Protein AF-0000000081338827 (afdb_homodimer)

pLDDT: mean 81.28, std 23.85, range [19.97, 98.31]

Radius of gyration: 28.65 Å; Cα contacts (8 Å, |Δi|>4): 559; chains: 2; bounding box: 47×84×82 Å

Sequence (468 aa):
MGEPSAKRTKTTDESPNFASDVSETVREKLMELDQVQYDLDDYGEKAAEEILQIEQKYNKLRQPHYLKRKNLIQHIPNFWQHAFLNHHLLSTAVPEEDEELLGKLKELEVEEFEDIKSGYKIKMTFEKNNFFDNETIVKTFHLNTENPNSVTTEIAWKPNKKPEIDKDASDTQVTFLQWLVTNLPPDSDEIAEVIKDDLYINPLQYYVMPDMESIHDDDLDDFEDEQEEEAAKEMGEPSAKRTKTTDESPNFASDVSETVREKLMELDQVQYDLDDYGEKAAEEILQIEQKYNKLRQPHYLKRKNLIQHIPNFWQHAFLNHHLLSTAVPEEDEELLGKLKELEVEEFEDIKSGYKIKMTFEKNNFFDNETIVKTFHLNTENPNSVTTEIAWKPNKKPEIDKDASDTQVTFLQWLVTNLPPDSDEIAEVIKDDLYINPLQYYVMPDMESIHDDDLDDFEDEQEEEAAKE

Secondary structure (DSSP, 8-state):
-----------TT------TTS-HHHHHHHHHHHHHHHHHHHHHHHHHHHHHHHHHHHHHHHHHHHHHHHHHHHTSTTHHHHHHHHSTTGGGG--HHHHHHHHTEEEEEEEE-SSGGGEEEEEEEE-S-SSBS-SEEEEEEE-SSSS-EEEEPPP-BPTT-SPP--TT-TTSPPPHHHHHH----GGG-HHHHHIIIIITT-HHHHHH---TTSTTSSTHHHHHHHHHHHHHH-/-----------TT------TTS-HHHHHHHHHHHHHHHHHHHHHHHHHHHHHHHHHHHHHHHHHHHHHHHHHHHTSTTHHHHHHHHSTTGGGG--HHHHHHHHTEEEEEEEE-SSGGGEEEEEEEE-S-SSBS-SEEEEEEE-SSSS-EEEEPPP-BPTT-SPP--TT-TTSPPPHHHHHH----GGG-HHHHHIIIIITT-HHHHHH---TTSTTSSSHHHHHHHHHHHHHH-

Nearest PDB structures (foldseek):
  7mto-assembly1_A-2  TM=8.380E-01  e=4.692E-19  Homo sapiens
  5day-assembly1_A  TM=8.742E-01  e=1.590E-14  Arabidopsis thaliana
  7c7x-assembly1_E  TM=8.680E-01  e=2.323E-14  Arabidopsis thaliana
  7c7x-assembly1_F  TM=8.543E-01  e=1.871E-13  Arabidopsis thaliana
  6jqv-assembly1_B  TM=8.093E-01  e=2.201E-12  Arabidopsis thaliana

Solvent-accessible surface area (backbone atoms only — not comparable to full-atom values): 26544 Å² total; per-residue (Å²): 45,64,76,72,70,80,72,74,70,71,72,79,80,68,65,76,66,63,64,88,85,56,51,71,69,50,49,51,45,50,53,50,43,49,51,41,50,49,51,48,49,49,50,50,52,51,46,52,51,53,41,48,50,48,52,52,51,46,51,61,68,38,46,64,45,52,53,51,45,52,58,47,48,56,71,35,84,39,41,52,29,44,21,39,59,56,30,84,68,52,30,76,20,47,51,80,85,48,46,62,58,34,46,30,38,49,41,81,43,76,44,67,38,94,16,56,62,36,24,37,34,41,39,37,32,38,46,93,59,86,44,38,72,56,49,65,46,41,41,38,37,37,56,72,52,98,71,45,32,42,48,53,55,87,77,52,57,33,91,93,47,69,68,81,78,66,82,82,51,81,84,57,85,66,35,53,70,44,46,63,76,48,66,51,46,60,93,74,33,62,66,61,48,43,42,61,74,46,44,67,72,50,42,63,65,28,52,50,63,57,86,59,72,75,71,65,70,69,68,80,57,51,64,65,50,49,62,54,50,57,59,68,72,102,57,64,75,72,69,79,72,73,71,73,74,79,79,70,67,77,67,62,66,88,83,57,51,70,70,49,49,52,46,50,53,51,44,48,51,44,51,48,52,49,48,49,49,50,52,50,45,53,50,52,42,50,50,48,52,52,52,46,51,60,67,38,46,63,45,54,52,50,44,51,57,48,45,56,69,34,84,40,42,52,29,43,21,39,58,57,29,84,68,52,32,76,21,46,52,79,85,48,45,63,58,32,46,30,38,50,41,79,44,75,45,68,38,91,7,58,68,40,22,35,34,41,38,36,31,39,45,92,60,86,44,37,73,55,49,64,46,42,40,38,36,38,56,71,51,100,69,44,32,40,49,51,54,87,77,52,56,34,92,91,47,68,68,79,76,68,81,82,51,83,85,57,84,66,34,53,70,44,45,63,75,48,64,49,45,59,94,73,33,61,67,60,49,43,43,59,73,45,43,66,72,50,42,62,65,30,53,50,62,57,89,54,72,76,70,64,69,69,68,76,56,50,64,65,51,49,61,55,50,57,57,69,70,100

Foldseek 3Di:
DDPPDPPPPPPPPDQPPPDPPDDPVVSVVVVVVVVVVVVVVVVVVVVVVVVVVVVVVVCVVCVVVLVVVLVVQLPDQLLQLQLQCLDPPSVVQADPVNSQFSRFWRGWDWAADPNNQQWIKIKTAGDDDQFFDDRIKMKTWGHPDPQTKIDIDDTGTDPPRQDDDDPPCPPDRHHPSNLRVDMDRPVPDPVVCCVVPPCVVCVVVSRVPPVVPPVPDPDVVPVVVVVVVVVVVD/DAPPDDPPPPPDPDQPPPPPPDDPVVSVVVVVVVVVVVVVVVVVVVVVVVVVVVVVVVVVVCVVVLVVVLVVQLPDFLLQLQLQCLDPPSVVQADPVNSQFSRQFRGWDWAADPNNQQWIKIKTAGDDDQFFDDRIKMKTWGHPDPQTKIDIPDTGTDPPRQDDDDPPCPPDDHHPSNLRVDMDGPVPDPVVCCVVPPCVVCVVVSRPPPVPPPPPDPDVVPPVVVVVVVVVVD

InterPro domains:
  IPR002164 Nucleosome assembly protein [PF00956] (75-162)
  IPR002164 Nucleosome assembly protein [PTHR11875] (15-222)
  IPR037231 NAP-like superfamily [SSF143113] (8-207)

Structure (mmCIF, N/CA/C/O backbone):
data_AF-0000000081338827-model_v1
#
loop_
_entity.id
_entity.type
_entity.pdbx_description
1 polymer 'Uncharacterized protein'
#
loop_
_atom_site.group_PDB
_atom_site.id
_atom_site.type_symbol
_atom_site.label_atom_id
_atom_site.label_alt_id
_atom_site.label_comp_id
_atom_site.label_asym_id
_atom_site.label_entity_id
_atom_site.label_seq_id
_atom_site.pdbx_PDB_ins_code
_atom_site.Cartn_x
_atom_site.Cartn_y
_atom_site.Cartn_z
_atom_site.occupancy
_atom_site.B_iso_or_equiv
_atom_site.auth_seq_id
_atom_site.auth_comp_id
_atom_site.auth_asym_id
_atom_site.auth_atom_id
_atom_site.pdbx_PDB_model_num
ATOM 1 N N . MET A 1 1 ? 5.523 -0.453 12.406 1 20.16 1 MET A N 1
ATOM 2 C CA . MET A 1 1 ? 6.473 -1.356 13.047 1 20.16 1 MET A CA 1
ATOM 3 C C . MET A 1 1 ? 6.039 -2.809 12.883 1 20.16 1 MET A C 1
ATOM 5 O O . MET A 1 1 ? 4.973 -3.201 13.352 1 20.16 1 MET A O 1
ATOM 9 N N . GLY A 1 2 ? 6.391 -3.32 11.75 1 22.62 2 GLY A N 1
ATOM 10 C CA . GLY A 1 2 ? 6.078 -4.434 10.867 1 22.62 2 GLY A CA 1
ATOM 11 C C . GLY A 1 2 ? 6.332 -5.789 11.5 1 22.62 2 GLY A C 1
ATOM 12 O O . GLY A 1 2 ? 7.391 -6.012 12.094 1 22.62 2 GLY A O 1
ATOM 13 N N . GLU A 1 3 ? 5.305 -6.25 12.203 1 26.94 3 GLU A N 1
ATOM 14 C CA . GLU A 1 3 ? 5.508 -7.562 12.812 1 26.94 3 GLU A CA 1
ATOM 15 C C . GLU A 1 3 ? 6.336 -8.469 11.906 1 26.94 3 GLU A C 1
ATOM 17 O O . GLU A 1 3 ? 6.062 -8.578 10.711 1 26.94 3 GLU A O 1
ATOM 22 N N . PRO A 1 4 ? 7.711 -8.562 12.227 1 29.33 4 PRO A N 1
ATOM 23 C CA . PRO A 1 4 ? 8.57 -9.5 11.5 1 29.33 4 PRO A CA 1
ATOM 24 C C . PRO A 1 4 ? 7.875 -10.82 11.203 1 29.33 4 PRO A C 1
ATOM 26 O O . PRO A 1 4 ? 6.988 -11.242 11.953 1 29.33 4 PRO A O 1
ATOM 29 N N . SER A 1 5 ? 7.527 -11.023 9.992 1 28.92 5 SER A N 1
ATOM 30 C CA . SER A 1 5 ? 7.105 -12.375 9.625 1 28.92 5 SER A CA 1
ATOM 31 C C . SER A 1 5 ? 7.902 -13.43 10.391 1 28.92 5 SER A C 1
ATOM 33 O O . SER A 1 5 ? 9.07 -13.211 10.719 1 28.92 5 SER A O 1
ATOM 35 N N . ALA A 1 6 ? 7.246 -14.273 11.133 1 29.33 6 ALA A N 1
ATOM 36 C CA . ALA A 1 6 ? 7.812 -15.438 11.82 1 29.33 6 ALA A CA 1
ATOM 37 C C . ALA A 1 6 ? 8.914 -16.078 10.977 1 29.33 6 ALA A C 1
ATOM 39 O O . ALA A 1 6 ? 8.672 -16.484 9.836 1 29.33 6 ALA A O 1
ATOM 40 N N . LYS A 1 7 ? 10.156 -15.656 11.164 1 29.12 7 LYS A N 1
ATOM 41 C CA . LYS A 1 7 ? 11.352 -16.297 10.633 1 29.12 7 LYS A CA 1
ATOM 42 C C . LYS A 1 7 ? 11.203 -17.812 10.617 1 29.12 7 LYS A C 1
ATOM 44 O O . LYS A 1 7 ? 10.977 -18.438 11.664 1 29.12 7 LYS A O 1
ATOM 49 N N . ARG A 1 8 ? 10.586 -18.359 9.586 1 31.53 8 ARG A N 1
ATOM 50 C CA . ARG A 1 8 ? 10.773 -19.797 9.523 1 31.53 8 ARG A CA 1
ATOM 51 C C . ARG A 1 8 ? 12.234 -20.172 9.766 1 31.53 8 ARG A C 1
ATOM 53 O O . ARG A 1 8 ? 13.125 -19.719 9.047 1 31.53 8 ARG A O 1
ATOM 60 N N . THR A 1 9 ? 12.664 -20.141 11.023 1 31.11 9 THR A N 1
ATOM 61 C CA . THR A 1 9 ? 13.938 -20.797 11.273 1 31.11 9 THR A CA 1
ATOM 62 C C . THR A 1 9 ? 14.078 -22.031 10.398 1 31.11 9 THR A C 1
ATOM 64 O O . THR A 1 9 ? 13.195 -22.891 10.375 1 31.11 9 THR A O 1
ATOM 67 N N . LYS A 1 10 ? 14.68 -21.922 9.281 1 33.25 10 LYS A N 1
ATOM 68 C CA . LYS A 1 10 ? 15.195 -23.062 8.531 1 33.25 10 LYS A CA 1
ATOM 69 C C . LYS A 1 10 ? 15.766 -24.125 9.469 1 33.25 10 LYS A C 1
ATOM 71 O O . LYS A 1 10 ? 16.875 -23.984 9.977 1 33.25 10 LYS A O 1
ATOM 76 N N . THR A 1 11 ? 15.078 -24.594 10.477 1 33.72 11 THR A N 1
ATOM 77 C CA . THR A 1 11 ? 15.742 -25.875 10.727 1 33.72 11 THR A CA 1
ATOM 78 C C . THR A 1 11 ? 15.977 -26.625 9.422 1 33.72 11 THR A C 1
ATOM 80 O O . THR A 1 11 ? 15.047 -26.844 8.648 1 33.72 11 THR A O 1
ATOM 83 N N . THR A 1 12 ? 17.234 -26.656 8.773 1 36.62 12 THR A N 1
ATOM 84 C CA . THR A 1 12 ? 17.891 -27.234 7.621 1 36.62 12 THR A CA 1
ATOM 85 C C . THR A 1 12 ? 17.203 -28.531 7.184 1 36.62 12 THR A C 1
ATOM 87 O O . THR A 1 12 ? 17 -28.766 5.988 1 36.62 12 THR A O 1
ATOM 90 N N . ASP A 1 13 ? 17.375 -29.641 7.902 1 35.25 13 ASP A N 1
ATOM 91 C CA . ASP A 1 13 ? 17.406 -31.031 7.438 1 35.25 13 ASP A CA 1
ATOM 92 C C . ASP A 1 13 ? 15.992 -31.562 7.18 1 35.25 13 ASP A C 1
ATOM 94 O O . ASP A 1 13 ? 15.773 -32.781 7.113 1 35.25 13 ASP A O 1
ATOM 98 N N . GLU A 1 14 ? 14.945 -30.812 7.578 1 40.69 14 GLU A N 1
ATOM 99 C CA . GLU A 1 14 ? 13.758 -31.656 7.531 1 40.69 14 GLU A CA 1
ATOM 100 C C . GLU A 1 14 ? 13.227 -31.781 6.105 1 40.69 14 GLU A C 1
ATOM 102 O O . GLU A 1 14 ? 12.906 -30.781 5.469 1 40.69 14 GLU A O 1
ATOM 107 N N . SER A 1 15 ? 13.656 -32.75 5.395 1 45.47 15 SER A N 1
ATOM 108 C CA . SER A 1 15 ? 13.164 -33.219 4.102 1 45.47 15 SER A CA 1
ATOM 109 C C . SER A 1 15 ? 11.648 -33.062 4.004 1 45.47 15 SER A C 1
ATOM 111 O O . SER A 1 15 ? 10.93 -33.344 4.969 1 45.47 15 SER A O 1
ATOM 113 N N . PRO A 1 16 ? 11.164 -32.125 3.213 1 50.66 16 PRO A N 1
ATOM 114 C CA . PRO A 1 16 ? 9.711 -32.062 3.039 1 50.66 16 PRO A CA 1
ATOM 115 C C . PRO A 1 16 ? 9.047 -33.438 3.074 1 50.66 16 PRO A C 1
ATOM 117 O O . PRO A 1 16 ? 9.641 -34.406 2.631 1 50.66 16 PRO A O 1
ATOM 120 N N . ASN A 1 17 ? 8.414 -33.688 4.176 1 50.06 17 ASN A N 1
ATOM 121 C CA . ASN A 1 17 ? 7.684 -34.938 4.301 1 50.06 17 ASN A CA 1
ATOM 122 C C . ASN A 1 17 ? 6.758 -35.156 3.113 1 50.06 17 ASN A C 1
ATOM 124 O O . ASN A 1 17 ? 5.766 -34.469 2.947 1 50.06 17 ASN A O 1
ATOM 128 N N . PHE A 1 18 ? 7.367 -35.562 1.955 1 54.75 18 PHE A N 1
ATOM 129 C CA . PHE A 1 18 ? 6.574 -35.875 0.774 1 54.75 18 PHE A CA 1
ATOM 130 C C . PHE A 1 18 ? 5.742 -37.156 1.008 1 54.75 18 PHE A C 1
ATOM 132 O O . PHE A 1 18 ? 6.145 -38.031 1.767 1 54.75 18 PHE A O 1
ATOM 139 N N . ALA A 1 19 ? 4.594 -37 0.708 1 53 19 ALA A N 1
ATOM 140 C CA . ALA A 1 19 ? 3.713 -38.156 0.841 1 53 19 ALA A CA 1
ATOM 141 C C . ALA A 1 19 ? 4.398 -39.438 0.355 1 53 19 ALA A C 1
ATOM 143 O O . ALA A 1 19 ? 5.234 -39.406 -0.55 1 53 19 ALA A O 1
ATOM 144 N N . SER A 1 20 ? 4.324 -40.5 1.093 1 54.47 20 SER A N 1
ATOM 145 C CA . SER A 1 20 ? 4.863 -41.844 0.877 1 54.47 20 SER A CA 1
ATOM 146 C C . SER A 1 20 ? 4.605 -42.312 -0.549 1 54.47 20 SER A C 1
ATOM 148 O O . SER A 1 20 ? 5.375 -43.094 -1.093 1 54.47 20 SER A O 1
ATOM 150 N N . ASP A 1 21 ? 3.539 -41.781 -1.247 1 62.69 21 ASP A N 1
ATOM 151 C CA . ASP A 1 21 ? 3.174 -42.406 -2.51 1 62.69 21 ASP A CA 1
ATOM 152 C C . ASP A 1 21 ? 3.725 -41.625 -3.699 1 62.69 21 ASP A C 1
ATOM 154 O O . ASP A 1 21 ? 3.385 -41.906 -4.848 1 62.69 21 ASP A O 1
ATOM 158 N N . VAL A 1 22 ? 4.621 -40.781 -3.412 1 71.12 22 VAL A N 1
ATOM 159 C CA . VAL A 1 22 ? 5.129 -39.969 -4.523 1 71.12 22 VAL A CA 1
ATOM 160 C C . VAL A 1 22 ? 6.34 -40.656 -5.148 1 71.12 22 VAL A C 1
ATOM 162 O O . VAL A 1 22 ? 7.172 -41.219 -4.438 1 71.12 22 VAL A O 1
ATOM 165 N N . SER A 1 23 ? 6.301 -40.75 -6.508 1 82.44 23 SER A N 1
ATOM 166 C CA . SER A 1 23 ? 7.414 -41.375 -7.234 1 82.44 23 SER A CA 1
ATOM 167 C C . SER A 1 23 ? 8.734 -40.688 -6.898 1 82.44 23 SER A C 1
ATOM 169 O O . SER A 1 23 ? 8.742 -39.531 -6.426 1 82.44 23 SER A O 1
ATOM 171 N N . GLU A 1 24 ? 9.727 -41.469 -7.043 1 84.56 24 GLU A N 1
ATOM 172 C CA . GLU A 1 24 ? 11.07 -40.938 -6.781 1 84.56 24 GLU A CA 1
ATOM 173 C C . GLU A 1 24 ? 11.375 -39.75 -7.66 1 84.56 24 GLU A C 1
ATOM 175 O O . GLU A 1 24 ? 11.992 -38.781 -7.203 1 84.56 24 GLU A O 1
ATOM 180 N N . THR A 1 25 ? 10.891 -39.781 -8.898 1 87.44 25 THR A N 1
ATOM 181 C CA . THR A 1 25 ? 11.133 -38.688 -9.836 1 87.44 25 THR A CA 1
ATOM 182 C C . THR A 1 25 ? 10.445 -37.406 -9.375 1 87.44 25 THR A C 1
ATOM 184 O O . THR A 1 25 ? 11.039 -36.344 -9.398 1 87.44 25 THR A O 1
ATOM 187 N N . VAL A 1 26 ? 9.312 -37.562 -8.953 1 89 26 VAL A N 1
ATOM 188 C CA . VAL A 1 26 ? 8.555 -36.438 -8.469 1 89 26 VAL A CA 1
ATOM 189 C C . VAL A 1 26 ? 9.18 -35.875 -7.188 1 89 26 VAL A C 1
ATOM 191 O O . VAL A 1 26 ? 9.258 -34.688 -6.984 1 89 26 VAL A O 1
ATOM 194 N N . ARG A 1 27 ? 9.648 -36.75 -6.375 1 88.44 27 ARG A N 1
ATOM 195 C CA . ARG A 1 27 ? 10.297 -36.375 -5.129 1 88.44 27 ARG A CA 1
ATOM 196 C C . ARG A 1 27 ? 11.523 -35.5 -5.402 1 88.44 27 ARG A C 1
ATOM 198 O O . ARG A 1 27 ? 11.75 -34.5 -4.719 1 88.44 27 ARG A O 1
ATOM 205 N N . GLU A 1 28 ? 12.242 -35.875 -6.371 1 91.88 28 GLU A N 1
ATOM 206 C CA . GLU A 1 28 ? 13.445 -35.125 -6.734 1 91.88 28 GLU A CA 1
ATOM 207 C C . GLU A 1 28 ? 13.094 -33.719 -7.234 1 91.88 28 GLU A C 1
ATOM 209 O O . GLU A 1 28 ? 13.766 -32.75 -6.898 1 91.88 28 GLU A O 1
ATOM 214 N N . LYS A 1 29 ? 12.078 -33.688 -8.008 1 93.38 29 LYS A N 1
ATOM 215 C CA . LYS A 1 29 ? 11.641 -32.406 -8.531 1 93.38 29 LYS A CA 1
ATOM 216 C C . LYS A 1 29 ? 11.125 -31.5 -7.414 1 93.38 29 LYS A C 1
ATOM 218 O O . LYS A 1 29 ? 11.367 -30.297 -7.422 1 93.38 29 LYS A O 1
ATOM 223 N N . LEU A 1 30 ? 10.492 -32.125 -6.477 1 92.88 30 LEU A N 1
ATOM 224 C CA . LEU A 1 30 ? 9.961 -31.359 -5.348 1 92.88 30 LEU A CA 1
ATOM 225 C C . LEU A 1 30 ? 11.094 -30.797 -4.496 1 92.88 30 LEU A C 1
ATOM 227 O O . LEU A 1 30 ? 10.992 -29.672 -3.992 1 92.88 30 LEU A O 1
ATOM 231 N N . MET A 1 31 ? 12.141 -31.562 -4.367 1 93.25 31 MET A N 1
ATOM 232 C CA . MET A 1 31 ? 13.289 -31.094 -3.604 1 93.25 31 MET A CA 1
ATOM 233 C C . MET A 1 31 ? 13.984 -29.938 -4.316 1 93.25 31 MET A C 1
ATOM 235 O O . MET A 1 31 ? 14.391 -28.953 -3.676 1 93.25 31 MET A O 1
ATOM 239 N N . GLU A 1 32 ? 14.07 -30.094 -5.594 1 95.62 32 GLU A N 1
ATOM 240 C CA . GLU A 1 32 ? 14.641 -29 -6.379 1 95.62 32 GLU A CA 1
ATOM 241 C C . GLU A 1 32 ? 13.773 -27.75 -6.289 1 95.62 32 GLU A C 1
ATOM 243 O O . GLU A 1 32 ? 14.289 -26.641 -6.176 1 95.62 32 GLU A O 1
ATOM 248 N N . LEU A 1 33 ? 12.5 -27.984 -6.387 1 96.5 33 LEU A N 1
ATOM 249 C CA . LEU A 1 33 ? 11.547 -26.891 -6.289 1 96.5 33 LEU A CA 1
ATOM 250 C C . LEU A 1 33 ? 11.664 -26.188 -4.941 1 96.5 33 LEU A C 1
ATOM 252 O O . LEU A 1 33 ? 11.578 -24.953 -4.871 1 96.5 33 LEU A O 1
ATOM 256 N N . ASP A 1 34 ? 11.875 -26.938 -3.918 1 94.81 34 ASP A N 1
ATOM 257 C CA . ASP A 1 34 ? 12.055 -26.375 -2.582 1 94.81 34 ASP A CA 1
ATOM 258 C C . ASP A 1 34 ? 13.273 -25.453 -2.535 1 94.81 34 ASP A C 1
ATOM 260 O O . ASP A 1 34 ? 13.211 -24.359 -1.968 1 94.81 34 ASP A O 1
ATOM 264 N N . GLN A 1 35 ? 14.328 -25.906 -3.154 1 96.75 35 GLN A N 1
ATOM 265 C CA . GLN A 1 35 ? 15.539 -25.094 -3.186 1 96.75 35 GLN A CA 1
ATOM 266 C C . GLN A 1 35 ? 15.312 -23.812 -3.975 1 96.75 35 GLN A C 1
ATOM 268 O O . GLN A 1 35 ? 15.781 -22.734 -3.574 1 96.75 35 GLN A O 1
ATOM 273 N N . VAL A 1 36 ? 14.633 -23.922 -5.086 1 97.62 36 VAL A N 1
ATOM 274 C CA . VAL A 1 36 ? 14.32 -22.75 -5.887 1 97.62 36 VAL A CA 1
ATOM 275 C C . VAL A 1 36 ? 13.5 -21.766 -5.059 1 97.62 36 VAL A C 1
ATOM 277 O O . VAL A 1 36 ? 13.773 -20.562 -5.066 1 97.62 36 VAL A O 1
ATOM 280 N N . GLN A 1 37 ? 12.523 -22.281 -4.328 1 96.69 37 GLN A N 1
ATOM 281 C CA . GLN A 1 37 ? 11.688 -21.438 -3.486 1 96.69 37 GLN A CA 1
ATOM 282 C C . GLN A 1 37 ? 12.508 -20.781 -2.383 1 96.69 37 GLN A C 1
ATOM 284 O O . GLN A 1 37 ? 12.289 -19.609 -2.053 1 96.69 37 GLN A O 1
ATOM 289 N N . TYR A 1 38 ? 13.406 -21.516 -1.855 1 95.75 38 TYR A N 1
ATOM 290 C CA . TYR A 1 38 ? 14.289 -20.969 -0.834 1 95.75 38 TYR A CA 1
ATOM 291 C C . TYR A 1 38 ? 15.094 -19.797 -1.379 1 95.75 38 TYR A C 1
ATOM 293 O O . TYR A 1 38 ? 15.219 -18.766 -0.721 1 95.75 38 TYR A O 1
ATOM 301 N N . ASP A 1 39 ? 15.625 -19.969 -2.533 1 97.81 39 ASP A N 1
ATOM 302 C CA . ASP A 1 39 ? 16.406 -18.906 -3.16 1 97.81 39 ASP A CA 1
ATOM 303 C C . ASP A 1 39 ? 15.539 -17.672 -3.426 1 97.81 39 ASP A C 1
ATOM 305 O O . ASP A 1 39 ? 15.969 -16.547 -3.184 1 97.81 39 ASP A O 1
ATOM 309 N N . LEU A 1 40 ? 14.383 -17.891 -3.916 1 97.25 40 LEU A N 1
ATOM 310 C CA . LEU A 1 40 ? 13.453 -16.812 -4.164 1 97.25 40 LEU A CA 1
ATOM 311 C C . LEU A 1 40 ? 13.133 -16.062 -2.871 1 97.25 40 LEU A C 1
ATOM 313 O O . LEU A 1 40 ? 13.148 -14.828 -2.844 1 97.25 40 LEU A O 1
ATOM 317 N N . ASP A 1 41 ? 12.922 -16.797 -1.812 1 96.25 41 ASP A N 1
ATOM 318 C CA . ASP A 1 41 ? 12.641 -16.188 -0.511 1 96.25 41 ASP A CA 1
ATOM 319 C C . ASP A 1 41 ? 13.836 -15.383 -0.011 1 96.25 41 ASP A C 1
ATOM 321 O O . ASP A 1 41 ? 13.672 -14.312 0.571 1 96.25 41 ASP A O 1
ATOM 325 N N . ASP A 1 42 ? 14.945 -15.945 -0.246 1 97.69 42 ASP A N 1
ATOM 326 C CA . ASP A 1 42 ? 16.172 -15.266 0.172 1 97.69 42 ASP A CA 1
ATOM 327 C C . ASP A 1 42 ? 16.328 -13.922 -0.543 1 97.69 42 ASP A C 1
ATOM 329 O O . ASP A 1 42 ? 16.641 -12.914 0.085 1 97.69 42 ASP A O 1
ATOM 333 N N . TYR A 1 43 ? 16.047 -13.906 -1.837 1 97.31 43 TYR A N 1
ATOM 334 C CA . TYR A 1 43 ? 16.109 -12.664 -2.596 1 97.31 43 TYR A CA 1
ATOM 335 C C . TYR A 1 43 ? 15.062 -11.672 -2.096 1 97.31 43 TYR A C 1
ATOM 337 O O . TYR A 1 43 ? 15.328 -10.469 -2.023 1 97.31 43 TYR A O 1
ATOM 345 N N . GLY A 1 44 ? 13.914 -12.227 -1.789 1 95.5 44 GLY A N 1
ATOM 346 C CA . GLY A 1 44 ? 12.875 -11.367 -1.237 1 95.5 44 GLY A CA 1
ATOM 347 C C . GLY A 1 44 ? 13.266 -10.734 0.08 1 95.5 44 GLY A C 1
ATOM 348 O O . GLY A 1 44 ? 13.039 -9.539 0.289 1 95.5 44 GLY A O 1
ATOM 349 N N . GLU A 1 45 ? 13.812 -11.492 0.914 1 97 45 GLU A N 1
ATOM 350 C CA . GLU A 1 45 ? 14.258 -11 2.217 1 97 45 GLU A CA 1
ATOM 351 C C . GLU A 1 45 ? 15.359 -9.953 2.072 1 97 45 GLU A C 1
ATOM 353 O O . GLU A 1 45 ? 15.328 -8.914 2.734 1 97 45 GLU A O 1
ATOM 358 N N . LYS A 1 46 ? 16.266 -10.203 1.219 1 97.94 46 LYS A N 1
ATOM 359 C CA . LYS A 1 46 ? 17.359 -9.273 0.986 1 97.94 46 LYS A CA 1
ATOM 360 C C . LYS A 1 46 ? 16.859 -7.957 0.396 1 97.94 46 LYS A C 1
ATOM 362 O O . LYS A 1 46 ? 17.297 -6.879 0.795 1 97.94 46 LYS A O 1
ATOM 367 N N . ALA A 1 47 ? 15.961 -8.078 -0.56 1 97.38 47 ALA A N 1
ATOM 368 C CA . ALA A 1 47 ? 15.359 -6.875 -1.135 1 97.38 47 ALA A CA 1
ATOM 369 C C . ALA A 1 47 ? 14.672 -6.039 -0.06 1 97.38 47 ALA A C 1
ATOM 371 O O . ALA A 1 47 ? 14.883 -4.824 0.016 1 97.38 47 ALA A O 1
ATOM 372 N N . ALA A 1 48 ? 13.875 -6.688 0.744 1 95.12 48 ALA A N 1
ATOM 373 C CA . ALA A 1 48 ? 13.141 -6.012 1.81 1 95.12 48 ALA A CA 1
ATOM 374 C C . ALA A 1 48 ? 14.094 -5.332 2.787 1 95.12 48 ALA A C 1
ATOM 376 O O . ALA A 1 48 ? 13.852 -4.203 3.219 1 95.12 48 ALA A O 1
ATOM 377 N N . GLU A 1 49 ? 15.148 -6 3.08 1 97 49 GLU A N 1
ATOM 378 C CA . GLU A 1 49 ? 16.141 -5.449 3.998 1 97 49 GLU A CA 1
ATOM 379 C C . GLU A 1 49 ? 16.828 -4.223 3.4 1 97 49 GLU A C 1
ATOM 381 O O . GLU A 1 49 ? 17.016 -3.213 4.082 1 97 49 GLU A O 1
ATOM 386 N N . GLU A 1 50 ? 17.188 -4.34 2.176 1 97.69 50 GLU A N 1
ATOM 387 C CA . GLU A 1 50 ? 17.844 -3.213 1.513 1 97.69 50 GLU A CA 1
ATOM 388 C C . GLU A 1 50 ? 16.891 -2.021 1.394 1 97.69 50 GLU A C 1
ATOM 390 O O . GLU A 1 50 ? 17.297 -0.874 1.573 1 97.69 50 GLU A O 1
ATOM 395 N N . ILE A 1 51 ? 15.703 -2.262 1.114 1 96.62 51 ILE A N 1
ATOM 396 C CA . ILE A 1 51 ? 14.711 -1.2 1.029 1 96.62 51 ILE A CA 1
ATOM 397 C C . ILE A 1 51 ? 14.547 -0.532 2.393 1 96.62 51 ILE A C 1
ATOM 399 O O . ILE A 1 51 ? 14.508 0.697 2.488 1 96.62 51 ILE A O 1
ATOM 403 N N . LEU A 1 52 ? 14.461 -1.315 3.432 1 94.25 52 LEU A N 1
ATOM 404 C CA . LEU A 1 52 ? 14.352 -0.789 4.785 1 94.25 52 LEU A CA 1
ATOM 405 C C . LEU A 1 52 ? 15.539 0.102 5.125 1 94.25 52 LEU A C 1
ATOM 407 O O . LEU A 1 52 ? 15.375 1.166 5.727 1 94.25 52 LEU A O 1
ATOM 411 N N . GLN A 1 53 ? 16.672 -0.306 4.707 1 96.12 53 GLN A N 1
ATOM 412 C CA . GLN A 1 53 ? 17.859 0.485 4.953 1 96.12 53 GLN A CA 1
ATOM 413 C C . GLN A 1 53 ? 17.797 1.83 4.234 1 96.12 53 GLN A C 1
ATOM 415 O O . GLN A 1 53 ? 18.203 2.855 4.785 1 96.12 53 GLN A O 1
ATOM 420 N N . ILE A 1 54 ? 17.328 1.805 3.053 1 95.81 54 ILE A N 1
ATOM 421 C CA . ILE A 1 54 ? 17.156 3.043 2.299 1 95.81 54 ILE A CA 1
ATOM 422 C C . ILE A 1 54 ? 16.156 3.949 3.008 1 95.81 54 ILE A C 1
ATOM 424 O O . ILE A 1 54 ? 16.391 5.148 3.158 1 95.81 54 ILE A O 1
ATOM 428 N N . GLU A 1 55 ? 15.016 3.385 3.398 1 94.06 55 GLU A N 1
ATOM 429 C CA . GLU A 1 55 ? 14 4.152 4.113 1 94.06 55 GLU A CA 1
ATOM 430 C C . GLU A 1 55 ? 14.57 4.789 5.375 1 94.06 55 GLU A C 1
ATOM 432 O O . GLU A 1 55 ? 14.352 5.977 5.637 1 94.06 55 GLU A O 1
ATOM 437 N N . GLN A 1 56 ? 15.297 4.055 6.125 1 92.31 56 GLN A N 1
ATOM 438 C CA . GLN A 1 56 ? 15.906 4.543 7.355 1 92.31 56 GLN A CA 1
ATOM 439 C C . GLN A 1 56 ? 16.922 5.648 7.066 1 92.31 56 GLN A C 1
ATOM 441 O O . GLN A 1 56 ? 16.969 6.656 7.773 1 92.31 56 GLN A O 1
ATOM 446 N N . LYS A 1 57 ? 17.719 5.402 6.105 1 96.19 57 LYS A N 1
ATOM 447 C CA . LYS A 1 57 ? 18.719 6.383 5.691 1 96.19 57 LYS A CA 1
ATOM 448 C C . LYS A 1 57 ? 18.078 7.73 5.383 1 96.19 57 LYS A C 1
ATOM 450 O O . LYS A 1 57 ? 18.453 8.75 5.957 1 96.19 57 LYS A O 1
ATOM 455 N N . TYR A 1 58 ? 17.125 7.715 4.594 1 96.19 58 TYR A N 1
ATOM 456 C CA . TYR A 1 58 ? 16.531 8.977 4.145 1 96.19 58 TYR A CA 1
ATOM 457 C C . TYR A 1 58 ? 15.656 9.586 5.23 1 96.19 58 TYR A C 1
ATOM 459 O O . TYR A 1 58 ? 15.508 10.805 5.309 1 96.19 58 TYR A O 1
ATOM 467 N N . ASN A 1 59 ? 15.031 8.742 6.027 1 90.75 59 ASN A N 1
ATOM 468 C CA . ASN A 1 59 ? 14.328 9.273 7.188 1 90.75 59 ASN A CA 1
ATOM 469 C C . ASN A 1 59 ? 15.258 10.094 8.086 1 90.75 59 ASN A C 1
ATOM 471 O O . ASN A 1 59 ? 14.891 11.172 8.547 1 90.75 59 ASN A O 1
ATOM 475 N N . LYS A 1 60 ? 16.422 9.602 8.297 1 94.75 60 LYS A N 1
ATOM 476 C CA . LYS A 1 60 ? 17.406 10.305 9.117 1 94.75 60 LYS A CA 1
ATOM 477 C C . LYS A 1 60 ? 17.844 11.602 8.445 1 94.75 60 LYS A C 1
ATOM 479 O O . LYS A 1 60 ? 18.016 12.625 9.117 1 94.75 60 LYS A O 1
ATOM 484 N N . LEU A 1 61 ? 18 11.555 7.172 1 97.06 61 LEU A N 1
ATOM 485 C CA . LEU A 1 61 ? 18.438 12.727 6.422 1 97.06 61 LEU A CA 1
ATOM 486 C C . LEU A 1 61 ? 17.344 13.805 6.426 1 97.06 61 LEU A C 1
ATOM 488 O O . LEU A 1 61 ? 17.656 15 6.406 1 97.06 61 LEU A O 1
ATOM 492 N N . ARG A 1 62 ? 16.125 13.406 6.488 1 96.44 62 ARG A N 1
ATOM 493 C CA . ARG A 1 62 ? 14.992 14.328 6.395 1 96.44 62 ARG A CA 1
ATOM 494 C C . ARG A 1 62 ? 14.68 14.945 7.75 1 96.44 62 ARG A C 1
ATOM 496 O O . ARG A 1 62 ? 14.109 16.031 7.824 1 96.44 62 ARG A O 1
ATOM 503 N N . GLN A 1 63 ? 15.055 14.312 8.797 1 94.88 63 GLN A N 1
ATOM 504 C CA . GLN A 1 63 ? 14.672 14.68 10.156 1 94.88 63 GLN A CA 1
ATOM 505 C C . GLN A 1 63 ? 15.016 16.141 10.445 1 94.88 63 GLN A C 1
ATOM 507 O O . GLN A 1 63 ? 14.156 16.906 10.898 1 94.88 63 GLN A O 1
ATOM 512 N N . PRO A 1 64 ? 16.281 16.578 10.18 1 97.56 64 PRO A N 1
ATOM 513 C CA . PRO A 1 64 ? 16.594 17.984 10.453 1 97.56 64 PRO A CA 1
ATOM 514 C C . PRO A 1 64 ? 15.758 18.953 9.633 1 97.56 64 PRO A C 1
ATOM 516 O O . PRO A 1 64 ? 15.477 20.062 10.078 1 97.56 64 PRO A O 1
ATOM 519 N N . HIS A 1 65 ? 15.43 18.547 8.469 1 97.88 65 HIS A N 1
ATOM 520 C CA . HIS A 1 65 ? 14.617 19.406 7.613 1 97.88 65 HIS A CA 1
ATOM 521 C C . HIS A 1 65 ? 13.188 19.5 8.125 1 97.88 65 HIS A C 1
ATOM 523 O O . HIS A 1 65 ? 12.562 20.562 8.055 1 97.88 65 HIS A O 1
ATOM 529 N N . TYR A 1 66 ? 12.656 18.438 8.633 1 95.75 66 TYR A N 1
ATOM 530 C CA . TYR A 1 66 ? 11.344 18.469 9.266 1 95.75 66 TYR A CA 1
ATOM 531 C C . TYR A 1 66 ? 11.336 19.406 10.477 1 95.75 66 TYR A C 1
ATOM 533 O O . TYR A 1 66 ? 10.383 20.156 10.688 1 95.75 66 TYR A O 1
ATOM 541 N N . LEU A 1 67 ? 12.398 19.312 11.258 1 96.25 67 LEU A N 1
ATOM 542 C CA . LEU A 1 67 ? 12.516 20.188 12.422 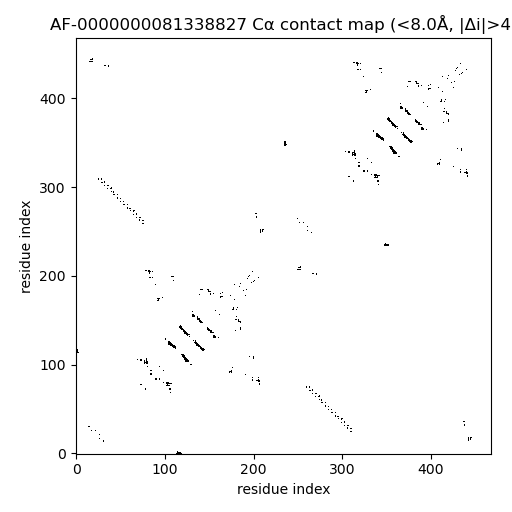1 96.25 67 LEU A CA 1
ATOM 543 C C . LEU A 1 67 ? 12.586 21.656 12.016 1 96.25 67 LEU A C 1
ATOM 545 O O . LEU A 1 67 ? 11.945 22.5 12.625 1 96.25 67 LEU A O 1
ATOM 549 N N . LYS A 1 68 ? 13.359 21.891 11.039 1 97.69 68 LYS A N 1
ATOM 550 C CA . LYS A 1 68 ? 13.453 23.25 10.516 1 97.69 68 LYS A CA 1
ATOM 551 C C . LYS A 1 68 ? 12.102 23.734 10 1 97.69 68 LYS A C 1
ATOM 553 O O . LYS A 1 68 ? 11.711 24.891 10.242 1 97.69 68 LYS A O 1
ATOM 558 N N . ARG A 1 69 ? 11.398 22.891 9.281 1 97.88 69 ARG A N 1
ATOM 559 C CA . ARG A 1 69 ? 10.07 23.219 8.773 1 97.88 69 ARG A CA 1
ATOM 560 C C . ARG A 1 69 ? 9.125 23.594 9.914 1 97.88 69 ARG A C 1
ATOM 562 O O . ARG A 1 69 ? 8.422 24.594 9.852 1 97.88 69 ARG A O 1
ATOM 569 N N . LYS A 1 70 ? 9.219 22.766 10.867 1 95.81 70 LYS A N 1
ATOM 570 C CA . LYS A 1 70 ? 8.391 22.969 12.047 1 95.81 70 LYS A CA 1
ATOM 571 C C . LYS A 1 70 ? 8.664 24.344 12.672 1 95.81 70 LYS A C 1
ATOM 573 O O . LYS A 1 70 ? 7.734 25.094 12.945 1 95.81 70 LYS A O 1
ATOM 578 N N . ASN A 1 71 ? 9.867 24.672 12.844 1 96 71 ASN A N 1
ATOM 579 C CA . ASN A 1 71 ? 10.266 25.938 13.461 1 96 71 ASN A CA 1
ATOM 580 C C . ASN A 1 71 ? 9.836 27.125 12.609 1 96 71 ASN A C 1
ATOM 582 O O . ASN A 1 71 ? 9.352 28.125 13.141 1 96 71 ASN A O 1
ATOM 586 N N . LEU A 1 72 ? 9.969 27 11.367 1 96.62 72 LEU A N 1
ATOM 587 C CA . LEU A 1 72 ? 9.594 28.078 10.469 1 96.62 72 LEU A CA 1
ATOM 588 C C . LEU A 1 72 ? 8.086 28.312 10.492 1 96.62 72 LEU A C 1
ATOM 590 O O . LEU A 1 72 ? 7.621 29.453 10.578 1 96.62 72 LEU A O 1
ATOM 594 N N . ILE A 1 73 ? 7.363 27.266 10.438 1 96 73 ILE A N 1
ATOM 595 C CA . ILE A 1 73 ? 5.91 27.359 10.359 1 96 73 ILE A CA 1
ATOM 596 C C . ILE A 1 73 ? 5.367 28.016 11.625 1 96 73 ILE A C 1
ATOM 598 O O . ILE A 1 73 ? 4.422 28.812 11.562 1 96 73 ILE A O 1
ATOM 602 N N . GLN A 1 74 ? 5.988 27.734 12.695 1 93.38 74 GLN A N 1
ATOM 603 C CA . GLN A 1 74 ? 5.551 28.281 13.977 1 93.38 74 GLN A CA 1
ATOM 604 C C . GLN A 1 74 ? 5.617 29.797 13.969 1 93.38 74 GLN A C 1
ATOM 606 O O . GLN A 1 74 ? 4.922 30.469 14.734 1 93.38 74 GLN A O 1
ATOM 611 N N . HIS A 1 75 ? 6.391 30.359 13.102 1 92.44 75 HIS A N 1
ATOM 612 C CA . HIS A 1 75 ? 6.582 31.812 13.078 1 92.44 75 HIS A CA 1
ATOM 613 C C . HIS A 1 75 ? 5.801 32.469 11.938 1 92.44 75 HIS A C 1
ATOM 615 O O . HIS A 1 75 ? 5.996 33.625 11.625 1 92.44 75 HIS A O 1
ATOM 621 N N . ILE A 1 76 ? 5.004 31.688 11.352 1 93.25 76 ILE A N 1
ATOM 622 C CA . ILE A 1 76 ? 4.102 32.219 10.328 1 93.25 76 ILE A CA 1
ATOM 623 C C . ILE A 1 76 ? 2.67 32.219 10.859 1 93.25 76 ILE A C 1
ATOM 625 O O . ILE A 1 76 ? 2.068 31.156 11.047 1 93.25 76 ILE A O 1
ATOM 629 N N . PRO A 1 77 ? 2.199 33.344 11.047 1 91.94 77 PRO A N 1
ATOM 630 C CA . PRO A 1 77 ? 0.865 33.438 11.648 1 91.94 77 PRO A CA 1
ATOM 631 C C . PRO A 1 77 ? -0.207 32.75 10.805 1 91.94 77 PRO A C 1
ATOM 633 O O . PRO A 1 77 ? -0.183 32.844 9.578 1 91.94 77 PRO A O 1
ATOM 636 N N . ASN A 1 78 ? -1.036 32 11.406 1 93.81 78 ASN A N 1
ATOM 637 C CA . ASN A 1 78 ? -2.221 31.375 10.828 1 93.81 78 ASN A CA 1
ATOM 638 C C . ASN A 1 78 ? -1.856 30.438 9.672 1 93.81 78 ASN A C 1
ATOM 640 O O . ASN A 1 78 ? -2.629 30.281 8.727 1 93.81 78 ASN A O 1
ATOM 644 N N . PHE A 1 79 ? -0.707 29.906 9.719 1 95.19 79 PHE A N 1
ATOM 645 C CA . PHE A 1 79 ? -0.223 29.062 8.633 1 95.19 79 PHE A CA 1
ATOM 646 C C . PHE A 1 79 ? -1.174 27.891 8.398 1 95.19 79 PHE A C 1
ATOM 648 O O . PHE A 1 79 ? -1.657 27.703 7.281 1 95.19 79 PHE A O 1
ATOM 655 N N . TRP A 1 80 ? -1.471 27.125 9.391 1 96.62 80 TRP A N 1
ATOM 656 C CA . TRP A 1 80 ? -2.26 25.906 9.25 1 96.62 80 TRP A CA 1
ATOM 657 C C . TRP A 1 80 ? -3.709 26.219 8.898 1 96.62 80 TRP A C 1
ATOM 659 O O . TRP A 1 80 ? -4.355 25.484 8.164 1 96.62 80 TRP A O 1
ATOM 669 N N . GLN A 1 81 ? -4.203 27.312 9.492 1 95.44 81 GLN A N 1
ATOM 670 C CA . GLN A 1 81 ? -5.547 27.75 9.125 1 95.44 81 GLN A CA 1
ATOM 671 C C . GLN A 1 81 ? -5.664 27.969 7.621 1 95.44 81 GLN A C 1
ATOM 673 O O . GLN A 1 81 ? -6.578 27.438 6.98 1 95.44 81 GLN A O 1
ATOM 678 N N . HIS A 1 82 ? -4.707 28.703 7.082 1 93.62 82 HIS A N 1
ATOM 679 C CA . HIS A 1 82 ? -4.695 28.969 5.645 1 93.62 82 HIS A CA 1
ATOM 680 C C . HIS A 1 82 ? -4.539 27.672 4.852 1 93.62 82 HIS A C 1
ATOM 682 O O . HIS A 1 82 ? -5.25 27.453 3.869 1 93.62 82 HIS A O 1
ATOM 688 N N . ALA A 1 83 ? -3.67 26.844 5.281 1 95.5 83 ALA A N 1
ATOM 689 C CA . ALA A 1 83 ? -3.416 25.594 4.578 1 95.5 83 ALA A CA 1
ATOM 690 C C . ALA A 1 83 ? -4.66 24.719 4.562 1 95.5 83 ALA A C 1
ATOM 692 O O . ALA A 1 83 ? -5.016 24.141 3.525 1 95.5 83 ALA A O 1
ATOM 693 N N . PHE A 1 84 ? -5.328 24.625 5.703 1 96.31 84 PHE A N 1
ATOM 694 C CA . PHE A 1 84 ? -6.551 23.844 5.793 1 96.31 84 PHE A CA 1
ATOM 695 C C . PHE A 1 84 ? -7.625 24.391 4.863 1 96.31 84 PHE A C 1
ATOM 697 O O . PHE A 1 84 ? -8.258 23.641 4.121 1 96.31 84 PHE A O 1
ATOM 704 N N . LEU A 1 85 ? -7.797 25.656 4.887 1 94.75 85 LEU A N 1
ATOM 705 C CA . LEU A 1 85 ? -8.883 26.312 4.168 1 94.75 85 LEU A CA 1
ATOM 706 C C . LEU A 1 85 ? -8.641 26.281 2.664 1 94.75 85 LEU A C 1
ATOM 708 O O . LEU A 1 85 ? -9.578 26.375 1.873 1 94.75 85 LEU A O 1
ATOM 712 N N . ASN A 1 86 ? -7.352 26.188 2.312 1 93.38 86 ASN A N 1
ATOM 713 C CA . ASN A 1 86 ? -7.012 26.172 0.894 1 93.38 86 ASN A CA 1
ATOM 714 C C . ASN A 1 86 ? -7.008 24.734 0.344 1 93.38 86 ASN A C 1
ATOM 716 O O . ASN A 1 86 ? -6.914 24.547 -0.869 1 93.38 86 ASN A O 1
ATOM 720 N N . HIS A 1 87 ? -7.09 23.781 1.22 1 94.12 87 HIS A N 1
ATOM 721 C CA . HIS A 1 87 ? -7.168 22.406 0.781 1 94.12 87 HIS A CA 1
ATOM 722 C C . HIS A 1 87 ? -8.586 22.031 0.379 1 94.12 87 HIS A C 1
ATOM 724 O O . HIS A 1 87 ? -9.531 22.234 1.149 1 94.12 87 HIS A O 1
ATOM 730 N N . HIS A 1 88 ? -8.781 21.422 -0.78 1 91.56 88 HIS A N 1
ATOM 731 C CA . HIS A 1 88 ? -10.094 21.188 -1.384 1 91.56 88 HIS A CA 1
ATOM 732 C C . HIS A 1 88 ? -10.969 20.328 -0.479 1 91.56 88 HIS A C 1
ATOM 734 O O . HIS A 1 88 ? -12.148 20.609 -0.295 1 91.56 88 HIS A O 1
ATOM 740 N N . LEU A 1 89 ? -10.453 19.359 0.211 1 91.88 89 LEU A N 1
ATOM 741 C CA . LEU A 1 89 ? -11.25 18.453 1.031 1 91.88 89 LEU A CA 1
ATOM 742 C C . LEU A 1 89 ? -11.32 18.938 2.473 1 91.88 89 LEU A C 1
ATOM 744 O O . LEU A 1 89 ? -12.391 18.922 3.086 1 91.88 89 LEU A O 1
ATOM 748 N N . LEU A 1 90 ? -10.25 19.469 2.947 1 94.75 90 LEU A N 1
ATOM 749 C CA . LEU A 1 90 ? -10.211 19.875 4.348 1 94.75 90 LEU A CA 1
ATOM 750 C C . LEU A 1 90 ? -11.047 21.125 4.582 1 94.75 90 LEU A C 1
ATOM 752 O O . LEU A 1 90 ? -11.633 21.297 5.648 1 94.75 90 LEU A O 1
ATOM 756 N N . SER A 1 91 ? -11.125 21.953 3.6 1 94.12 91 SER A N 1
ATOM 757 C CA . SER A 1 91 ? -11.906 23.172 3.734 1 94.12 91 SER A CA 1
ATOM 758 C C . SER A 1 91 ? -13.375 22.875 4.004 1 94.12 91 SER A C 1
ATOM 760 O O . SER A 1 91 ? -14.055 23.641 4.688 1 94.12 91 SER A O 1
ATOM 762 N N . THR A 1 92 ? -13.883 21.734 3.479 1 93.69 92 THR A N 1
ATOM 763 C CA . THR A 1 92 ? -15.273 21.344 3.645 1 93.69 92 THR A CA 1
ATOM 764 C C . THR A 1 92 ? -15.547 20.906 5.078 1 93.69 92 THR A C 1
ATOM 766 O O . THR A 1 92 ? -16.688 20.938 5.539 1 93.69 92 THR A O 1
ATOM 769 N N . ALA A 1 93 ? -14.531 20.562 5.777 1 93.62 93 ALA A N 1
ATOM 770 C CA . ALA A 1 93 ? -14.68 20.094 7.152 1 93.62 93 ALA A CA 1
ATOM 771 C C . ALA A 1 93 ? -14.453 21.219 8.156 1 93.62 93 ALA A C 1
ATOM 773 O O . ALA A 1 93 ? -14.484 20.984 9.367 1 93.62 93 ALA A O 1
ATOM 774 N N . VAL A 1 94 ? -14.297 22.406 7.648 1 94.62 94 VAL A N 1
ATOM 775 C CA . VAL A 1 94 ? -13.992 23.531 8.539 1 94.62 94 VAL A CA 1
ATOM 776 C C . VAL A 1 94 ? -15.062 24.609 8.391 1 94.62 94 VAL A C 1
ATOM 778 O O . VAL A 1 94 ? -14.867 25.594 7.664 1 94.62 94 VAL A O 1
ATOM 781 N N . PRO A 1 95 ? -16.078 24.453 9.102 1 91.88 95 PRO A N 1
ATOM 782 C CA . PRO A 1 95 ? -17.047 25.547 9.094 1 91.88 95 PRO A CA 1
ATOM 783 C C . PRO A 1 95 ? -16.484 26.844 9.68 1 91.88 95 PRO A C 1
ATOM 785 O O . PRO A 1 95 ? -15.406 26.844 10.281 1 91.88 95 PRO A O 1
ATOM 788 N N . GLU A 1 96 ? -17.156 27.891 9.523 1 92.12 96 GLU A N 1
ATOM 789 C CA . GLU A 1 96 ? -16.719 29.219 9.922 1 92.12 96 GLU A CA 1
ATOM 790 C C . GLU A 1 96 ? -16.391 29.281 11.414 1 92.12 96 GLU A C 1
ATOM 792 O O . GLU A 1 96 ? -15.43 29.922 11.828 1 92.12 96 GLU A O 1
ATOM 797 N N . GLU A 1 97 ? -17.125 28.547 12.211 1 87.44 97 GLU A N 1
ATOM 798 C CA . GLU A 1 97 ? -17 28.578 13.664 1 87.44 97 GLU A CA 1
ATOM 799 C C . GLU A 1 97 ? -15.703 27.891 14.109 1 87.44 97 GLU A C 1
ATOM 801 O O . GLU A 1 97 ? -15.18 28.203 15.188 1 87.44 97 GLU A O 1
ATOM 806 N N . ASP A 1 98 ? -15.141 27.031 13.234 1 90.31 98 ASP A N 1
ATOM 807 C CA . ASP A 1 98 ? -13.945 26.266 13.586 1 90.31 98 ASP A CA 1
ATOM 808 C C . ASP A 1 98 ? -12.688 26.969 13.109 1 90.31 98 ASP A C 1
ATOM 810 O O . ASP A 1 98 ? -11.578 26.625 13.508 1 90.31 98 ASP A O 1
ATOM 814 N N . GLU A 1 99 ? -12.836 27.938 12.305 1 93.75 99 GLU A N 1
ATOM 815 C CA . GLU A 1 99 ? -11.68 28.594 11.695 1 93.75 99 GLU A CA 1
ATOM 816 C C . GLU A 1 99 ? -10.797 29.25 12.742 1 93.75 99 GLU A C 1
ATOM 818 O O . GLU A 1 99 ? -9.57 29.266 12.609 1 93.75 99 GLU A O 1
ATOM 823 N N . GLU A 1 100 ? -11.461 29.781 13.75 1 94.06 100 GLU A N 1
ATOM 824 C CA . GLU A 1 100 ? -10.711 30.438 14.812 1 94.06 100 GLU A CA 1
ATOM 825 C C . GLU A 1 100 ? -9.758 29.469 15.5 1 94.06 100 GLU A C 1
ATOM 827 O O . GLU A 1 100 ? -8.625 29.844 15.836 1 94.06 100 GLU A O 1
ATOM 832 N N . LEU A 1 101 ? -10.242 28.312 15.711 1 95.69 101 LEU A N 1
ATOM 833 C CA . LEU A 1 101 ? -9.398 27.312 16.375 1 95.69 101 LEU A CA 1
ATOM 834 C C . LEU A 1 101 ? -8.164 27 15.539 1 95.69 101 LEU A C 1
ATOM 836 O O . LEU A 1 101 ? -7.055 26.922 16.062 1 95.69 101 LEU A O 1
ATOM 840 N N . LEU A 1 102 ? -8.359 26.875 14.219 1 96.06 102 LEU A N 1
ATOM 841 C CA . LEU A 1 102 ? -7.246 26.562 13.328 1 96.06 102 LEU A CA 1
ATOM 842 C C . LEU A 1 102 ? -6.246 27.703 13.281 1 96.06 102 LEU A C 1
ATOM 844 O O . LEU A 1 102 ? -5.059 27.484 13.039 1 96.06 102 LEU A O 1
ATOM 848 N N . GLY A 1 103 ? -6.73 28.875 13.555 1 95.88 103 GLY A N 1
ATOM 849 C CA . GLY A 1 103 ? -5.836 30.016 13.664 1 95.88 103 GLY A CA 1
ATOM 850 C C . GLY A 1 103 ? -4.891 29.922 14.852 1 95.88 103 GLY A C 1
ATOM 851 O O . GLY A 1 103 ? -3.85 30.578 14.875 1 95.88 103 GLY A O 1
ATOM 852 N N . LYS A 1 104 ? -5.293 29.125 15.836 1 96.62 104 LYS A N 1
ATOM 853 C CA . LYS A 1 104 ? -4.484 28.953 17.031 1 96.62 104 LYS A CA 1
ATOM 854 C C . LYS A 1 104 ? -3.617 27.703 16.953 1 96.62 104 LYS A C 1
ATOM 856 O O . LYS A 1 104 ? -2.826 27.422 17.859 1 96.62 104 LYS A O 1
ATOM 861 N N . LEU A 1 105 ? -3.754 26.969 15.82 1 97.25 105 LEU A N 1
ATOM 862 C CA . LEU A 1 105 ? -2.934 25.781 15.609 1 97.25 105 LEU A CA 1
ATOM 863 C C . LEU A 1 105 ? -1.5 26.156 15.266 1 97.25 105 LEU A C 1
ATOM 865 O O . LEU A 1 105 ? -1.219 26.578 14.133 1 97.25 105 LEU A O 1
ATOM 869 N N . LYS A 1 106 ? -0.659 25.906 16.219 1 95.62 106 LYS A N 1
ATOM 870 C CA . LYS A 1 106 ? 0.733 26.328 16.094 1 95.62 106 LYS A CA 1
ATOM 871 C C . LYS A 1 106 ? 1.574 25.266 15.406 1 95.62 106 LYS A C 1
ATOM 873 O O . LYS A 1 106 ? 2.486 25.578 14.641 1 95.62 106 LYS A O 1
ATOM 878 N N . GLU A 1 107 ? 1.267 24.062 15.742 1 96.44 107 GLU A N 1
ATOM 879 C CA . GLU A 1 107 ? 2.049 22.953 15.227 1 96.44 107 GLU A CA 1
ATOM 880 C C . GLU A 1 107 ? 1.151 21.766 14.859 1 96.44 107 GLU A C 1
ATOM 882 O O . GLU A 1 107 ? 0.202 21.453 15.586 1 96.44 107 GLU A O 1
ATOM 887 N N . LEU A 1 108 ? 1.479 21.188 13.734 1 97.94 108 LEU A N 1
ATOM 888 C CA . LEU A 1 108 ? 0.865 19.938 13.289 1 97.94 108 LEU A CA 1
ATOM 889 C C . LEU A 1 108 ? 1.928 18.938 12.859 1 97.94 108 LEU A C 1
ATOM 891 O O . LEU A 1 108 ? 2.725 19.219 11.961 1 97.94 108 LEU A O 1
ATOM 895 N N . GLU A 1 109 ? 1.962 17.844 13.516 1 96.62 109 GLU A N 1
ATOM 896 C CA . GLU A 1 109 ? 2.973 16.828 13.227 1 96.62 109 GLU A CA 1
ATOM 897 C C . GLU A 1 109 ? 2.334 15.461 13.023 1 96.62 109 GLU A C 1
ATOM 899 O O . GLU A 1 109 ? 1.407 15.086 13.742 1 96.62 109 GLU A O 1
ATOM 904 N N . VAL A 1 110 ? 2.777 14.828 12 1 96.44 110 VAL A N 1
ATOM 905 C CA . VAL A 1 110 ? 2.42 13.422 11.797 1 96.44 110 VAL A CA 1
ATOM 906 C C . VAL A 1 110 ? 3.625 12.539 12.094 1 96.44 110 VAL A C 1
ATOM 908 O O . VAL A 1 110 ? 4.691 12.703 11.492 1 96.44 110 VAL A O 1
ATOM 911 N N . GLU A 1 111 ? 3.469 11.695 13.008 1 93.25 111 GLU A N 1
ATOM 912 C CA . GLU A 1 111 ? 4.551 10.797 13.398 1 93.25 111 GLU A CA 1
ATOM 913 C C . GLU A 1 111 ? 4.176 9.336 13.141 1 93.25 111 GLU A C 1
ATOM 915 O O . GLU A 1 111 ? 3.258 8.805 13.773 1 93.25 111 GLU A O 1
ATOM 920 N N . GLU A 1 112 ? 4.922 8.734 12.289 1 88.88 112 GLU A N 1
ATOM 921 C CA . GLU A 1 112 ? 4.723 7.301 12.07 1 88.88 112 GLU A CA 1
ATOM 922 C C . GLU A 1 112 ? 5.371 6.477 13.18 1 88.88 112 GLU A C 1
ATOM 924 O O . GLU A 1 112 ? 6.379 6.887 13.758 1 88.88 112 GLU A O 1
ATOM 929 N N . PHE A 1 113 ? 4.773 5.34 13.383 1 87.06 113 PHE A N 1
ATOM 930 C CA . PHE A 1 113 ? 5.363 4.426 14.352 1 87.06 113 PHE A CA 1
ATOM 931 C C . PHE A 1 113 ? 6.648 3.812 13.805 1 87.06 113 PHE A C 1
ATOM 933 O O . PHE A 1 113 ? 6.918 3.9 12.609 1 87.06 113 PHE A O 1
ATOM 940 N N . GLU A 1 114 ? 7.449 3.291 14.734 1 81.81 114 GLU A N 1
ATOM 941 C CA . GLU A 1 114 ? 8.648 2.586 14.297 1 81.81 114 GLU A CA 1
ATOM 942 C C . GLU A 1 114 ? 8.312 1.526 13.25 1 81.81 114 GLU A C 1
ATOM 944 O O . GLU A 1 114 ? 8.977 1.436 12.211 1 81.81 114 GLU A O 1
ATOM 949 N N . ASP A 1 115 ? 7.312 0.693 13.711 1 82.12 115 ASP A N 1
ATOM 950 C CA . ASP A 1 115 ? 6.703 -0.182 12.719 1 82.12 115 ASP A CA 1
ATOM 951 C C . ASP A 1 115 ? 5.594 0.539 11.961 1 82.12 115 ASP A C 1
ATOM 953 O O . ASP A 1 115 ? 4.445 0.567 12.406 1 82.12 115 ASP A O 1
ATOM 957 N N . ILE A 1 116 ? 5.879 1.059 10.812 1 81.06 116 ILE A N 1
ATOM 958 C CA . ILE A 1 116 ? 5.023 1.965 10.055 1 81.06 116 ILE A CA 1
ATOM 959 C C . ILE A 1 116 ? 3.686 1.288 9.758 1 81.06 116 ILE A C 1
ATOM 961 O O . ILE A 1 116 ? 2.652 1.956 9.664 1 81.06 116 ILE A O 1
ATOM 965 N N . LYS A 1 117 ? 3.65 -0.015 9.594 1 82.44 117 LYS A N 1
ATOM 966 C CA . LYS A 1 117 ? 2.424 -0.745 9.289 1 82.44 117 LYS A CA 1
ATOM 967 C C . LYS A 1 117 ? 1.466 -0.729 10.477 1 82.44 117 LYS A C 1
ATOM 969 O O . LYS A 1 117 ? 0.263 -0.95 10.32 1 82.44 117 LYS A O 1
ATOM 974 N N . SER A 1 118 ? 2.043 -0.471 11.617 1 89.56 118 SER A N 1
ATOM 975 C CA . SER A 1 118 ? 1.261 -0.543 12.844 1 89.56 118 SER A CA 1
ATOM 976 C C . SER A 1 118 ? 0.422 0.715 13.039 1 89.56 118 SER A C 1
ATOM 978 O O . SER A 1 118 ? -0.601 0.684 13.727 1 89.56 118 SER A O 1
ATOM 980 N N . GLY A 1 119 ? 0.969 1.814 12.562 1 94.56 119 GLY A N 1
ATOM 981 C CA . GLY A 1 119 ? 0.138 2.996 12.719 1 94.56 119 GLY A CA 1
ATOM 982 C C . GLY A 1 119 ? 0.937 4.285 12.781 1 94.56 119 GLY A C 1
ATOM 983 O O . GLY A 1 119 ? 2.082 4.332 12.32 1 94.56 119 GLY A O 1
ATOM 984 N N . TYR A 1 120 ? 0.278 5.398 13.203 1 96.06 120 TYR A N 1
ATOM 985 C CA . TYR A 1 120 ? 0.857 6.734 13.297 1 96.06 120 TYR A CA 1
ATOM 986 C C . TYR A 1 120 ? 0.059 7.609 14.258 1 96.06 120 TYR A C 1
ATOM 988 O O . TYR A 1 120 ? -0.982 7.188 14.773 1 96.06 120 TYR A O 1
ATOM 996 N N . LYS A 1 121 ? 0.583 8.773 14.531 1 97.44 121 LYS A N 1
ATOM 997 C CA . LYS A 1 121 ? -0.101 9.766 15.367 1 97.44 121 LYS A CA 1
ATOM 998 C C . LYS A 1 121 ? -0.116 11.133 14.695 1 97.44 121 LYS A C 1
ATOM 1000 O O . LYS A 1 121 ? 0.823 11.492 13.977 1 97.44 121 LYS A O 1
ATOM 1005 N N . ILE A 1 122 ? -1.171 11.766 14.93 1 98 122 ILE A N 1
ATOM 1006 C CA . ILE A 1 122 ? -1.261 13.172 14.57 1 98 122 ILE A CA 1
ATOM 1007 C C . ILE A 1 122 ? -1.251 14.031 15.836 1 98 122 ILE A C 1
ATOM 1009 O O . ILE A 1 122 ? -2.146 13.914 16.672 1 98 122 ILE A O 1
ATOM 1013 N N . LYS A 1 123 ? -0.257 14.859 15.898 1 98.06 123 LYS A N 1
ATOM 1014 C CA . LYS A 1 123 ? -0.084 15.742 17.047 1 98.06 123 LYS A CA 1
ATOM 1015 C C . LYS A 1 123 ? -0.374 17.188 16.672 1 98.06 123 LYS A C 1
ATOM 1017 O O . LYS A 1 123 ? 0.212 17.719 15.727 1 98.06 123 LYS A O 1
ATOM 1022 N N . MET A 1 124 ? -1.238 17.766 17.438 1 98.25 124 MET A N 1
ATOM 1023 C CA . MET A 1 124 ? -1.619 19.156 17.203 1 98.25 124 MET A CA 1
ATOM 1024 C C . MET A 1 124 ? -1.371 20 18.438 1 98.25 124 MET A C 1
ATOM 1026 O O . MET A 1 124 ? -1.888 19.688 19.516 1 98.25 124 MET A O 1
ATOM 1030 N N . THR A 1 125 ? -0.595 21.031 18.312 1 97.94 125 THR A N 1
ATOM 1031 C CA . THR A 1 125 ? -0.325 21.953 19.406 1 97.94 125 THR A CA 1
ATOM 1032 C C . THR A 1 125 ? -0.979 23.312 19.156 1 97.94 125 THR A C 1
ATOM 1034 O O . THR A 1 125 ? -0.793 23.906 18.078 1 97.94 125 THR A O 1
ATOM 1037 N N . PHE A 1 126 ? -1.676 23.781 20.172 1 97.31 126 PHE A N 1
ATOM 1038 C CA . PHE A 1 126 ? -2.453 25.016 20.016 1 97.31 126 PHE A CA 1
ATOM 1039 C C . PHE A 1 126 ? -1.956 26.094 20.969 1 97.31 126 PHE A C 1
ATOM 1041 O O . PHE A 1 126 ? -1.505 25.797 22.062 1 97.31 126 PHE A O 1
ATOM 1048 N N . GLU A 1 127 ? -2.082 27.266 20.438 1 96.69 127 GLU A N 1
ATOM 1049 C CA . GLU A 1 127 ? -2.037 28.406 21.375 1 96.69 127 GLU A CA 1
ATOM 1050 C C . GLU A 1 127 ? -3.307 28.469 22.219 1 96.69 127 GLU A C 1
ATOM 1052 O O . GLU A 1 127 ? -4.289 27.781 21.922 1 96.69 127 GLU A O 1
ATOM 1057 N N . LYS A 1 128 ? -3.152 29.312 23.281 1 97.06 128 LYS A N 1
ATOM 1058 C CA . LYS A 1 128 ? -4.359 29.516 24.078 1 97.06 128 LYS A CA 1
ATOM 1059 C C . LYS A 1 128 ? -5.543 29.906 23.203 1 97.06 128 LYS A C 1
ATOM 1061 O O . LYS A 1 128 ? -5.406 30.734 22.312 1 97.06 128 LYS A O 1
ATOM 1066 N N . ASN A 1 129 ? -6.738 29.203 23.484 1 96.75 129 ASN A N 1
ATOM 1067 C CA . ASN A 1 129 ? -7.926 29.438 22.672 1 96.75 129 ASN A CA 1
ATOM 1068 C C . ASN A 1 129 ? -9.203 29.312 23.484 1 96.75 129 ASN A C 1
ATOM 1070 O O . ASN A 1 129 ? -9.148 29.078 24.703 1 96.75 129 ASN A O 1
ATOM 1074 N N . ASN A 1 130 ? -10.281 29.5 22.797 1 95.69 130 ASN A N 1
ATOM 1075 C CA . ASN A 1 130 ? -11.547 29.562 23.516 1 95.69 130 ASN A CA 1
ATOM 1076 C C . ASN A 1 130 ? -12.297 28.25 23.469 1 95.69 130 ASN A C 1
ATOM 1078 O O . ASN A 1 130 ? -13.445 28.156 23.906 1 95.69 130 ASN A O 1
ATOM 1082 N N . PHE A 1 131 ? -11.688 27.203 23.031 1 96.88 131 PHE A N 1
ATOM 1083 C CA . PHE A 1 131 ? -12.398 25.938 22.844 1 96.88 131 PHE A CA 1
ATOM 1084 C C . PHE A 1 131 ? -12.055 24.953 23.938 1 96.88 131 PHE A C 1
ATOM 1086 O O . PHE A 1 131 ? -12.93 24.266 24.469 1 96.88 131 PHE A O 1
ATOM 1093 N N . PHE A 1 132 ? -10.812 24.859 24.25 1 97.94 132 PHE A N 1
ATOM 1094 C CA . PHE A 1 132 ? -10.359 23.922 25.266 1 97.94 132 PHE A CA 1
ATOM 1095 C C . PHE A 1 132 ? -9.078 24.422 25.938 1 97.94 132 PHE A C 1
ATOM 1097 O O . PHE A 1 132 ? -8.477 25.391 25.469 1 97.94 132 PHE A O 1
ATOM 1104 N N . ASP A 1 133 ? -8.633 23.703 26.984 1 98.12 133 ASP A N 1
ATOM 1105 C CA . ASP A 1 133 ? -7.48 24.141 27.766 1 98.12 133 ASP A CA 1
ATOM 1106 C C . ASP A 1 133 ? -6.238 23.328 27.406 1 98.12 133 ASP A C 1
ATOM 1108 O O . ASP A 1 133 ? -5.129 23.656 27.844 1 98.12 133 ASP A O 1
ATOM 1112 N N . ASN A 1 134 ? -6.406 22.344 26.547 1 97.81 134 ASN A N 1
ATOM 1113 C CA . ASN A 1 134 ? -5.27 21.516 26.156 1 97.81 134 ASN A CA 1
ATOM 1114 C C . ASN A 1 134 ? -4.242 22.328 25.375 1 97.81 134 ASN A C 1
ATOM 1116 O O . ASN A 1 134 ? -4.605 23.172 24.547 1 97.81 134 ASN A O 1
ATOM 1120 N N . GLU A 1 135 ? -3.072 22.062 25.672 1 98 135 GLU A N 1
ATOM 1121 C CA . GLU A 1 135 ? -2.018 22.609 24.828 1 98 135 GLU A CA 1
ATOM 1122 C C . GLU A 1 135 ? -1.812 21.75 23.578 1 98 135 GLU A C 1
ATOM 1124 O O . GLU A 1 135 ? -1.649 22.281 22.469 1 98 135 GLU A O 1
ATOM 1129 N N . THR A 1 136 ? -1.784 20.469 23.875 1 98 136 THR A N 1
ATOM 1130 C CA . THR A 1 136 ? -1.542 19.516 22.797 1 98 136 THR A CA 1
ATOM 1131 C C . THR A 1 136 ? -2.627 18.438 22.766 1 98 136 THR A C 1
ATOM 1133 O O . THR A 1 136 ? -3.025 17.922 23.812 1 98 136 THR A O 1
ATOM 1136 N N . ILE A 1 137 ? -3.139 18.141 21.562 1 98 137 ILE A N 1
ATOM 1137 C CA . ILE A 1 137 ? -4.07 17.047 21.328 1 98 137 ILE A CA 1
ATOM 1138 C C . ILE A 1 137 ? -3.443 16.031 20.375 1 98 137 ILE A C 1
ATOM 1140 O O . ILE A 1 137 ? -2.906 16.406 19.328 1 98 137 ILE A O 1
ATOM 1144 N N . VAL A 1 138 ? -3.502 14.758 20.75 1 98.31 138 VAL A N 1
ATOM 1145 C CA . VAL A 1 138 ? -2.906 13.703 19.938 1 98.31 138 VAL A CA 1
ATOM 1146 C C . VAL A 1 138 ? -3.979 12.688 19.547 1 98.31 138 VAL A C 1
ATOM 1148 O O . VAL A 1 138 ? -4.742 12.219 20.391 1 98.31 138 VAL A O 1
ATOM 1151 N N . LYS A 1 139 ? -4.094 12.477 18.312 1 97.88 139 LYS A N 1
ATOM 1152 C CA . LYS A 1 139 ? -4.918 11.391 17.797 1 97.88 139 LYS A CA 1
ATOM 1153 C C . LYS A 1 139 ? -4.055 10.242 17.281 1 97.88 139 LYS A C 1
ATOM 1155 O O . LYS A 1 139 ? -3.25 10.43 16.359 1 97.88 139 LYS A O 1
ATOM 1160 N N . THR A 1 140 ? -4.234 9.062 17.891 1 97.5 140 THR A N 1
ATOM 1161 C CA . THR A 1 140 ? -3.404 7.906 17.578 1 97.5 140 THR A CA 1
ATOM 1162 C C . THR A 1 140 ? -4.191 6.879 16.781 1 97.5 140 THR A C 1
ATOM 1164 O O . THR A 1 140 ? -5.32 6.535 17.141 1 97.5 140 THR A O 1
ATOM 1167 N N . PHE A 1 141 ? -3.564 6.367 15.75 1 97.38 141 PHE A N 1
ATOM 1168 C CA . PHE A 1 141 ? -4.203 5.41 14.852 1 97.38 141 PHE A CA 1
ATOM 1169 C C . PHE A 1 141 ? -3.467 4.078 14.875 1 97.38 141 PHE A C 1
ATOM 1171 O O . PHE A 1 141 ? -2.287 4.008 14.516 1 97.38 141 PHE A O 1
ATOM 1178 N N . HIS A 1 142 ? -4.164 3.117 15.18 1 95.94 142 HIS A N 1
ATOM 1179 C CA . HIS A 1 142 ? -3.666 1.747 15.133 1 95.94 142 HIS A CA 1
ATOM 1180 C C . HIS A 1 142 ? -4.227 0.992 13.938 1 95.94 142 HIS A C 1
ATOM 1182 O O . HIS A 1 142 ? -5.43 0.727 13.875 1 95.94 142 HIS A O 1
ATOM 1188 N N . LEU A 1 143 ? -3.492 0.571 12.992 1 93.5 143 LEU A N 1
ATOM 1189 C CA . LEU A 1 143 ? -3.953 0.132 11.68 1 93.5 143 LEU A CA 1
ATOM 1190 C C . LEU A 1 143 ? -3.887 -1.387 11.562 1 93.5 143 LEU A C 1
ATOM 1192 O O . LEU A 1 143 ? -4.77 -2.008 10.969 1 93.5 143 LEU A O 1
ATOM 1196 N N . ASN A 1 144 ? -2.934 -2.107 11.836 1 85.94 144 ASN A N 1
ATOM 1197 C CA . ASN A 1 144 ? -2.699 -3.527 11.594 1 85.94 144 ASN A CA 1
ATOM 1198 C C . ASN A 1 144 ? -2.889 -4.352 12.867 1 85.94 144 ASN A C 1
ATOM 1200 O O . ASN A 1 144 ? -2.023 -5.152 13.227 1 85.94 144 ASN A O 1
ATOM 1204 N N . THR A 1 145 ? -4.016 -4.047 13.406 1 84.75 145 THR A N 1
ATOM 1205 C CA . THR A 1 145 ? -4.438 -4.816 14.57 1 84.75 145 THR A CA 1
ATOM 1206 C C . THR A 1 145 ? -5.734 -5.57 14.281 1 84.75 145 THR A C 1
ATOM 1208 O O . THR A 1 145 ? -6.328 -5.406 13.219 1 84.75 145 THR A O 1
ATOM 1211 N N . GLU A 1 146 ? -6.086 -6.496 15.117 1 86.19 146 GLU A N 1
ATOM 1212 C CA . GLU A 1 146 ? -7.336 -7.234 14.984 1 86.19 146 GLU A CA 1
ATOM 1213 C C . GLU A 1 146 ? -8.523 -6.289 14.859 1 86.19 146 GLU A C 1
ATOM 1215 O O . GLU A 1 146 ? -9.469 -6.555 14.109 1 86.19 146 GLU A O 1
ATOM 1220 N N . ASN A 1 147 ? -8.383 -5.238 15.625 1 90.56 147 ASN A N 1
ATOM 1221 C CA . ASN A 1 147 ? -9.422 -4.215 15.602 1 90.56 147 ASN A CA 1
ATOM 1222 C C . ASN A 1 147 ? -8.836 -2.82 15.406 1 90.56 147 ASN A C 1
ATOM 1224 O O . ASN A 1 147 ? -8.719 -2.053 16.359 1 90.56 147 ASN A O 1
ATOM 1228 N N . PRO A 1 148 ? -8.547 -2.529 14.195 1 93.31 148 PRO A N 1
ATOM 1229 C CA . PRO A 1 148 ? -8.008 -1.19 13.945 1 93.31 148 PRO A CA 1
ATOM 1230 C C . PRO A 1 148 ? -8.867 -0.087 14.562 1 93.31 148 PRO A C 1
ATOM 1232 O O . PRO A 1 148 ? -10.094 -0.149 14.5 1 93.31 148 PRO A O 1
ATOM 1235 N N . ASN A 1 149 ? -8.25 0.874 15.18 1 95.12 149 ASN A N 1
ATOM 1236 C CA . ASN A 1 149 ? -8.984 1.922 15.883 1 95.12 149 ASN A CA 1
ATOM 1237 C C . ASN A 1 149 ? -8.156 3.195 16.016 1 95.12 149 ASN A C 1
ATOM 1239 O O . ASN A 1 149 ? -6.984 3.217 15.641 1 95.12 149 ASN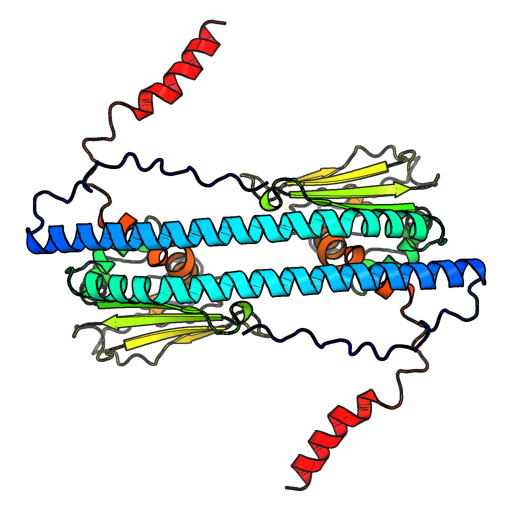 A O 1
ATOM 1243 N N . SER A 1 150 ? -8.82 4.23 16.5 1 96.25 150 SER A N 1
ATOM 1244 C CA . SER A 1 150 ? -8.172 5.5 16.812 1 96.25 150 SER A CA 1
ATOM 1245 C C . SER A 1 150 ? -8.523 5.965 18.219 1 96.25 150 SER A C 1
ATOM 1247 O O . SER A 1 150 ? -9.602 5.652 18.734 1 96.25 150 SER A O 1
ATOM 1249 N N . VAL A 1 151 ? -7.582 6.656 18.859 1 96.38 151 VAL A N 1
ATOM 1250 C CA . VAL A 1 151 ? -7.773 7.188 20.203 1 96.38 151 VAL A CA 1
ATOM 1251 C C . VAL A 1 151 ? -7.297 8.641 20.25 1 96.38 151 VAL A C 1
ATOM 1253 O O . VAL A 1 151 ? -6.242 8.969 19.703 1 96.38 151 VAL A O 1
ATOM 1256 N N . THR A 1 152 ? -8.031 9.414 20.875 1 97.06 152 THR A N 1
ATOM 1257 C CA . THR A 1 152 ? -7.684 10.82 21 1 97.06 152 THR A CA 1
ATOM 1258 C C . THR A 1 152 ? -7.473 11.203 22.469 1 97.06 152 THR A C 1
ATOM 1260 O O . THR A 1 152 ? -8.156 10.688 23.359 1 97.06 152 THR A O 1
ATOM 1263 N N . THR A 1 153 ? -6.535 12.086 22.656 1 97.44 153 THR A N 1
ATOM 1264 C CA . THR A 1 153 ? -6.371 12.703 23.969 1 97.44 153 THR A CA 1
ATOM 1265 C C . THR A 1 153 ? -7.707 13.219 24.5 1 97.44 153 THR A C 1
ATOM 1267 O O . THR A 1 153 ? -8.508 13.773 23.75 1 97.44 153 THR A O 1
ATOM 1270 N N . GLU A 1 154 ? -7.852 13.039 25.844 1 96.75 154 GLU A N 1
ATOM 1271 C CA . GLU A 1 154 ? -9.039 13.641 26.438 1 96.75 154 GLU A CA 1
ATOM 1272 C C . GLU A 1 154 ? -8.977 15.164 26.359 1 96.75 154 GLU A C 1
ATOM 1274 O O . GLU A 1 154 ? -7.984 15.773 26.766 1 96.75 154 GLU A O 1
ATOM 1279 N N . ILE A 1 155 ? -10.039 15.695 25.812 1 97.31 155 ILE A N 1
ATOM 1280 C CA . ILE A 1 155 ? -10.031 17.141 25.594 1 97.31 155 ILE A CA 1
ATOM 1281 C C . ILE A 1 155 ? -10.742 17.844 26.75 1 97.31 155 ILE A C 1
ATOM 1283 O O . ILE A 1 155 ? -11.844 17.453 27.125 1 97.31 155 ILE A O 1
ATOM 1287 N N . ALA A 1 156 ? -10.078 18.859 27.328 1 97.75 156 ALA A N 1
ATOM 1288 C CA . ALA A 1 156 ? -10.633 19.688 28.391 1 97.75 156 ALA A CA 1
ATOM 1289 C C . ALA A 1 156 ? -11.406 20.875 27.812 1 97.75 156 ALA A C 1
ATOM 1291 O O . ALA A 1 156 ? -10.961 22.016 27.891 1 97.75 156 ALA A O 1
ATOM 1292 N N . TRP A 1 157 ? -12.617 20.578 27.469 1 97.31 157 TRP A N 1
ATOM 1293 C CA . TRP A 1 157 ? -13.43 21.562 26.781 1 97.31 157 TRP A CA 1
ATOM 1294 C C . TRP A 1 157 ? -13.812 22.719 27.703 1 97.31 157 TRP A C 1
ATOM 1296 O O . TRP A 1 157 ? -14.141 22.484 28.875 1 97.31 157 TRP A O 1
ATOM 1306 N N . LYS A 1 158 ? -13.805 23.875 27.109 1 97 158 LYS A N 1
ATOM 1307 C CA . LYS A 1 158 ? -14.391 25.016 27.797 1 97 158 LYS A CA 1
ATOM 1308 C C . LYS A 1 158 ? -15.914 24.969 27.719 1 97 158 LYS A C 1
ATOM 1310 O O . LYS A 1 158 ? -16.484 24.234 26.922 1 97 158 LYS A O 1
ATOM 1315 N N . PRO A 1 159 ? -16.609 25.719 28.562 1 95.5 159 PRO A N 1
ATOM 1316 C CA . PRO A 1 159 ? -18.078 25.641 28.625 1 95.5 159 PRO A CA 1
ATOM 1317 C C . PRO A 1 159 ? -18.734 25.844 27.266 1 95.5 159 PRO A C 1
ATOM 1319 O O . PRO A 1 159 ? -18.438 26.812 26.562 1 95.5 159 PRO A O 1
ATOM 1322 N N . ASN A 1 160 ? -19.594 24.891 26.828 1 92.94 160 ASN A N 1
ATOM 1323 C CA . ASN A 1 160 ? -20.453 24.922 25.641 1 92.94 160 ASN A CA 1
ATOM 1324 C C . ASN A 1 160 ? -19.641 24.844 24.359 1 92.94 160 ASN A C 1
ATOM 1326 O O . ASN A 1 160 ? -20.078 25.328 23.312 1 92.94 160 ASN A O 1
ATOM 1330 N N . LYS A 1 161 ? -18.422 24.328 24.422 1 93.44 161 LYS A N 1
ATOM 1331 C CA . LYS A 1 161 ? -17.594 24.297 23.219 1 93.44 161 LYS A CA 1
ATOM 1332 C C . LYS A 1 161 ? -17.469 22.875 22.672 1 93.44 161 LYS A C 1
ATOM 1334 O O . LYS A 1 161 ? -17.031 22.672 21.547 1 93.44 161 LYS A O 1
ATOM 1339 N N . LYS A 1 162 ? -17.891 21.891 23.453 1 91.81 162 LYS A N 1
ATOM 1340 C CA . LYS A 1 162 ? -17.875 20.516 22.969 1 91.81 162 LYS A CA 1
ATOM 1341 C C . LYS A 1 162 ? -18.859 20.312 21.828 1 91.81 162 LYS A C 1
ATOM 1343 O O . LYS A 1 162 ? -20.031 20.688 21.938 1 91.81 162 LYS A O 1
ATOM 1348 N N . PRO A 1 163 ? -18.312 19.75 20.766 1 90.62 163 PRO A N 1
ATOM 1349 C CA . PRO A 1 163 ? -19.219 19.562 19.625 1 90.62 163 PRO A CA 1
ATOM 1350 C C . PRO A 1 163 ? -20.25 18.469 19.859 1 90.62 163 PRO A C 1
ATOM 1352 O O . PRO A 1 163 ? -19.969 17.469 20.531 1 90.62 163 PRO A O 1
ATOM 1355 N N . GLU A 1 164 ? -21.359 18.734 19.328 1 84.62 164 GLU A N 1
ATOM 1356 C CA . GLU A 1 164 ? -22.406 17.719 19.359 1 84.62 164 GLU A CA 1
ATOM 1357 C C . GLU A 1 164 ? -22.219 16.672 18.281 1 84.62 164 GLU A C 1
ATOM 1359 O O . GLU A 1 164 ? -21.891 17.016 17.125 1 84.62 164 GLU A O 1
ATOM 1364 N N . ILE A 1 165 ? -22.172 15.5 18.672 1 79.75 165 ILE A N 1
ATOM 1365 C CA . ILE A 1 165 ? -21.984 14.422 17.703 1 79.75 165 ILE A CA 1
ATOM 1366 C C . ILE A 1 165 ? -23.328 13.742 17.438 1 79.75 165 ILE A C 1
ATOM 1368 O O . ILE A 1 165 ? -24 13.305 18.359 1 79.75 165 ILE A O 1
ATOM 1372 N N . ASP A 1 166 ? -23.828 14.039 16.328 1 64.75 166 ASP A N 1
ATOM 1373 C CA . ASP A 1 166 ? -25.062 13.32 15.992 1 64.75 166 ASP A CA 1
ATOM 1374 C C . ASP A 1 166 ? -24.75 11.945 15.406 1 64.75 166 ASP A C 1
ATOM 1376 O O . ASP A 1 166 ? -24.188 11.852 14.305 1 64.75 166 ASP A O 1
ATOM 1380 N 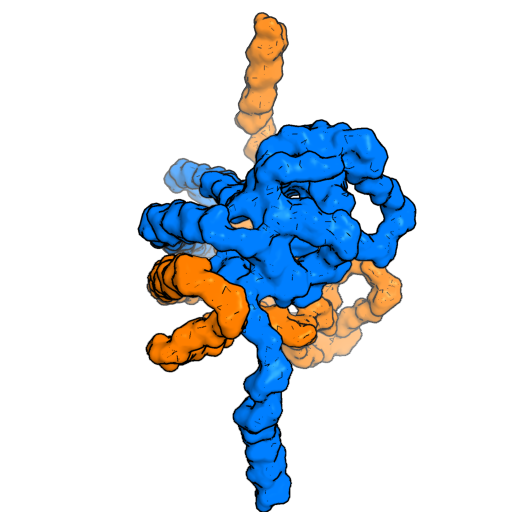N . LYS A 1 167 ? -24.812 10.977 16.141 1 60.56 167 LYS A N 1
ATOM 1381 C CA . LYS A 1 167 ? -24.531 9.594 15.758 1 60.56 167 LYS A CA 1
ATOM 1382 C C . LYS A 1 167 ? -25.391 9.164 14.578 1 60.56 167 LYS A C 1
ATOM 1384 O O . LYS A 1 167 ? -25.031 8.25 13.836 1 60.56 167 LYS A O 1
ATOM 1389 N N . ASP A 1 168 ? -26.609 9.711 14.586 1 54.34 168 ASP A N 1
ATOM 1390 C CA . ASP A 1 168 ? -27.562 9.227 13.586 1 54.34 168 ASP A CA 1
ATOM 1391 C C . ASP A 1 168 ? -27.281 9.852 12.219 1 54.34 168 ASP A C 1
ATOM 1393 O O . ASP A 1 168 ? -27.953 9.523 11.234 1 54.34 168 ASP A O 1
ATOM 1397 N N . ALA A 1 169 ? -26.453 10.75 12.062 1 50.69 169 ALA A N 1
ATOM 1398 C CA . ALA A 1 169 ? -26.328 11.43 10.773 1 50.69 169 ALA A CA 1
ATOM 1399 C C . ALA A 1 169 ? -25.328 10.734 9.867 1 50.69 169 ALA A C 1
ATOM 1401 O O . ALA A 1 169 ? -24.141 11.078 9.875 1 50.69 169 ALA A O 1
ATOM 1402 N N . SER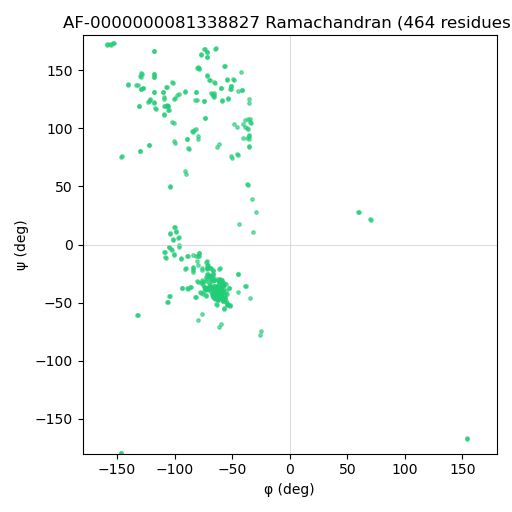 A 1 170 ? -25.516 9.562 9.516 1 53.91 170 SER A N 1
ATOM 1403 C CA . SER A 1 170 ? -24.703 8.703 8.656 1 53.91 170 SER A CA 1
ATOM 1404 C C . SER A 1 170 ? -24.094 9.5 7.5 1 53.91 170 SER A C 1
ATOM 1406 O O . SER A 1 170 ? -23 9.195 7.043 1 53.91 170 SER A O 1
ATOM 1408 N N . ASP A 1 171 ? -24.969 10.539 7.016 1 54.56 171 ASP A N 1
ATOM 1409 C CA . ASP A 1 171 ? -24.672 11.109 5.707 1 54.56 171 ASP A CA 1
ATOM 1410 C C . ASP A 1 171 ? -23.969 12.461 5.844 1 54.56 171 ASP A C 1
ATOM 1412 O O . ASP A 1 171 ? -23.734 13.148 4.848 1 54.56 171 ASP A O 1
ATOM 1416 N N . THR A 1 172 ? -23.719 12.781 7.047 1 63.47 172 THR A N 1
ATOM 1417 C CA . THR A 1 172 ? -23.281 14.172 7.117 1 63.47 172 THR A CA 1
ATOM 1418 C C . THR A 1 172 ? -21.766 14.25 7.262 1 63.47 172 THR A C 1
ATOM 1420 O O . THR A 1 172 ? -21.141 13.367 7.855 1 63.47 172 THR A O 1
ATOM 1423 N N . GLN A 1 173 ? -21.188 15.172 6.578 1 79.38 173 GLN A N 1
ATOM 1424 C CA . GLN A 1 173 ? -19.766 15.477 6.621 1 79.38 173 GLN A CA 1
ATOM 1425 C C . GLN A 1 173 ? -19.328 15.844 8.039 1 79.38 173 GLN A C 1
ATOM 1427 O O . GLN A 1 173 ? -20.016 16.609 8.727 1 79.38 173 GLN A O 1
ATOM 1432 N N . VAL A 1 174 ? -18.359 15.172 8.562 1 87.38 174 VAL A N 1
ATOM 1433 C CA . VAL A 1 174 ? -17.781 15.391 9.891 1 87.38 174 VAL A CA 1
ATOM 1434 C C . VAL A 1 174 ? -16.922 16.641 9.875 1 87.38 174 VAL A C 1
ATOM 1436 O O . VAL A 1 174 ? -16.078 16.812 8.984 1 87.38 174 VAL A O 1
ATOM 1439 N N . THR A 1 175 ? -17.203 17.641 10.773 1 91.81 175 THR A N 1
ATOM 1440 C CA . THR A 1 175 ? -16.375 18.844 10.883 1 91.81 175 THR A CA 1
ATOM 1441 C C . THR A 1 175 ? -15.055 18.516 11.578 1 91.81 175 THR A C 1
ATOM 1443 O O . THR A 1 175 ? -14.906 17.453 12.172 1 91.81 175 THR A O 1
ATOM 1446 N N . PHE A 1 176 ? -14.164 19.406 11.531 1 94.44 176 PHE A N 1
ATOM 1447 C CA . PHE A 1 176 ? -12.859 19.219 12.164 1 94.44 176 PHE A CA 1
ATOM 1448 C C . PHE A 1 176 ? -13.008 19.031 13.664 1 94.44 176 PHE A C 1
ATOM 1450 O O . PHE A 1 176 ? -12.383 18.141 14.25 1 94.44 176 PHE A O 1
ATOM 1457 N N . LEU A 1 177 ? -13.844 19.875 14.289 1 93.38 177 LEU A N 1
ATOM 1458 C CA . LEU A 1 177 ? -14.055 19.781 15.734 1 93.38 177 LEU A CA 1
ATOM 1459 C C . LEU A 1 177 ? -14.695 18.453 16.109 1 93.38 177 LEU A C 1
ATOM 1461 O O . LEU A 1 177 ? -14.336 17.844 17.125 1 93.38 177 LEU A O 1
ATOM 1465 N N . GLN A 1 178 ? -15.602 18.094 15.344 1 92.62 178 GLN A N 1
ATOM 1466 C CA . GLN A 1 178 ? -16.234 16.797 15.578 1 92.62 178 GLN A CA 1
ATOM 1467 C C . GLN A 1 178 ? -15.234 15.664 15.383 1 92.62 178 GLN A C 1
ATOM 1469 O O . GLN A 1 178 ? -15.25 14.68 16.125 1 92.62 178 GLN A O 1
ATOM 1474 N N . TRP A 1 179 ? -14.438 15.805 14.352 1 94.62 179 TRP A N 1
ATOM 1475 C CA . TRP A 1 179 ? -13.43 14.797 14.055 1 94.62 179 TRP A CA 1
ATOM 1476 C C . TRP A 1 179 ? -12.469 14.633 15.219 1 94.62 179 TRP A C 1
ATOM 1478 O O . TRP A 1 179 ? -12.023 13.516 15.516 1 94.62 179 TRP A O 1
ATOM 1488 N N . LEU A 1 180 ? -12.164 15.695 15.898 1 92.69 180 LEU A N 1
ATOM 1489 C CA . LEU A 1 180 ? -11.242 15.648 17.031 1 92.69 180 LEU A CA 1
ATOM 1490 C C . LEU A 1 180 ? -11.766 14.734 18.125 1 92.69 180 LEU A C 1
ATOM 1492 O O . LEU A 1 180 ? -10.984 14.094 18.844 1 92.69 180 LEU A O 1
ATOM 1496 N N . VAL A 1 181 ? -13.039 14.672 18.234 1 89.06 181 VAL A N 1
ATOM 1497 C CA . VAL A 1 181 ? -13.562 13.938 19.391 1 89.06 181 VAL A CA 1
ATOM 1498 C C . VAL A 1 181 ? -14.172 12.617 18.922 1 89.06 181 VAL A C 1
ATOM 1500 O O . VAL A 1 181 ? -14.594 11.797 19.75 1 89.06 181 VAL A O 1
ATOM 1503 N N . THR A 1 182 ? -14.25 12.438 17.672 1 91 182 THR A N 1
ATOM 1504 C CA . THR A 1 182 ? -14.812 11.203 17.156 1 91 182 THR A CA 1
ATOM 1505 C C . THR A 1 182 ? -13.703 10.242 16.734 1 91 182 THR A C 1
ATOM 1507 O O . THR A 1 182 ? -12.82 10.602 15.945 1 91 182 THR A O 1
ATOM 1510 N N . ASN A 1 183 ? -13.742 9.102 17.234 1 92.44 183 ASN A N 1
ATOM 1511 C CA . ASN A 1 183 ? -12.75 8.086 16.875 1 92.44 183 ASN A CA 1
ATOM 1512 C C . ASN A 1 183 ? -13.297 7.094 15.859 1 92.44 183 ASN A C 1
ATOM 1514 O O . ASN A 1 183 ? -13.695 5.98 16.219 1 92.44 183 ASN A O 1
ATOM 1518 N N . LEU A 1 184 ? -13.125 7.441 14.641 1 88.5 184 LEU A N 1
ATOM 1519 C CA . LEU A 1 184 ? -13.555 6.605 13.531 1 88.5 184 LEU A CA 1
ATOM 1520 C C . LEU A 1 184 ? -12.539 5.5 13.258 1 88.5 184 LEU A C 1
ATOM 1522 O O . LEU A 1 184 ? -11.367 5.629 13.609 1 88.5 184 LEU A O 1
ATOM 1526 N N . PRO A 1 185 ? -13.094 4.422 12.719 1 91.5 185 PRO A N 1
ATOM 1527 C CA . PRO A 1 185 ? -12.094 3.482 12.203 1 91.5 185 PRO A CA 1
ATOM 1528 C C . PRO A 1 185 ? -11.125 4.133 11.227 1 91.5 185 PRO A C 1
ATOM 1530 O O . PRO A 1 185 ? -11.523 4.961 10.406 1 91.5 185 PRO A O 1
ATOM 1533 N N . PRO A 1 186 ? -9.883 3.758 11.273 1 92.19 186 PRO A N 1
ATOM 1534 C CA . PRO A 1 186 ? -8.859 4.43 10.477 1 92.19 186 PRO A CA 1
ATOM 1535 C C . PRO A 1 186 ? -9.156 4.371 8.977 1 92.19 186 PRO A C 1
ATOM 1537 O O . PRO A 1 186 ? -8.867 5.324 8.25 1 92.19 186 PRO A O 1
ATOM 1540 N N . ASP A 1 187 ? -9.719 3.312 8.492 1 87.75 187 ASP A N 1
ATOM 1541 C CA . ASP A 1 187 ? -9.977 3.164 7.066 1 87.75 187 ASP A CA 1
ATOM 1542 C C . ASP A 1 187 ? -11.109 4.086 6.617 1 87.75 187 ASP A C 1
ATOM 1544 O O . ASP A 1 187 ? -11.273 4.332 5.418 1 87.75 187 ASP A O 1
ATOM 1548 N N . SER A 1 188 ? -11.883 4.574 7.523 1 89.19 188 SER A N 1
ATOM 1549 C CA . SER A 1 188 ? -13.016 5.434 7.195 1 89.19 188 SER A CA 1
ATOM 1550 C C . SER A 1 188 ? -12.711 6.895 7.516 1 89.19 188 SER A C 1
ATOM 1552 O O . SER A 1 188 ? -13.531 7.773 7.258 1 89.19 188 SER A O 1
ATOM 1554 N N . ASP A 1 189 ? -11.562 7.168 8.055 1 94.25 189 ASP A N 1
ATOM 1555 C CA . ASP A 1 189 ? -11.195 8.516 8.492 1 94.25 189 ASP A CA 1
ATOM 1556 C C . ASP A 1 189 ? -10.531 9.297 7.363 1 94.25 189 ASP A C 1
ATOM 1558 O O . ASP A 1 189 ? -9.305 9.367 7.285 1 94.25 189 ASP A O 1
ATOM 1562 N N . GLU A 1 190 ? -11.32 9.969 6.645 1 93.19 190 GLU A N 1
ATOM 1563 C CA . GLU A 1 190 ? -10.844 10.688 5.473 1 93.19 190 GLU A CA 1
ATOM 1564 C C . GLU A 1 190 ? -9.984 11.891 5.875 1 93.19 190 GLU A C 1
ATOM 1566 O O . GLU A 1 190 ? -9 12.211 5.207 1 93.19 190 GLU A O 1
ATOM 1571 N N . ILE A 1 191 ? -10.32 12.586 6.93 1 95.56 191 ILE A N 1
ATOM 1572 C CA . ILE A 1 191 ? -9.586 13.766 7.383 1 95.56 191 ILE A CA 1
ATOM 1573 C C . ILE A 1 191 ? -8.164 13.367 7.773 1 95.56 191 ILE A C 1
ATOM 1575 O O . ILE A 1 191 ? -7.199 14.008 7.352 1 95.56 191 ILE A O 1
ATOM 1579 N N . ALA A 1 192 ? -8.094 12.305 8.531 1 96.69 192 ALA A N 1
ATOM 1580 C CA . ALA A 1 192 ? -6.773 11.828 8.945 1 96.69 192 ALA A CA 1
ATOM 1581 C C . ALA A 1 192 ? -5.926 11.445 7.738 1 96.69 192 ALA A C 1
ATOM 1583 O O . ALA A 1 192 ? -4.73 11.742 7.691 1 96.69 192 ALA A O 1
ATOM 1584 N N . GLU A 1 193 ? -6.535 10.797 6.828 1 95.12 193 GLU A N 1
ATOM 1585 C CA . GLU A 1 193 ? -5.836 10.383 5.617 1 95.12 193 GLU A CA 1
ATOM 1586 C C . GLU A 1 193 ? -5.293 11.586 4.852 1 95.12 193 GLU A C 1
ATOM 1588 O O . GLU A 1 193 ? -4.137 11.586 4.426 1 95.12 193 GLU A O 1
ATOM 1593 N N . VAL A 1 194 ? -6.094 12.539 4.711 1 95.94 194 VAL A N 1
ATOM 1594 C CA . VAL A 1 194 ? -5.723 13.727 3.949 1 95.94 194 VAL A CA 1
ATOM 1595 C C . VAL A 1 194 ? -4.617 14.484 4.68 1 95.94 194 VAL A C 1
ATOM 1597 O O . VAL A 1 194 ? -3.662 14.953 4.059 1 95.94 194 VAL A O 1
ATOM 1600 N N . ILE A 1 195 ? -4.715 14.633 5.992 1 97.56 195 ILE A N 1
ATOM 1601 C CA . ILE A 1 195 ? -3.691 15.32 6.773 1 97.56 195 ILE A CA 1
ATOM 1602 C C . ILE A 1 195 ? -2.352 14.602 6.613 1 97.56 195 ILE A C 1
ATOM 1604 O O . ILE A 1 195 ? -1.331 15.234 6.336 1 97.56 195 ILE A O 1
ATOM 1608 N N . LYS A 1 196 ? -2.426 13.312 6.723 1 96.5 196 LYS A N 1
ATOM 1609 C CA . LYS A 1 196 ? -1.205 12.508 6.691 1 96.5 196 LYS A CA 1
ATOM 1610 C C . LYS A 1 196 ? -0.617 12.453 5.285 1 96.5 196 LYS A C 1
ATOM 1612 O O . LYS A 1 196 ? 0.583 12.664 5.102 1 96.5 196 LYS A O 1
ATOM 1617 N N . ASP A 1 197 ? -1.438 12.242 4.262 1 93.94 197 ASP A N 1
ATOM 1618 C CA . ASP A 1 197 ? -0.932 11.836 2.955 1 93.94 197 ASP A CA 1
ATOM 1619 C C . ASP A 1 197 ? -0.871 13.023 1.997 1 93.94 197 ASP A C 1
ATOM 1621 O O . ASP A 1 197 ? -0.269 12.938 0.925 1 93.94 197 ASP A O 1
ATOM 1625 N N . ASP A 1 198 ? -1.416 14.164 2.393 1 94.69 198 ASP A N 1
ATOM 1626 C CA . ASP A 1 198 ? -1.435 15.297 1.473 1 94.69 198 ASP A CA 1
ATOM 1627 C C . ASP A 1 198 ? -0.96 16.578 2.164 1 94.69 198 ASP A C 1
ATOM 1629 O O . ASP A 1 198 ? 0.121 17.078 1.861 1 94.69 198 ASP A O 1
ATOM 1633 N N . LEU A 1 199 ? -1.643 17.016 3.217 1 96.88 199 LEU A N 1
ATOM 1634 C CA . LEU A 1 199 ? -1.375 18.297 3.859 1 96.88 199 LEU A CA 1
ATOM 1635 C C . LEU A 1 199 ? 0.023 18.312 4.469 1 96.88 199 LEU A C 1
ATOM 1637 O O . LEU A 1 199 ? 0.811 19.219 4.191 1 96.88 199 LEU A O 1
ATOM 1641 N N . TYR A 1 200 ? 0.327 17.328 5.234 1 97.31 200 TYR A N 1
ATOM 1642 C CA . TYR A 1 200 ? 1.579 17.312 5.984 1 97.31 200 TYR A CA 1
ATOM 1643 C C . TYR A 1 200 ? 2.77 17.141 5.047 1 97.31 200 TYR A C 1
ATOM 1645 O O . TYR A 1 200 ? 3.885 17.547 5.367 1 97.31 200 TYR A O 1
ATOM 1653 N N . ILE A 1 201 ? 2.588 16.531 3.928 1 94.44 201 ILE A N 1
ATOM 1654 C CA . ILE A 1 201 ? 3.664 16.219 2.99 1 94.44 201 ILE A CA 1
ATOM 1655 C C . ILE A 1 201 ? 4.258 17.516 2.443 1 94.44 201 ILE A C 1
ATOM 1657 O O . ILE A 1 201 ? 5.477 17.688 2.406 1 94.44 201 ILE A O 1
ATOM 1661 N N . ASN A 1 202 ? 3.348 18.438 2.033 1 93.81 202 ASN A N 1
ATOM 1662 C CA . ASN A 1 202 ? 3.756 19.75 1.542 1 93.81 202 ASN A CA 1
ATOM 1663 C C . ASN A 1 202 ? 2.744 20.828 1.918 1 93.81 202 ASN A C 1
ATOM 1665 O O . ASN A 1 202 ? 2.031 21.344 1.056 1 93.81 202 ASN A O 1
ATOM 1669 N N . PRO A 1 203 ? 2.812 21.188 3.146 1 95.69 203 PRO A N 1
ATOM 1670 C CA . PRO A 1 203 ? 1.813 22.156 3.609 1 95.69 203 PRO A CA 1
ATOM 1671 C C . PRO A 1 203 ? 1.965 23.516 2.949 1 95.69 203 PRO A C 1
ATOM 1673 O O . PRO A 1 203 ? 0.982 24.25 2.805 1 95.69 203 PRO A O 1
ATOM 1676 N N . LEU A 1 204 ? 3.121 23.891 2.594 1 94.44 204 LEU A N 1
ATOM 1677 C CA . LEU A 1 204 ? 3.381 25.203 1.996 1 94.44 204 LEU A CA 1
ATOM 1678 C C . LEU A 1 204 ? 2.572 25.375 0.715 1 94.44 204 LEU A C 1
ATOM 1680 O O . LEU A 1 204 ? 2.143 26.5 0.4 1 94.44 204 LEU A O 1
ATOM 1684 N N . GLN A 1 205 ? 2.342 24.297 -0.02 1 92.12 205 GLN A N 1
ATOM 1685 C CA . GLN A 1 205 ? 1.6 24.359 -1.274 1 92.12 205 GLN A CA 1
ATOM 1686 C C . GLN A 1 205 ? 0.181 24.875 -1.049 1 92.12 205 GLN A C 1
ATOM 1688 O O . GLN A 1 205 ? -0.384 25.562 -1.91 1 92.12 205 GLN A O 1
ATOM 1693 N N . TYR A 1 206 ? -0.269 24.594 0.076 1 93.25 206 TYR A N 1
ATOM 1694 C CA . TYR A 1 206 ? -1.638 25 0.385 1 93.25 206 TYR A CA 1
ATOM 1695 C C . TYR A 1 206 ? -1.671 26.391 1.021 1 93.25 206 TYR A C 1
ATOM 1697 O O . TYR A 1 206 ? -2.717 27.031 1.048 1 93.25 206 TYR A O 1
ATOM 1705 N N . TYR A 1 207 ? -0.575 26.781 1.56 1 90.31 207 TYR A N 1
ATOM 1706 C CA . TYR A 1 207 ? -0.491 28.125 2.139 1 90.31 207 TYR A CA 1
ATOM 1707 C C . TYR A 1 207 ? -0.373 29.188 1.048 1 90.31 207 TYR A C 1
ATOM 1709 O O . TYR A 1 207 ? -0.996 30.25 1.136 1 90.31 207 TYR A O 1
ATOM 1717 N N . VAL A 1 208 ? 0.504 28.906 -0.025 1 78.19 208 VAL A N 1
ATOM 1718 C CA . VAL A 1 208 ? 0.833 29.891 -1.053 1 78.19 208 VAL A CA 1
ATOM 1719 C C . VAL A 1 208 ? -0.296 29.969 -2.078 1 78.19 208 VAL A C 1
ATOM 1721 O O . VAL A 1 208 ? -0.499 31 -2.713 1 78.19 208 VAL A O 1
ATOM 1724 N N . MET A 1 209 ? -1.339 29 -2.285 1 62.59 209 MET A N 1
ATOM 1725 C CA . MET A 1 209 ? -2.303 29.125 -3.375 1 62.59 209 MET A CA 1
ATOM 1726 C C . MET A 1 209 ? -2.756 30.578 -3.543 1 62.59 209 MET A C 1
ATOM 1728 O O . MET A 1 209 ? -3.252 31.188 -2.596 1 62.59 209 MET A O 1
ATOM 1732 N N . PRO A 1 210 ? -2.076 31.328 -4.387 1 48.47 210 PRO A N 1
ATOM 1733 C CA . PRO A 1 210 ? -2.445 32.719 -4.691 1 48.47 210 PRO A CA 1
ATOM 1734 C C . PRO A 1 210 ? -3.949 32.875 -4.871 1 48.47 210 PRO A C 1
ATOM 1736 O O . PRO A 1 210 ? -4.668 31.922 -5.121 1 48.47 210 PRO A O 1
ATOM 1739 N N . ASP A 1 211 ? -4.609 34.062 -4.523 1 44.25 211 ASP A N 1
ATOM 1740 C CA . ASP A 1 211 ? -5.715 34.594 -5.324 1 44.25 211 ASP A CA 1
ATOM 1741 C C . ASP A 1 211 ? -5.516 34.281 -6.805 1 44.25 211 ASP A C 1
ATOM 1743 O O . ASP A 1 211 ? -4.793 34.969 -7.504 1 44.25 211 ASP A O 1
ATOM 1747 N N . MET A 1 212 ? -5.035 33.156 -7.25 1 40.06 212 MET A N 1
ATOM 1748 C CA . MET A 1 212 ? -5.012 32.75 -8.648 1 40.06 212 MET A CA 1
ATOM 1749 C C . MET A 1 212 ? -6.223 33.312 -9.398 1 40.06 212 MET A C 1
ATOM 1751 O O . MET A 1 212 ? -7.176 32.562 -9.672 1 40.06 212 MET A O 1
ATOM 1755 N N . GLU A 1 213 ? -6.992 34.125 -9.016 1 37.97 213 GLU A N 1
ATOM 1756 C CA . GLU A 1 213 ? -7.801 34.844 -9.984 1 37.97 213 GLU A CA 1
ATOM 1757 C C . GLU A 1 213 ? -6.961 35.312 -11.18 1 37.97 213 GLU A C 1
ATOM 1759 O O . GLU A 1 213 ? -7.48 35.469 -12.281 1 37.97 213 GLU A O 1
ATOM 1764 N N . SER A 1 214 ? -5.703 35.844 -11.164 1 35.72 214 SER A N 1
ATOM 1765 C CA . SER A 1 214 ? -5.043 36.375 -12.352 1 35.72 214 SER A CA 1
ATOM 1766 C C . SER A 1 214 ? -4.496 35.25 -13.227 1 35.72 214 SER A C 1
ATOM 1768 O O . SER A 1 214 ? -4.156 35.469 -14.391 1 35.72 214 SER A O 1
ATOM 1770 N N . ILE A 1 215 ? -3.895 34.156 -12.797 1 35.78 215 ILE A N 1
ATOM 1771 C CA . ILE A 1 215 ? -3.182 33.281 -13.734 1 35.78 215 ILE A CA 1
ATOM 1772 C C . ILE A 1 215 ? -4.172 32.375 -14.445 1 35.78 215 ILE A C 1
ATOM 1774 O O . ILE A 1 215 ? -3.77 31.484 -15.188 1 35.78 215 ILE A O 1
ATOM 1778 N N . HIS A 1 216 ? -5.348 32.312 -14.078 1 34.41 216 HIS A N 1
ATOM 1779 C CA . HIS A 1 216 ? -6.184 31.344 -14.781 1 34.41 216 HIS A CA 1
ATOM 1780 C C . HIS A 1 216 ? -6.152 31.578 -16.281 1 34.41 216 HIS A C 1
ATOM 1782 O O . HIS A 1 216 ? -6.723 30.797 -17.047 1 34.41 216 HIS A O 1
ATOM 1788 N N . ASP A 1 217 ? -6.168 32.875 -16.766 1 32.69 217 ASP A N 1
ATOM 1789 C CA . ASP A 1 217 ? -6.746 32.969 -18.094 1 32.69 217 ASP A CA 1
ATOM 1790 C C . ASP A 1 217 ? -5.93 32.156 -19.109 1 32.69 217 ASP A C 1
ATOM 1792 O O . ASP A 1 217 ? -6.488 31.5 -19.984 1 32.69 217 ASP A O 1
ATOM 1796 N N . ASP A 1 218 ? -4.652 32.562 -19.531 1 31.86 218 ASP A N 1
ATOM 1797 C CA . ASP A 1 218 ? -4.109 32.406 -20.875 1 31.86 218 ASP A CA 1
ATOM 1798 C C . ASP A 1 218 ? -3.617 30.969 -21.078 1 31.86 218 ASP A C 1
ATOM 1800 O O . ASP A 1 218 ? -3.836 30.375 -22.141 1 31.86 218 ASP A O 1
ATOM 1804 N N . ASP A 1 219 ? -2.576 30.391 -20.406 1 33.03 219 ASP A N 1
ATOM 1805 C CA . ASP A 1 219 ? -1.726 29.391 -21.062 1 33.03 219 ASP A CA 1
ATOM 1806 C C . ASP A 1 219 ? -2.324 28 -20.938 1 33.03 219 ASP A C 1
ATOM 1808 O O . ASP A 1 219 ? -1.966 27.094 -21.688 1 33.03 219 ASP A O 1
ATOM 1812 N N . LEU A 1 220 ? -2.943 27.578 -19.922 1 31.88 220 LEU A N 1
ATOM 1813 C CA . LEU A 1 220 ? -3.344 26.172 -19.938 1 31.88 220 LEU A CA 1
ATOM 1814 C C . LEU A 1 220 ? -4.484 25.953 -20.922 1 31.88 220 LEU A C 1
ATOM 1816 O O . LEU A 1 220 ? -4.977 24.828 -21.062 1 31.88 220 LEU A O 1
ATOM 1820 N N . ASP A 1 221 ? -5.156 27 -21.406 1 32.44 221 ASP A N 1
ATOM 1821 C CA . ASP A 1 221 ? -6.152 26.812 -22.453 1 32.44 221 ASP A CA 1
ATOM 1822 C C . ASP A 1 221 ? -5.504 26.344 -23.75 1 32.44 221 ASP A C 1
ATOM 1824 O O . ASP A 1 221 ? -6.195 25.875 -24.672 1 32.44 221 ASP A O 1
ATOM 1828 N N . ASP A 1 222 ? -4.266 26.688 -24 1 33.09 222 ASP A N 1
ATOM 1829 C CA . ASP A 1 222 ? -3.666 26.453 -25.312 1 33.09 222 ASP A CA 1
ATOM 1830 C C . ASP A 1 222 ? -3.383 24.969 -25.531 1 33.09 222 ASP A C 1
ATOM 1832 O O . ASP A 1 222 ? -3.385 24.484 -26.672 1 33.09 222 ASP A O 1
ATOM 1836 N N . PHE A 1 223 ? -2.949 24.219 -24.531 1 30.78 223 PHE A N 1
ATOM 1837 C CA . PHE A 1 223 ? -2.596 22.844 -24.891 1 30.78 223 PHE A CA 1
ATOM 1838 C C . PHE A 1 223 ? -3.842 22.031 -25.203 1 30.78 223 PHE A C 1
ATOM 1840 O O . PHE A 1 223 ? -3.816 21.172 -26.078 1 30.78 223 PHE A O 1
ATOM 1847 N N . GLU A 1 224 ? -4.914 22.156 -24.531 1 31.14 224 GLU A N 1
ATOM 1848 C CA . GLU A 1 224 ? -6.074 21.359 -24.938 1 31.14 224 GLU A CA 1
ATOM 1849 C C . GLU A 1 224 ? -6.645 21.844 -26.266 1 31.14 224 GLU A C 1
ATOM 1851 O O . GLU A 1 224 ? -7.184 21.062 -27.031 1 31.14 224 GLU A O 1
ATOM 1856 N N . ASP A 1 225 ? -6.586 23.094 -26.547 1 33.81 225 ASP A N 1
ATOM 1857 C CA . ASP A 1 225 ? -7.223 23.578 -27.766 1 33.81 225 ASP A CA 1
ATOM 1858 C C . ASP A 1 225 ? -6.375 23.25 -28.984 1 33.81 225 ASP A C 1
ATOM 1860 O O . ASP A 1 225 ? -6.898 23.125 -30.094 1 33.81 225 ASP A O 1
ATOM 1864 N N . GLU A 1 226 ? -5.082 23.219 -28.922 1 33.62 226 GLU A N 1
ATOM 1865 C CA . GLU A 1 226 ? -4.32 22.953 -30.125 1 33.62 226 GLU A CA 1
ATOM 1866 C C . GLU A 1 226 ? -4.441 21.5 -30.547 1 33.62 226 GLU A C 1
ATOM 1868 O O . GLU A 1 226 ? -4.469 21.188 -31.75 1 33.62 226 GLU A O 1
ATOM 1873 N N . GLN A 1 227 ? -4.477 20.516 -29.719 1 32.03 227 GLN A N 1
ATOM 1874 C CA . GLN A 1 227 ? -4.672 19.172 -30.25 1 32.03 227 GLN A CA 1
ATOM 1875 C C . GLN A 1 227 ? -6.086 19 -30.797 1 32.03 227 GLN A C 1
ATOM 1877 O O . GLN A 1 227 ? -6.34 18.078 -31.578 1 32.03 227 GLN A O 1
ATOM 1882 N N . GLU A 1 228 ? -7.035 19.656 -30.375 1 32.16 228 GLU A N 1
ATOM 1883 C CA . GLU A 1 228 ? -8.297 19.562 -31.094 1 32.16 228 GLU A CA 1
ATOM 1884 C C . GLU A 1 228 ? -8.18 20.203 -32.5 1 32.16 228 GLU A C 1
ATOM 1886 O O . GLU A 1 228 ? -8.812 19.734 -33.438 1 32.16 228 GLU A O 1
ATOM 1891 N N . GLU A 1 229 ? -7.488 21.266 -32.625 1 33.78 229 GLU A N 1
ATOM 1892 C CA . GLU A 1 229 ? -7.488 21.875 -33.938 1 33.78 229 GLU A CA 1
ATOM 1893 C C . GLU A 1 229 ? -6.617 21.078 -34.906 1 33.78 229 GLU A C 1
ATOM 1895 O O . GLU A 1 229 ? -6.891 21.047 -36.125 1 33.78 229 GLU A O 1
ATOM 1900 N N . GLU A 1 230 ? -5.496 20.5 -34.531 1 33.19 230 GLU A N 1
ATOM 1901 C CA . GLU A 1 230 ? -4.781 19.75 -35.562 1 33.19 230 GLU A CA 1
ATOM 1902 C C . GLU A 1 230 ? -5.535 18.484 -35.969 1 33.19 230 GLU A C 1
ATOM 1904 O O . GLU A 1 230 ? -5.465 18.047 -37.094 1 33.19 230 GLU A O 1
ATOM 1909 N N . ALA A 1 231 ? -6.32 17.812 -35.156 1 35.78 231 ALA A N 1
ATOM 1910 C CA . ALA A 1 231 ? -7.164 16.703 -35.594 1 35.78 231 ALA A CA 1
ATOM 1911 C C . ALA A 1 231 ? -8.32 17.219 -36.469 1 35.78 231 ALA A C 1
ATOM 1913 O O . ALA A 1 231 ? -9 16.438 -37.125 1 35.78 231 ALA A O 1
ATOM 1914 N N . ALA A 1 232 ? -8.734 18.375 -36.281 1 34.47 232 ALA A N 1
ATOM 1915 C CA . ALA A 1 232 ? -9.781 18.812 -37.188 1 34.47 232 ALA A CA 1
ATOM 1916 C C . ALA A 1 232 ? -9.195 19.156 -38.562 1 34.47 232 ALA A C 1
ATOM 1918 O O . ALA A 1 232 ? -9.938 19.297 -39.531 1 34.47 232 ALA A O 1
ATOM 1919 N N . LYS A 1 233 ? -7.906 19.422 -38.625 1 35.84 233 LYS A N 1
ATOM 1920 C CA . LYS A 1 233 ? -7.414 19.703 -39.969 1 35.84 233 LYS A CA 1
ATOM 1921 C C . LYS A 1 233 ? -7.09 18.422 -40.719 1 35.84 233 LYS A C 1
ATOM 1923 O O . LYS A 1 233 ? -6.871 18.438 -41.938 1 35.84 233 LYS A O 1
ATOM 1928 N N . GLU A 1 234 ? -6.855 17.219 -40.031 1 29.11 234 GLU A N 1
ATOM 1929 C CA . GLU A 1 234 ? -6.719 16.062 -40.938 1 29.11 234 GLU A CA 1
ATOM 1930 C C . GLU A 1 234 ? -8.055 15.352 -41.125 1 29.11 234 GLU A C 1
ATOM 1932 O O . GLU A 1 234 ? -8.859 15.266 -40.188 1 29.11 234 GLU A O 1
ATOM 1937 N N . MET B 1 1 ? 3.854 0.219 -14.289 1 19.97 1 MET B N 1
ATOM 1938 C CA . MET B 1 1 ? 4.586 1.209 -15.078 1 19.97 1 MET B CA 1
ATOM 1939 C C . MET B 1 1 ? 4.07 2.615 -14.797 1 19.97 1 MET B C 1
ATOM 1941 O O . MET B 1 1 ? 2.906 2.92 -15.062 1 19.97 1 MET B O 1
ATOM 1945 N N . GLY B 1 2 ? 4.555 3.139 -13.719 1 22.22 2 GLY B N 1
ATOM 1946 C CA . GLY B 1 2 ? 4.301 4.191 -12.742 1 22.22 2 GLY B CA 1
ATOM 1947 C C . GLY B 1 2 ? 4.332 5.582 -13.344 1 22.22 2 GLY B C 1
ATOM 1948 O O . GLY B 1 2 ? 5.27 5.93 -14.07 1 22.22 2 GLY B O 1
ATOM 1949 N N . GLU B 1 3 ? 3.182 5.949 -13.898 1 27.09 3 GLU B N 1
ATOM 1950 C CA . GLU B 1 3 ? 3.172 7.273 -14.508 1 27.09 3 GLU B CA 1
ATOM 1951 C C . GLU B 1 3 ? 4.004 8.258 -13.695 1 27.09 3 GLU B C 1
ATOM 1953 O O . GLU B 1 3 ? 3.855 8.344 -12.469 1 27.09 3 GLU B O 1
ATOM 1958 N N . PRO B 1 4 ? 5.301 8.523 -14.188 1 29.14 4 PRO B N 1
ATOM 1959 C CA . PRO B 1 4 ? 6.145 9.539 -13.555 1 29.14 4 PRO B CA 1
ATOM 1960 C C . PRO B 1 4 ? 5.363 10.789 -13.164 1 29.14 4 PRO B C 1
ATOM 1962 O O . PRO B 1 4 ? 4.379 11.141 -13.82 1 29.14 4 PRO B O 1
ATOM 1965 N N . SER B 1 5 ? 5.102 10.898 -11.93 1 28.52 5 SER B N 1
ATOM 1966 C CA . SER B 1 5 ? 4.57 12.195 -11.516 1 28.52 5 SER B CA 1
ATOM 1967 C C . SER B 1 5 ? 5.195 13.328 -12.32 1 28.52 5 SER B C 1
ATOM 1969 O O . SER B 1 5 ? 6.348 13.227 -12.758 1 28.52 5 SER B O 1
ATOM 1971 N N . ALA B 1 6 ? 4.395 14.141 -12.945 1 29.25 6 ALA B N 1
ATOM 1972 C CA . ALA B 1 6 ? 4.77 15.352 -13.68 1 29.25 6 ALA B CA 1
ATOM 1973 C C . ALA B 1 6 ? 5.906 16.094 -12.977 1 29.25 6 ALA B C 1
ATOM 1975 O O . ALA B 1 6 ? 5.789 16.453 -11.805 1 29.25 6 ALA B O 1
ATOM 1976 N N . LYS B 1 7 ? 7.137 15.797 -13.328 1 28.84 7 LYS B N 1
ATOM 1977 C CA . LYS B 1 7 ? 8.328 16.547 -12.953 1 28.84 7 LYS B CA 1
ATOM 1978 C C . LYS B 1 7 ? 8.047 18.047 -12.898 1 28.84 7 LYS B C 1
ATOM 1980 O O . LYS B 1 7 ? 7.633 18.641 -13.891 1 28.84 7 LYS B O 1
ATOM 1985 N N . ARG B 1 8 ? 7.555 18.516 -11.789 1 31.42 8 ARG B N 1
ATOM 1986 C CA . ARG B 1 8 ? 7.609 19.969 -11.734 1 31.42 8 ARG B CA 1
ATOM 1987 C C . ARG B 1 8 ? 8.969 20.484 -12.18 1 31.42 8 ARG B C 1
ATOM 1989 O O . ARG B 1 8 ? 10 20.125 -11.609 1 31.42 8 ARG B O 1
ATOM 1996 N N . THR B 1 9 ? 9.203 20.516 -13.477 1 31.11 9 THR B N 1
ATOM 1997 C CA . THR B 1 9 ? 10.359 21.297 -13.898 1 31.11 9 THR B CA 1
ATOM 1998 C C . THR B 1 9 ? 10.531 22.531 -13.023 1 31.11 9 THR B C 1
ATOM 2000 O O . THR B 1 9 ? 9.594 23.297 -12.844 1 31.11 9 THR B O 1
ATOM 2003 N N . LYS B 1 10 ? 11.305 22.453 -12.023 1 32.84 10 LYS B N 1
ATOM 2004 C CA . LYS B 1 10 ? 11.836 23.609 -11.297 1 32.84 10 LYS B CA 1
ATOM 2005 C C . LYS B 1 10 ? 12.133 24.766 -12.25 1 32.84 10 LYS B C 1
ATOM 2007 O O . LYS B 1 10 ? 13.172 24.781 -12.914 1 32.84 10 LYS B O 1
ATOM 2012 N N . THR B 1 11 ? 11.227 25.188 -13.109 1 33.25 11 THR B N 1
ATOM 2013 C CA . THR B 1 11 ? 11.711 26.516 -13.461 1 33.25 11 THR B CA 1
ATOM 2014 C C . THR B 1 11 ? 12.062 27.312 -12.203 1 33.25 11 THR B C 1
ATOM 2016 O O . THR B 1 11 ? 11.25 27.422 -11.281 1 33.25 11 THR B O 1
ATOM 2019 N N . THR B 1 12 ? 13.367 27.531 -11.766 1 36.25 12 THR B N 1
ATOM 2020 C CA . THR B 1 12 ? 14.164 28.188 -10.734 1 36.25 12 THR B CA 1
ATOM 2021 C C . THR B 1 12 ? 13.414 29.375 -10.156 1 36.25 12 THR B C 1
ATOM 2023 O O . THR B 1 12 ? 13.383 29.578 -8.938 1 36.25 12 THR B O 1
ATOM 2026 N N . ASP B 1 13 ? 13.359 30.531 -10.844 1 35.22 13 ASP B N 1
ATOM 2027 C CA . ASP B 1 13 ? 13.359 31.906 -10.352 1 35.22 13 ASP B CA 1
ATOM 2028 C C . ASP B 1 13 ? 11.969 32.312 -9.859 1 35.22 13 ASP B C 1
ATOM 2030 O O . ASP B 1 13 ? 11.672 33.5 -9.734 1 35.22 13 ASP B O 1
ATOM 2034 N N . GLU B 1 14 ? 10.945 31.5 -10.109 1 40.78 14 GLU B N 1
ATOM 2035 C CA . GLU B 1 14 ? 9.719 32.25 -9.859 1 40.78 14 GLU B CA 1
ATOM 2036 C C . GLU B 1 14 ? 9.406 32.312 -8.367 1 40.78 14 GLU B C 1
ATOM 2038 O O . GLU B 1 14 ? 9.289 31.297 -7.703 1 40.78 14 GLU B O 1
ATOM 2043 N N . SER B 1 15 ? 9.844 33.344 -7.734 1 45.59 15 SER B N 1
ATOM 2044 C CA . SER B 1 15 ? 9.531 33.75 -6.371 1 45.59 15 SER B CA 1
ATOM 2045 C C . SER B 1 15 ? 8.078 33.438 -6.023 1 45.59 15 SER B C 1
ATOM 2047 O O . SER B 1 15 ? 7.184 33.625 -6.852 1 45.59 15 SER B O 1
ATOM 2049 N N . PRO B 1 16 ? 7.812 32.469 -5.191 1 50.88 16 PRO B N 1
ATOM 2050 C CA . PRO B 1 16 ? 6.426 32.25 -4.777 1 50.88 16 PRO B CA 1
ATOM 2051 C C . PRO B 1 16 ? 5.637 33.562 -4.664 1 50.88 16 PRO B C 1
ATOM 2053 O O . PRO B 1 16 ? 6.203 34.594 -4.312 1 50.88 16 PRO B O 1
ATOM 2056 N N . ASN B 1 17 ? 4.805 33.75 -5.637 1 50.25 17 ASN B N 1
ATOM 2057 C CA . ASN B 1 17 ? 3.951 34.938 -5.609 1 50.25 17 ASN B CA 1
ATOM 2058 C C . ASN B 1 17 ? 3.238 35.094 -4.266 1 50.25 17 ASN B C 1
ATOM 2060 O O . ASN B 1 17 ? 2.359 34.281 -3.938 1 50.25 17 ASN B O 1
ATOM 2064 N N . PHE B 1 18 ? 4.012 35.531 -3.219 1 54.78 18 PHE B N 1
ATOM 2065 C CA . PHE B 1 18 ? 3.424 35.781 -1.909 1 54.78 18 PHE B CA 1
ATOM 2066 C C . PHE B 1 18 ? 2.447 36.938 -1.969 1 54.78 18 PHE B C 1
ATOM 2068 O O . PHE B 1 18 ? 2.619 37.875 -2.773 1 54.78 18 PHE B O 1
ATOM 2075 N N . ALA B 1 19 ? 1.4 36.719 -1.483 1 53.03 19 ALA B N 1
ATOM 2076 C CA . ALA B 1 19 ? 0.398 37.781 -1.444 1 53.03 19 ALA B CA 1
ATOM 2077 C C . ALA B 1 19 ? 1.033 39.125 -1.082 1 53.03 19 ALA B C 1
ATOM 2079 O O . ALA B 1 19 ? 2.02 39.156 -0.342 1 53.03 19 ALA B O 1
ATOM 2080 N N . SER B 1 20 ? 0.738 40.156 -1.779 1 54.44 20 SER B N 1
ATOM 2081 C CA . SER B 1 20 ? 1.181 41.531 -1.664 1 54.44 20 SER B CA 1
ATOM 2082 C C . SER B 1 20 ? 1.153 42 -0.213 1 54.44 20 SER B C 1
ATOM 2084 O O . SER B 1 20 ? 1.942 42.875 0.181 1 54.44 20 SER B O 1
ATOM 2086 N N . ASP B 1 21 ? 0.27 41.375 0.673 1 62.66 21 ASP B N 1
ATOM 2087 C CA . ASP B 1 21 ? 0.094 42 1.984 1 62.66 21 ASP B CA 1
ATOM 2088 C C . ASP B 1 21 ? 0.916 41.281 3.047 1 62.66 21 ASP B C 1
ATOM 2090 O O . ASP B 1 21 ? 0.768 41.531 4.242 1 62.66 21 ASP B O 1
ATOM 2094 N N . VAL B 1 22 ? 1.816 40.5 2.592 1 71.06 22 VAL B N 1
ATOM 2095 C CA . VAL B 1 22 ? 2.582 39.75 3.586 1 71.06 22 VAL B CA 1
ATOM 2096 C C . VAL B 1 22 ? 3.822 40.562 3.984 1 71.06 22 VAL B C 1
ATOM 2098 O O . VAL B 1 22 ? 4.453 41.188 3.143 1 71.06 22 VAL B O 1
ATOM 2101 N N . SER B 1 23 ? 4.023 40.656 5.34 1 82.38 23 SER B N 1
ATOM 2102 C CA . SER B 1 23 ? 5.191 41.375 5.852 1 82.38 23 SER B CA 1
ATOM 2103 C C . SER B 1 23 ? 6.484 40.781 5.281 1 82.38 23 SER B C 1
ATOM 2105 O O . SER B 1 23 ? 6.504 39.656 4.809 1 82.38 23 SER B O 1
ATOM 2107 N N . GLU B 1 24 ? 7.418 41.656 5.254 1 84.56 24 GLU B N 1
ATOM 2108 C CA . GLU B 1 24 ? 8.727 41.25 4.754 1 84.56 24 GLU B CA 1
ATOM 2109 C C . GLU B 1 24 ? 9.281 40.062 5.559 1 84.56 24 GLU B C 1
ATOM 2111 O O . GLU B 1 24 ? 9.891 39.156 4.992 1 84.56 24 GLU B O 1
ATOM 2116 N N . THR B 1 25 ? 9.031 40.094 6.867 1 87.5 25 THR B N 1
ATOM 2117 C CA . THR B 1 25 ? 9.531 39.031 7.738 1 87.5 25 THR B CA 1
ATOM 2118 C C . THR B 1 25 ? 8.875 37.688 7.402 1 87.5 25 THR B C 1
ATOM 2120 O O . THR B 1 25 ? 9.555 36.688 7.312 1 87.5 25 THR B O 1
ATOM 2123 N N . VAL B 1 26 ? 7.68 37.75 7.184 1 89.12 26 VAL B N 1
ATOM 2124 C CA . VAL B 1 26 ? 6.949 36.562 6.84 1 89.12 26 VAL B CA 1
ATOM 2125 C C . VAL B 1 26 ? 7.383 36.062 5.461 1 89.12 26 VAL B C 1
ATOM 2127 O O . VAL B 1 26 ? 7.52 34.844 5.238 1 89.12 26 VAL B O 1
ATOM 2130 N N . ARG B 1 27 ? 7.621 36.969 4.59 1 88.62 27 ARG B N 1
ATOM 2131 C CA . ARG B 1 27 ? 8.07 36.625 3.246 1 88.62 27 ARG B CA 1
ATOM 2132 C C . ARG B 1 27 ? 9.391 35.844 3.289 1 88.62 27 ARG B C 1
ATOM 2134 O O . ARG B 1 27 ? 9.57 34.875 2.568 1 88.62 27 ARG B O 1
ATOM 2141 N N . GLU B 1 28 ? 10.25 36.312 4.117 1 92 28 GLU B N 1
ATOM 2142 C CA . GLU B 1 28 ? 11.555 35.656 4.254 1 92 28 GLU B CA 1
ATOM 2143 C C . GLU B 1 28 ? 11.406 34.219 4.797 1 92 28 GLU B C 1
ATOM 2145 O O . GLU B 1 28 ? 12.094 33.312 4.34 1 92 28 GLU B O 1
ATOM 2150 N N . LYS B 1 29 ? 10.555 34.125 5.73 1 93.38 29 LYS B N 1
ATOM 2151 C CA . LYS B 1 29 ? 10.32 32.781 6.312 1 93.38 29 LYS B CA 1
ATOM 2152 C C . LYS B 1 29 ? 9.695 31.844 5.297 1 93.38 29 LYS B C 1
ATOM 2154 O O . LYS B 1 29 ? 10.031 30.656 5.254 1 93.38 29 LYS B O 1
ATOM 2159 N N . LEU B 1 30 ? 8.859 32.406 4.496 1 92.94 30 LEU B N 1
ATOM 2160 C CA . LEU B 1 30 ? 8.203 31.594 3.473 1 92.94 30 LEU B CA 1
ATOM 2161 C C . LEU B 1 30 ? 9.203 31.125 2.43 1 92.94 30 LEU B C 1
ATOM 2163 O O . LEU B 1 30 ? 9.109 29.984 1.941 1 92.94 30 LEU B O 1
ATOM 2167 N N . MET B 1 31 ? 10.156 31.969 2.113 1 93.38 31 MET B N 1
ATOM 2168 C CA . MET B 1 31 ? 11.188 31.594 1.156 1 93.38 31 MET B CA 1
ATOM 2169 C C . MET B 1 31 ? 12.086 30.5 1.727 1 93.38 31 MET B C 1
ATOM 2171 O O . MET B 1 31 ? 12.453 29.562 1.019 1 93.38 31 MET B O 1
ATOM 2175 N N . GLU B 1 32 ? 12.383 30.688 2.973 1 95.69 32 GLU B N 1
ATOM 2176 C CA . GLU B 1 32 ? 13.164 29.656 3.635 1 95.69 32 GLU B CA 1
ATOM 2177 C C . GLU B 1 32 ? 12.398 28.328 3.689 1 95.69 32 GLU B C 1
ATOM 2179 O O . GLU B 1 32 ? 12.977 27.266 3.479 1 95.69 32 GLU B O 1
ATOM 2184 N N . LEU B 1 33 ? 11.156 28.453 4.016 1 96.5 33 LEU B N 1
ATOM 2185 C CA . LEU B 1 33 ? 10.297 27.266 4.078 1 96.5 33 LEU B CA 1
ATOM 2186 C C . LEU B 1 33 ? 10.234 26.562 2.727 1 96.5 33 LEU B C 1
ATOM 2188 O O . LEU B 1 33 ? 10.242 25.344 2.66 1 96.5 33 LEU B O 1
ATOM 2192 N N . ASP B 1 34 ? 10.188 27.328 1.693 1 94.94 34 ASP B N 1
ATOM 2193 C CA . ASP B 1 34 ? 10.18 26.766 0.342 1 94.94 34 ASP B CA 1
ATOM 2194 C C . ASP B 1 34 ? 11.438 25.953 0.074 1 94.94 34 ASP B C 1
ATOM 2196 O O . ASP B 1 34 ? 11.367 24.859 -0.489 1 94.94 34 ASP B O 1
ATOM 2200 N N . GLN B 1 35 ? 12.547 26.5 0.491 1 96.81 35 GLN B N 1
ATOM 2201 C CA . GLN B 1 35 ? 13.805 25.781 0.301 1 96.81 35 GLN B CA 1
ATOM 2202 C C . GLN B 1 35 ? 13.828 24.484 1.105 1 96.81 35 GLN B C 1
ATOM 2204 O O . GLN B 1 35 ? 14.297 23.453 0.619 1 96.81 35 GLN B O 1
ATOM 2209 N N . VAL B 1 36 ? 13.344 24.562 2.326 1 97.69 36 VAL B N 1
ATOM 2210 C CA . VAL B 1 36 ? 13.281 23.375 3.16 1 97.69 36 VAL B CA 1
ATOM 2211 C C . VAL B 1 36 ? 12.406 22.312 2.482 1 97.69 36 VAL B C 1
ATOM 2213 O O . VAL B 1 36 ? 12.773 21.141 2.432 1 97.69 36 VAL B O 1
ATOM 2216 N N . GLN B 1 37 ? 11.273 22.734 1.954 1 96.69 37 GLN B N 1
ATOM 2217 C CA . GLN B 1 37 ? 10.375 21.828 1.267 1 96.69 37 GLN B CA 1
ATOM 2218 C C . GLN B 1 37 ? 11.039 21.219 0.028 1 96.69 37 GLN B C 1
ATOM 2220 O O . GLN B 1 37 ? 10.859 20.047 -0.268 1 96.69 37 GLN B O 1
ATOM 2225 N N . TYR B 1 38 ? 11.75 22.047 -0.658 1 95.88 38 TYR B N 1
ATOM 2226 C CA . TYR B 1 38 ? 12.484 21.562 -1.824 1 95.88 38 TYR B CA 1
ATOM 2227 C C . TYR B 1 38 ? 13.461 20.469 -1.438 1 95.88 38 TYR B C 1
ATOM 2229 O O . TYR B 1 38 ? 13.547 19.438 -2.113 1 95.88 38 TYR B O 1
ATOM 2237 N N . ASP B 1 39 ? 14.195 20.672 -0.399 1 97.88 39 ASP B N 1
ATOM 2238 C CA . ASP B 1 39 ? 15.148 19.688 0.073 1 97.88 39 ASP B CA 1
ATOM 2239 C C . ASP B 1 39 ? 14.445 18.391 0.48 1 97.88 39 ASP B C 1
ATOM 2241 O O . ASP B 1 39 ? 14.914 17.297 0.161 1 97.88 39 ASP B O 1
ATOM 2245 N N . LEU B 1 40 ? 13.391 18.516 1.174 1 97.31 40 LEU B N 1
ATOM 2246 C CA . LEU B 1 40 ? 12.602 17.359 1.573 1 97.31 40 LEU B CA 1
ATOM 2247 C C . LEU B 1 40 ? 12.117 16.578 0.352 1 97.31 40 LEU B C 1
ATOM 2249 O O . LEU B 1 40 ? 12.234 15.352 0.31 1 97.31 40 LEU B O 1
ATOM 2253 N N . ASP B 1 41 ? 11.648 17.297 -0.64 1 96.31 41 ASP B N 1
ATOM 2254 C CA . ASP B 1 41 ? 11.195 16.672 -1.878 1 96.31 41 ASP B CA 1
ATOM 2255 C C . ASP B 1 41 ? 12.352 15.961 -2.588 1 96.31 41 ASP B C 1
ATOM 2257 O O . ASP B 1 41 ? 12.164 14.875 -3.145 1 96.31 41 ASP B O 1
ATOM 2261 N N . ASP B 1 42 ? 13.43 16.609 -2.562 1 97.75 42 ASP B N 1
ATOM 2262 C CA . ASP B 1 42 ? 14.609 16.016 -3.195 1 97.75 42 ASP B CA 1
ATOM 2263 C C . ASP B 1 42 ? 15 14.703 -2.529 1 97.75 42 ASP B C 1
ATOM 2265 O O . ASP B 1 42 ? 15.281 13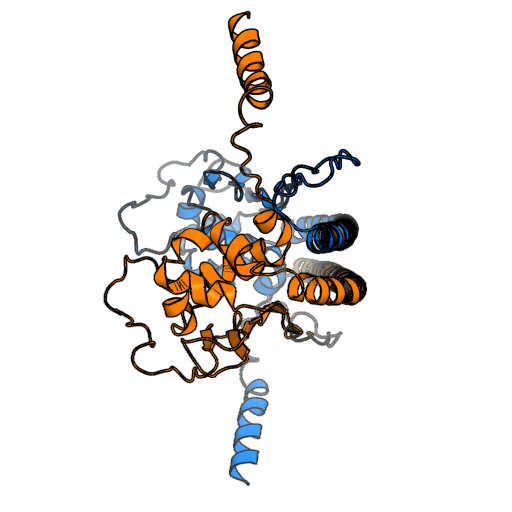.719 -3.211 1 97.75 42 ASP B O 1
ATOM 2269 N N . TYR B 1 43 ? 14.961 14.688 -1.194 1 97.38 43 TYR B N 1
ATOM 2270 C CA . TYR B 1 43 ? 15.25 13.453 -0.47 1 97.38 43 TYR B CA 1
ATOM 2271 C C . TYR B 1 43 ? 14.219 12.375 -0.788 1 97.38 43 TYR B C 1
ATOM 2273 O O . TYR B 1 43 ? 14.562 11.195 -0.913 1 97.38 43 TYR B O 1
ATOM 2281 N N . GLY B 1 44 ? 12.984 12.82 -0.879 1 95.56 44 GLY B N 1
ATOM 2282 C CA . GLY B 1 44 ? 11.938 11.883 -1.248 1 95.56 44 GLY B CA 1
ATOM 2283 C C . GLY B 1 44 ? 12.141 11.273 -2.621 1 95.56 44 GLY B C 1
ATOM 2284 O O . GLY B 1 44 ? 11.984 10.062 -2.799 1 95.56 44 GLY B O 1
ATOM 2285 N N . GLU B 1 45 ? 12.477 12.078 -3.541 1 97.06 45 GLU B N 1
ATOM 2286 C CA . GLU B 1 45 ? 12.711 11.617 -4.906 1 97.06 45 GLU B CA 1
ATOM 2287 C C . GLU B 1 45 ? 13.906 10.664 -4.965 1 97.06 45 GLU B C 1
ATOM 2289 O O . GLU B 1 45 ? 13.836 9.625 -5.617 1 97.06 45 GLU B O 1
ATOM 2294 N N . LYS B 1 46 ? 14.93 10.984 -4.285 1 97.94 46 LYS B N 1
ATOM 2295 C CA . LYS B 1 46 ? 16.125 10.148 -4.258 1 97.94 46 LYS B CA 1
ATOM 2296 C C . LYS B 1 46 ? 15.828 8.797 -3.596 1 97.94 46 LYS B C 1
ATOM 2298 O O . LYS B 1 46 ? 16.281 7.758 -4.074 1 97.94 46 LYS B O 1
ATOM 2303 N N . ALA B 1 47 ? 15.109 8.844 -2.494 1 97.38 47 ALA B N 1
ATOM 2304 C CA . ALA B 1 47 ? 14.719 7.605 -1.832 1 97.38 47 ALA B CA 1
ATOM 2305 C C . ALA B 1 47 ? 13.922 6.707 -2.777 1 97.38 47 ALA B C 1
ATOM 2307 O O . ALA B 1 47 ? 14.211 5.516 -2.9 1 97.38 47 ALA B O 1
ATOM 2308 N N . ALA B 1 48 ? 12.938 7.293 -3.42 1 95.06 48 ALA B N 1
ATOM 2309 C CA . ALA B 1 48 ? 12.086 6.555 -4.348 1 95.06 48 ALA B CA 1
ATOM 2310 C C . ALA B 1 48 ? 12.906 5.945 -5.48 1 95.06 48 ALA B C 1
ATOM 2312 O O . ALA B 1 48 ? 12.68 4.793 -5.867 1 95.06 48 ALA B O 1
ATOM 2313 N N . GLU B 1 49 ? 13.836 6.699 -5.953 1 97 49 GLU B N 1
ATOM 2314 C CA . GLU B 1 49 ? 14.695 6.219 -7.035 1 97 49 GLU B CA 1
ATOM 2315 C C . GLU B 1 49 ? 15.57 5.059 -6.578 1 97 49 GLU B C 1
ATOM 2317 O O . GLU B 1 49 ? 15.703 4.059 -7.285 1 97 49 GLU B O 1
ATOM 2322 N N . GLU B 1 50 ? 16.125 5.203 -5.43 1 97.62 50 GLU B N 1
ATOM 2323 C CA . GLU B 1 50 ? 16.969 4.133 -4.902 1 97.62 50 GLU B CA 1
ATOM 2324 C C . GLU B 1 50 ? 16.156 2.873 -4.629 1 97.62 50 GLU B C 1
ATOM 2326 O O . GLU B 1 50 ? 16.625 1.76 -4.887 1 97.62 50 GLU B O 1
ATOM 2331 N N . ILE B 1 51 ? 15.023 3.014 -4.137 1 96.62 51 ILE B N 1
ATOM 2332 C CA . ILE B 1 51 ? 14.148 1.877 -3.885 1 96.62 51 ILE B CA 1
ATOM 2333 C C . ILE B 1 51 ? 13.797 1.191 -5.203 1 96.62 51 ILE B C 1
ATOM 2335 O O . ILE B 1 51 ? 13.844 -0.037 -5.305 1 96.62 51 ILE B O 1
ATOM 2339 N N . LEU B 1 52 ? 13.469 1.97 -6.207 1 94.12 52 LEU B N 1
ATOM 2340 C CA . LEU B 1 52 ? 13.156 1.426 -7.523 1 94.12 52 LEU B CA 1
ATOM 2341 C C . LEU B 1 52 ? 14.336 0.628 -8.078 1 94.12 52 LEU B C 1
ATOM 2343 O O . LEU B 1 52 ? 14.148 -0.451 -8.641 1 94.12 52 LEU B O 1
ATOM 2347 N N . GLN B 1 53 ? 15.484 1.118 -7.863 1 96.06 53 GLN B N 1
ATOM 2348 C CA . GLN B 1 53 ? 16.688 0.423 -8.328 1 96.06 53 GLN B CA 1
ATOM 2349 C C . GLN B 1 53 ? 16.844 -0.917 -7.617 1 96.06 53 GLN B C 1
ATOM 2351 O O . GLN B 1 53 ? 17.234 -1.911 -8.242 1 96.06 53 GLN B O 1
ATOM 2356 N N . ILE B 1 54 ? 16.594 -0.917 -6.359 1 95.75 54 ILE B N 1
ATOM 2357 C CA . ILE B 1 54 ? 16.656 -2.16 -5.598 1 95.75 54 ILE B CA 1
ATOM 2358 C C . ILE B 1 54 ? 15.625 -3.146 -6.121 1 95.75 54 ILE B C 1
ATOM 2360 O O . ILE B 1 54 ? 15.922 -4.328 -6.32 1 95.75 54 ILE B O 1
ATOM 2364 N N . GLU B 1 55 ? 14.391 -2.682 -6.309 1 94.06 55 GLU B N 1
ATOM 2365 C CA . GLU B 1 55 ? 13.328 -3.533 -6.84 1 94.06 55 GLU B CA 1
ATOM 2366 C C . GLU B 1 55 ? 13.719 -4.129 -8.188 1 94.06 55 GLU B C 1
ATOM 2368 O O . GLU B 1 55 ? 13.555 -5.332 -8.414 1 94.06 55 GLU B O 1
ATOM 2373 N N . GLN B 1 56 ? 14.234 -3.342 -9.055 1 92.38 56 GLN B N 1
ATOM 2374 C CA . GLN B 1 56 ? 14.656 -3.791 -10.375 1 92.38 56 GLN B CA 1
ATOM 2375 C C . GLN B 1 56 ? 15.789 -4.809 -10.281 1 92.38 56 GLN B C 1
ATOM 2377 O O . GLN B 1 56 ? 15.797 -5.812 -10.992 1 92.38 56 GLN B O 1
ATOM 2382 N N . LYS B 1 57 ? 16.734 -4.488 -9.469 1 96.06 57 LYS B N 1
ATOM 2383 C CA . LYS B 1 57 ? 17.859 -5.383 -9.242 1 96.06 57 LYS B CA 1
ATOM 2384 C C . LYS B 1 57 ? 17.391 -6.777 -8.836 1 96.06 57 LYS B C 1
ATOM 2386 O O . LYS B 1 57 ? 17.734 -7.77 -9.477 1 96.06 57 LYS B O 1
ATOM 2391 N N . TYR B 1 58 ? 16.594 -6.844 -7.887 1 96.06 58 TYR B N 1
ATOM 2392 C CA . TYR B 1 58 ? 16.188 -8.141 -7.352 1 96.06 58 TYR B CA 1
ATOM 2393 C C . TYR B 1 58 ? 15.188 -8.828 -8.266 1 96.06 58 TYR B C 1
ATOM 2395 O O . TYR B 1 58 ? 15.133 -10.055 -8.328 1 96.06 58 TYR B O 1
ATOM 2403 N N . ASN B 1 59 ? 14.367 -8.055 -8.93 1 90.75 59 ASN B N 1
ATOM 2404 C CA . ASN B 1 59 ? 13.508 -8.648 -9.945 1 90.75 59 ASN B CA 1
ATOM 2405 C C . ASN B 1 59 ? 14.328 -9.398 -11 1 90.75 59 ASN B C 1
ATOM 2407 O O . ASN B 1 59 ? 13.969 -10.508 -11.398 1 90.75 59 ASN B O 1
ATOM 2411 N N . LYS B 1 60 ? 15.383 -8.805 -11.414 1 94.69 60 LYS B N 1
ATOM 2412 C CA . LYS B 1 60 ? 16.266 -9.43 -12.398 1 94.69 60 LYS B CA 1
ATOM 2413 C C . LYS B 1 60 ? 16.922 -10.68 -11.836 1 94.69 60 LYS B C 1
ATOM 2415 O O . LYS B 1 60 ? 17.047 -11.688 -12.531 1 94.69 60 LYS B O 1
ATOM 2420 N N . LEU B 1 61 ? 17.312 -10.625 -10.602 1 96.94 61 LEU B N 1
ATOM 2421 C CA . LEU B 1 61 ? 17.953 -11.758 -9.945 1 96.94 61 LEU B CA 1
ATOM 2422 C C . LEU B 1 61 ? 16.984 -12.914 -9.773 1 96.94 61 LEU B C 1
ATOM 2424 O O . LEU B 1 61 ? 17.375 -14.078 -9.812 1 96.94 61 LEU B O 1
ATOM 2428 N N . ARG B 1 62 ? 15.727 -12.609 -9.602 1 96.38 62 ARG B N 1
ATOM 2429 C CA . ARG B 1 62 ? 14.719 -13.625 -9.32 1 96.38 62 ARG B CA 1
ATOM 2430 C C . ARG B 1 62 ? 14.219 -14.273 -10.609 1 96.38 62 ARG B C 1
ATOM 2432 O O . ARG B 1 62 ? 13.734 -15.406 -10.586 1 96.38 62 ARG B O 1
ATOM 2439 N N . GLN B 1 63 ? 14.359 -13.617 -11.695 1 94.75 63 GLN B N 1
ATOM 2440 C CA . GLN B 1 63 ? 13.773 -14.023 -12.969 1 94.75 63 GLN B CA 1
ATOM 2441 C C . GLN B 1 63 ? 14.164 -15.453 -13.328 1 94.75 63 GLN B C 1
ATOM 2443 O O . GLN B 1 63 ? 13.305 -16.281 -13.625 1 94.75 63 GLN B O 1
ATOM 2448 N N . PRO B 1 64 ? 15.477 -15.797 -13.297 1 97.5 64 PRO B N 1
ATOM 2449 C CA . PRO B 1 64 ? 15.852 -17.172 -13.633 1 97.5 64 PRO B CA 1
ATOM 2450 C C . PRO B 1 64 ? 15.25 -18.203 -12.672 1 97.5 64 PRO B C 1
ATOM 2452 O O . PRO B 1 64 ? 14.984 -19.328 -13.07 1 97.5 64 PRO B O 1
ATOM 2455 N N . HIS B 1 65 ? 15.109 -17.812 -11.469 1 97.88 65 HIS B N 1
ATOM 2456 C CA . HIS B 1 65 ? 14.531 -18.734 -10.484 1 97.88 65 HIS B CA 1
ATOM 2457 C C . HIS B 1 65 ? 13.047 -18.938 -10.734 1 97.88 65 HIS B C 1
ATOM 2459 O O . HIS B 1 65 ? 12.531 -20.047 -10.562 1 97.88 65 HIS B O 1
ATOM 2465 N N . TYR B 1 66 ? 12.359 -17.938 -11.133 1 95.69 66 TYR B N 1
ATOM 2466 C CA . TYR B 1 66 ? 10.961 -18.078 -11.516 1 95.69 66 TYR B CA 1
ATOM 2467 C C . TYR B 1 66 ? 10.812 -19.016 -12.711 1 95.69 66 TYR B C 1
ATOM 2469 O O . TYR B 1 66 ? 9.898 -19.828 -12.758 1 95.69 66 TYR B O 1
ATOM 2477 N N . LEU B 1 67 ? 11.703 -18.859 -13.672 1 96.19 67 LEU B N 1
ATOM 2478 C CA . LEU B 1 67 ? 11.68 -19.719 -14.844 1 96.19 67 LEU B CA 1
ATOM 2479 C C . LEU B 1 67 ? 11.945 -21.172 -14.461 1 96.19 67 LEU B C 1
ATOM 2481 O O . LEU B 1 67 ? 11.266 -22.078 -14.945 1 96.19 67 LEU B O 1
ATOM 2485 N N . LYS B 1 68 ? 12.891 -21.344 -13.641 1 97.62 68 LYS B N 1
ATOM 2486 C CA . LYS B 1 68 ? 13.188 -22.688 -13.148 1 97.62 68 LYS B CA 1
ATOM 2487 C C . LYS B 1 68 ? 11.992 -23.266 -12.398 1 97.62 68 LYS B C 1
ATOM 2489 O O . LYS B 1 68 ? 11.656 -24.438 -12.578 1 97.62 68 LYS B O 1
ATOM 2494 N N . ARG B 1 69 ? 11.367 -22.469 -11.562 1 97.88 69 ARG B N 1
ATOM 2495 C CA . ARG B 1 69 ? 10.18 -22.906 -10.828 1 97.88 69 ARG B CA 1
ATOM 2496 C C . ARG B 1 69 ? 9.078 -23.359 -11.789 1 97.88 69 ARG B C 1
ATOM 2498 O O . ARG B 1 69 ? 8.484 -24.422 -11.602 1 97.88 69 ARG B O 1
ATOM 2505 N N . LYS B 1 70 ? 8.93 -22.531 -12.742 1 95.88 70 LYS B N 1
ATOM 2506 C CA . LYS B 1 70 ? 7.926 -22.828 -13.758 1 95.88 70 LYS B CA 1
ATOM 2507 C C . LYS B 1 70 ? 8.188 -24.172 -14.43 1 95.88 70 LYS B C 1
ATOM 2509 O O . LYS B 1 70 ? 7.289 -25 -14.531 1 95.88 70 LYS B O 1
ATOM 2514 N N . ASN B 1 71 ? 9.367 -24.406 -14.812 1 95.94 71 ASN B N 1
ATOM 2515 C CA . ASN B 1 71 ? 9.75 -25.641 -15.492 1 95.94 71 ASN B CA 1
ATOM 2516 C C . ASN B 1 71 ? 9.57 -26.859 -14.586 1 95.94 71 ASN B C 1
ATOM 2518 O O . ASN B 1 71 ? 9.086 -27.891 -15.031 1 95.94 71 ASN B O 1
ATOM 2522 N N . LEU B 1 72 ? 9.922 -26.703 -13.391 1 96.62 72 LEU B N 1
ATOM 2523 C CA . LEU B 1 72 ? 9.797 -27.812 -12.445 1 96.62 72 LEU B CA 1
ATOM 2524 C C . LEU B 1 72 ? 8.336 -28.156 -12.203 1 96.62 72 LEU B C 1
ATOM 2526 O O . LEU B 1 72 ? 7.961 -29.328 -12.211 1 96.62 72 LEU B O 1
ATOM 2530 N N . ILE B 1 73 ? 7.555 -27.172 -12.023 1 96.06 73 ILE B N 1
ATOM 2531 C CA . ILE B 1 73 ? 6.148 -27.375 -11.695 1 96.06 73 ILE B CA 1
ATOM 2532 C C . ILE B 1 73 ? 5.445 -28.094 -12.844 1 96.06 73 ILE B C 1
ATOM 2534 O O . ILE B 1 73 ? 4.598 -28.953 -12.617 1 96.06 73 ILE B O 1
ATOM 2538 N N . GLN B 1 74 ? 5.844 -27.75 -14.008 1 93.44 74 GLN B N 1
ATOM 2539 C CA . GLN B 1 74 ? 5.234 -28.359 -15.188 1 93.44 74 GLN B CA 1
ATOM 2540 C C . GLN B 1 74 ? 5.43 -29.875 -15.203 1 93.44 74 GLN B C 1
ATOM 2542 O O . GLN B 1 74 ? 4.66 -30.594 -15.836 1 93.44 74 GLN B O 1
ATOM 2547 N N . HIS B 1 75 ? 6.383 -30.359 -14.484 1 92.38 75 HIS B N 1
ATOM 2548 C CA . HIS B 1 75 ? 6.695 -31.781 -14.508 1 92.38 75 HIS B CA 1
ATOM 2549 C C . HIS B 1 75 ? 6.184 -32.469 -13.25 1 92.38 75 HIS B C 1
ATOM 2551 O O . HIS B 1 75 ? 6.527 -33.625 -12.992 1 92.38 75 HIS B O 1
ATOM 2557 N N . ILE B 1 76 ? 5.438 -31.766 -12.531 1 93.25 76 ILE B N 1
ATOM 2558 C CA . ILE B 1 76 ? 4.777 -32.344 -11.375 1 93.25 76 ILE B CA 1
ATOM 2559 C C . ILE B 1 76 ? 3.277 -32.469 -11.641 1 93.25 76 ILE B C 1
ATOM 2561 O O . ILE B 1 76 ? 2.57 -31.469 -11.703 1 93.25 76 ILE B O 1
ATOM 2565 N N . PRO B 1 77 ? 2.877 -33.625 -11.742 1 91.94 77 PRO B N 1
ATOM 2566 C CA . PRO B 1 77 ? 1.471 -33.844 -12.094 1 91.94 77 PRO B CA 1
ATOM 2567 C C . PRO B 1 77 ? 0.51 -33.219 -11.078 1 91.94 77 PRO B C 1
ATOM 2569 O O . PRO B 1 77 ? 0.751 -33.312 -9.867 1 91.94 77 PRO B O 1
ATOM 2572 N N . ASN B 1 78 ? -0.465 -32.562 -11.523 1 93.88 78 ASN B N 1
ATOM 2573 C CA . ASN B 1 78 ? -1.577 -32.031 -10.742 1 93.88 78 ASN B CA 1
ATOM 2574 C C . ASN B 1 78 ? -1.096 -31.062 -9.664 1 93.88 78 ASN B C 1
ATOM 2576 O O . ASN B 1 78 ? -1.701 -30.969 -8.594 1 93.88 78 ASN B O 1
ATOM 2580 N N . PHE B 1 79 ? -0.015 -30.438 -9.906 1 95.19 79 PHE B N 1
ATOM 2581 C CA . PHE B 1 79 ? 0.581 -29.547 -8.914 1 95.19 79 PHE B CA 1
ATOM 2582 C C . PHE B 1 79 ? -0.406 -28.469 -8.508 1 95.19 79 PHE B C 1
ATOM 2584 O O . PHE B 1 79 ? -0.701 -28.297 -7.32 1 95.19 79 PHE B O 1
ATOM 2591 N N . TRP B 1 80 ? -0.927 -27.734 -9.422 1 96.62 80 TRP B N 1
ATOM 2592 C CA . TRP B 1 80 ? -1.777 -26.578 -9.141 1 96.62 80 TRP B CA 1
ATOM 2593 C C . TRP B 1 80 ? -3.109 -27.016 -8.539 1 96.62 80 TRP B C 1
ATOM 2595 O O . TRP B 1 80 ? -3.676 -26.312 -7.695 1 96.62 80 TRP B O 1
ATOM 2605 N N . GLN B 1 81 ? -3.613 -28.156 -9.055 1 95.5 81 GLN B N 1
ATOM 2606 C CA . GLN B 1 81 ? -4.832 -28.688 -8.453 1 95.5 81 GLN B CA 1
ATOM 2607 C C . GLN B 1 81 ? -4.66 -28.906 -6.953 1 95.5 81 GLN B C 1
ATOM 2609 O O . GLN B 1 81 ? -5.488 -28.453 -6.16 1 95.5 81 GLN B O 1
ATOM 2614 N N . HIS B 1 82 ? -3.58 -29.547 -6.594 1 93.62 82 HIS B N 1
ATOM 2615 C CA . HIS B 1 82 ? -3.293 -29.797 -5.188 1 93.62 82 HIS B CA 1
ATOM 2616 C C . HIS B 1 82 ? -3.104 -28.5 -4.426 1 93.62 82 HIS B C 1
ATOM 2618 O O . HIS B 1 82 ? -3.646 -28.328 -3.332 1 93.62 82 HIS B O 1
ATOM 2624 N N . ALA B 1 83 ? -2.379 -27.609 -4.996 1 95.56 83 ALA B N 1
ATOM 2625 C CA . ALA B 1 83 ? -2.107 -26.328 -4.34 1 95.56 83 ALA B CA 1
ATOM 2626 C C . ALA B 1 83 ? -3.398 -25.547 -4.098 1 95.56 83 ALA B C 1
ATOM 2628 O O . ALA B 1 83 ? -3.607 -25 -3.01 1 95.56 83 ALA B O 1
ATOM 2629 N N . PHE B 1 84 ? -4.266 -25.531 -5.09 1 96.38 84 PHE B N 1
ATOM 2630 C CA . PHE B 1 84 ? -5.547 -24.844 -4.957 1 96.38 84 PHE B CA 1
ATOM 2631 C C . PHE B 1 84 ? -6.391 -25.484 -3.859 1 96.38 84 PHE B C 1
ATOM 2633 O O . PHE B 1 84 ? -6.945 -24.766 -3.012 1 96.38 84 PHE B O 1
ATOM 2640 N N . LEU B 1 85 ? -6.449 -26.75 -3.863 1 94.88 85 LEU B N 1
ATOM 2641 C CA . LEU B 1 85 ? -7.336 -27.484 -2.969 1 94.88 85 LEU B CA 1
ATOM 2642 C C . LEU B 1 85 ? -6.832 -27.422 -1.531 1 94.88 85 LEU B C 1
ATOM 2644 O O . LEU B 1 85 ? -7.609 -27.578 -0.588 1 94.88 85 LEU B O 1
ATOM 2648 N N . ASN B 1 86 ? -5.531 -27.234 -1.404 1 93.5 86 ASN B N 1
ATOM 2649 C CA . ASN B 1 86 ? -4.949 -27.156 -0.068 1 93.5 86 ASN B CA 1
ATOM 2650 C C . ASN B 1 86 ? -4.953 -25.734 0.479 1 93.5 86 ASN B C 1
ATOM 2652 O O . ASN B 1 86 ? -4.66 -25.516 1.656 1 93.5 86 ASN B O 1
ATOM 2656 N N . HIS B 1 87 ? -5.262 -24.812 -0.369 1 94.31 87 HIS B N 1
ATOM 2657 C CA . HIS B 1 87 ? -5.367 -23.438 0.086 1 94.31 87 HIS B CA 1
ATOM 2658 C C . HIS B 1 87 ? -6.719 -23.172 0.744 1 94.31 87 HIS B C 1
ATOM 2660 O O . HIS B 1 87 ? -7.766 -23.453 0.158 1 94.31 87 HIS B O 1
ATOM 2666 N N . HIS B 1 88 ? -6.742 -22.562 1.923 1 91.81 88 HIS B N 1
ATOM 2667 C CA . HIS B 1 88 ? -7.934 -22.438 2.758 1 91.81 88 HIS B CA 1
ATOM 2668 C C . HIS B 1 88 ? -9.023 -21.656 2.035 1 91.81 88 HIS B C 1
ATOM 2670 O O . HIS B 1 88 ? -10.195 -22.031 2.076 1 91.81 88 HIS B O 1
ATOM 2676 N N . LEU B 1 89 ? -8.734 -20.656 1.267 1 92.25 89 LEU B N 1
ATOM 2677 C CA . LEU B 1 89 ? -9.734 -19.828 0.611 1 92.25 89 LEU B CA 1
ATOM 2678 C C . LEU B 1 89 ? -10.023 -20.328 -0.799 1 92.25 89 LEU B C 1
ATOM 2680 O O . LEU B 1 89 ? -11.188 -20.406 -1.208 1 92.25 89 LEU B O 1
ATOM 2684 N N . LEU B 1 90 ? -9.016 -20.781 -1.475 1 94.94 90 LEU B N 1
ATOM 2685 C CA . LEU B 1 90 ? -9.195 -21.188 -2.863 1 94.94 90 LEU B CA 1
ATOM 2686 C C . LEU B 1 90 ? -9.953 -22.5 -2.951 1 94.94 90 LEU B C 1
ATOM 2688 O O . LEU B 1 90 ? -10.711 -22.719 -3.9 1 94.94 90 LEU B O 1
ATOM 2692 N N . SER B 1 91 ? -9.805 -23.312 -1.975 1 94.25 91 SER B N 1
ATOM 2693 C CA . SER B 1 91 ? -10.492 -24.609 -1.975 1 94.25 91 SER B CA 1
ATOM 2694 C C . SER B 1 91 ? -12 -24.422 -1.975 1 94.25 91 SER B C 1
ATOM 2696 O O . SER B 1 91 ? -12.734 -25.234 -2.535 1 94.25 91 SER B O 1
ATOM 2698 N N . THR B 1 92 ? -12.484 -23.328 -1.35 1 93.94 92 THR B N 1
ATOM 2699 C CA . THR B 1 92 ? -13.914 -23.047 -1.258 1 93.94 92 THR B CA 1
ATOM 2700 C C . THR B 1 92 ? -14.477 -22.641 -2.617 1 93.94 92 THR B C 1
ATOM 2702 O O . THR B 1 92 ? -15.68 -22.781 -2.867 1 93.94 92 THR B O 1
ATOM 2705 N N . ALA B 1 93 ? -13.633 -22.234 -3.5 1 93.81 93 ALA B N 1
ATOM 2706 C CA . ALA B 1 93 ? -14.062 -21.781 -4.82 1 93.81 93 ALA B CA 1
ATOM 2707 C C . ALA B 1 93 ? -13.93 -22.891 -5.855 1 93.81 93 ALA B C 1
ATOM 2709 O O . ALA B 1 93 ? -14.188 -22.688 -7.039 1 93.81 93 ALA B O 1
ATOM 2710 N N . VAL B 1 94 ? -13.586 -24.062 -5.398 1 94.69 94 VAL B N 1
ATOM 2711 C CA . VAL B 1 94 ? -13.352 -25.156 -6.336 1 94.69 94 VAL B CA 1
ATOM 2712 C C . VAL B 1 94 ? -14.289 -26.328 -6.008 1 94.69 94 VAL B C 1
ATOM 2714 O O . VAL B 1 94 ? -13.891 -27.281 -5.336 1 94.69 94 VAL B O 1
ATOM 2717 N N . PRO B 1 95 ? -15.414 -26.266 -6.523 1 91.94 95 PRO B N 1
ATOM 2718 C CA . PRO B 1 95 ? -16.281 -27.422 -6.352 1 91.94 95 PRO B CA 1
ATOM 2719 C C . PRO B 1 95 ? -15.734 -28.672 -7.039 1 91.94 95 PRO B C 1
ATOM 2721 O O . PRO B 1 95 ? -14.789 -28.578 -7.824 1 91.94 95 PRO B O 1
ATOM 2724 N N . GLU B 1 96 ? -16.281 -29.781 -6.773 1 92.25 96 GLU B N 1
ATOM 2725 C CA . GLU B 1 96 ? -15.805 -31.078 -7.262 1 92.25 96 GLU B CA 1
ATOM 2726 C C . GLU B 1 96 ? -15.758 -31.109 -8.789 1 92.25 96 GLU B C 1
ATOM 2728 O O . GLU B 1 96 ? -14.836 -31.672 -9.375 1 92.25 96 GLU B O 1
ATOM 2733 N N . GLU B 1 97 ? -16.688 -30.438 -9.422 1 87.62 97 GLU B N 1
ATOM 2734 C CA . GLU B 1 97 ? -16.797 -30.469 -10.883 1 87.62 97 GLU B CA 1
ATOM 2735 C C . GLU B 1 97 ? -15.672 -29.688 -11.547 1 87.62 97 GLU B C 1
ATOM 2737 O O . GLU B 1 97 ? -15.32 -29.953 -12.695 1 87.62 97 GLU B O 1
ATOM 2742 N N . ASP B 1 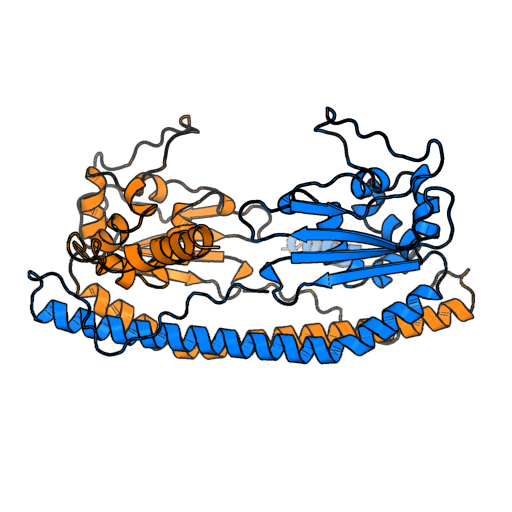98 ? -15.031 -28.766 -10.766 1 90.5 98 ASP B N 1
ATOM 2743 C CA . ASP B 1 98 ? -13.984 -27.906 -11.32 1 90.5 98 ASP B CA 1
ATOM 2744 C C . ASP B 1 98 ? -12.602 -28.516 -11.078 1 90.5 98 ASP B C 1
ATOM 2746 O O . ASP B 1 98 ? -11.617 -28.078 -11.672 1 90.5 98 ASP B O 1
ATOM 2750 N N . GLU B 1 99 ? -12.531 -29.469 -10.281 1 93.69 99 GLU B N 1
ATOM 2751 C CA . GLU B 1 99 ? -11.242 -30.031 -9.883 1 93.69 99 GLU B CA 1
ATOM 2752 C C . GLU B 1 99 ? -10.508 -30.641 -11.086 1 93.69 99 GLU B C 1
ATOM 2754 O O . GLU B 1 99 ? -9.281 -30.547 -11.172 1 93.69 99 GLU B O 1
ATOM 2759 N N . GLU B 1 100 ? -11.297 -31.219 -11.953 1 94.12 100 GLU B N 1
ATOM 2760 C CA . GLU B 1 100 ? -10.695 -31.828 -13.141 1 94.12 100 GLU B CA 1
ATOM 2761 C C . GLU B 1 100 ? -9.953 -30.797 -13.977 1 94.12 100 GLU B C 1
ATOM 2763 O O . GLU B 1 100 ? -8.875 -31.078 -14.508 1 94.12 100 GLU B O 1
ATOM 2768 N N . LEU B 1 101 ? -10.562 -29.672 -14.094 1 95.75 101 LEU B N 1
ATOM 2769 C CA . LEU B 1 101 ? -9.938 -28.625 -14.891 1 95.75 101 LEU B CA 1
ATOM 2770 C C . LEU B 1 101 ? -8.602 -28.203 -14.281 1 95.75 101 LEU B C 1
ATOM 2772 O O . LEU B 1 101 ? -7.613 -28.031 -15 1 95.75 101 LEU B O 1
ATOM 2776 N N . LEU B 1 102 ? -8.57 -28.078 -12.953 1 96.06 102 LEU B N 1
ATOM 2777 C CA . LEU B 1 102 ? -7.352 -27.672 -12.273 1 96.06 102 LEU B CA 1
ATOM 2778 C C . LEU B 1 102 ? -6.266 -28.734 -12.406 1 96.06 102 LEU B C 1
ATOM 2780 O O . LEU B 1 102 ? -5.074 -28.406 -12.383 1 96.06 102 LEU B O 1
ATOM 2784 N N . GLY B 1 103 ? -6.695 -29.938 -12.602 1 95.88 103 GLY B N 1
ATOM 2785 C CA . GLY B 1 103 ? -5.742 -31 -12.875 1 95.88 103 GLY B CA 1
ATOM 2786 C C . GLY B 1 103 ? -5.039 -30.828 -14.203 1 95.88 103 GLY B C 1
ATOM 2787 O O . GLY B 1 103 ? -3.965 -31.406 -14.414 1 95.88 103 GLY B O 1
ATOM 2788 N N . LYS B 1 104 ? -5.664 -30.078 -15.102 1 96.62 104 LYS B N 1
ATOM 2789 C CA . LYS B 1 104 ? -5.102 -29.859 -16.438 1 96.62 104 LYS B CA 1
ATOM 2790 C C . LYS B 1 104 ? -4.332 -28.547 -16.5 1 96.62 104 LYS B C 1
ATOM 2792 O O . LYS B 1 104 ? -3.74 -28.203 -17.516 1 96.62 104 LYS B O 1
ATOM 2797 N N . LEU B 1 105 ? -4.332 -27.797 -15.344 1 97.31 105 LEU B N 1
ATOM 2798 C CA . LEU B 1 105 ? -3.586 -26.547 -15.281 1 97.31 105 LEU B CA 1
ATOM 2799 C C . LEU B 1 105 ? -2.088 -26.812 -15.195 1 97.31 105 LEU B C 1
ATOM 2801 O O . LEU B 1 105 ? -1.579 -27.203 -14.141 1 97.31 105 LEU B O 1
ATOM 2805 N N . LYS B 1 106 ? -1.443 -26.5 -16.281 1 95.56 106 LYS B N 1
ATOM 2806 C CA . LYS B 1 106 ? -0.021 -26.812 -16.406 1 95.56 106 LYS B CA 1
ATOM 2807 C C . LYS B 1 106 ? 0.835 -25.656 -15.875 1 95.56 106 LYS B C 1
ATOM 2809 O O . LYS B 1 106 ? 1.893 -25.891 -15.281 1 95.56 106 LYS B O 1
ATOM 2814 N N . GLU B 1 107 ? 0.378 -24.5 -16.125 1 96.44 107 GLU B N 1
ATOM 2815 C CA . GLU B 1 107 ? 1.146 -23.328 -15.766 1 96.44 107 GLU B CA 1
ATOM 2816 C C . GLU B 1 107 ? 0.236 -22.219 -15.234 1 96.44 107 GLU B C 1
ATOM 2818 O O . GLU B 1 107 ? -0.848 -21.984 -15.773 1 96.44 107 GLU B O 1
ATOM 2823 N N . LEU B 1 108 ? 0.713 -21.609 -14.18 1 97.94 108 LEU B N 1
ATOM 2824 C CA . LEU B 1 108 ? 0.089 -20.422 -13.625 1 97.94 108 LEU B CA 1
ATOM 2825 C C . LEU B 1 108 ? 1.125 -19.328 -13.383 1 97.94 108 LEU B C 1
ATOM 2827 O O . LEU B 1 108 ? 2.09 -19.531 -12.641 1 97.94 108 LEU B O 1
ATOM 2831 N N . GLU B 1 109 ? 0.944 -18.219 -14.039 1 96.62 109 GLU B N 1
ATOM 2832 C CA . GLU B 1 109 ? 1.903 -17.125 -13.938 1 96.62 109 GLU B CA 1
ATOM 2833 C C . GLU B 1 109 ? 1.204 -15.812 -13.609 1 96.62 109 GLU B C 1
ATOM 2835 O O . GLU B 1 109 ? 0.137 -15.516 -14.148 1 96.62 109 GLU B O 1
ATOM 2840 N N . VAL B 1 110 ? 1.774 -15.133 -12.672 1 96.5 110 VAL B N 1
ATOM 2841 C CA . VAL B 1 110 ? 1.35 -13.766 -12.391 1 96.5 110 VAL B CA 1
ATOM 2842 C C . VAL B 1 110 ? 2.404 -12.781 -12.898 1 96.5 110 VAL B C 1
ATOM 2844 O O . VAL B 1 110 ? 3.568 -12.859 -12.492 1 96.5 110 VAL B O 1
ATOM 2847 N N . GLU B 1 111 ? 2.021 -11.969 -13.766 1 93.25 111 GLU B N 1
ATOM 2848 C CA . GLU B 1 111 ? 2.938 -10.984 -14.336 1 93.25 111 GLU B CA 1
ATOM 2849 C C . GLU B 1 111 ? 2.502 -9.562 -14.008 1 93.25 111 GLU B C 1
ATOM 2851 O O . GLU B 1 111 ? 1.448 -9.109 -14.461 1 93.25 111 GLU B O 1
ATOM 2856 N N . GLU B 1 112 ? 3.332 -8.898 -13.289 1 88.88 112 GLU B N 1
ATOM 2857 C CA . GLU B 1 112 ? 3.064 -7.484 -13.023 1 88.88 112 GLU B CA 1
ATOM 2858 C C . GLU B 1 112 ? 3.436 -6.613 -14.219 1 88.88 112 GLU B C 1
ATOM 2860 O O . GLU B 1 112 ? 4.355 -6.941 -14.969 1 88.88 112 GLU B O 1
ATOM 2865 N N . PHE B 1 113 ? 2.717 -5.539 -14.312 1 87.12 113 PHE B N 1
ATOM 2866 C CA . PHE B 1 113 ? 3.051 -4.586 -15.367 1 87.12 113 PHE B CA 1
ATOM 2867 C C . PHE B 1 113 ? 4.355 -3.865 -15.047 1 87.12 113 PHE B C 1
ATOM 2869 O O . PHE B 1 113 ? 4.844 -3.922 -13.914 1 87.12 113 PHE B O 1
ATOM 2876 N N . GLU B 1 114 ? 4.934 -3.277 -16.094 1 82 114 GLU B N 1
ATOM 2877 C CA . GLU B 1 114 ? 6.133 -2.477 -15.859 1 82 114 GLU B CA 1
ATOM 2878 C C . GLU B 1 114 ? 5.902 -1.445 -14.758 1 82 114 GLU B C 1
ATOM 2880 O O . GLU B 1 114 ? 6.734 -1.296 -13.859 1 82 114 GLU B O 1
ATOM 2885 N N . ASP B 1 115 ? 4.773 -0.702 -15.016 1 82.19 115 ASP B N 1
ATOM 2886 C CA . ASP B 1 115 ? 4.285 0.122 -13.914 1 82.19 115 ASP B CA 1
ATOM 2887 C C . ASP B 1 115 ? 3.385 -0.685 -12.984 1 82.19 115 ASP B C 1
ATOM 2889 O O . ASP B 1 115 ? 2.182 -0.811 -13.227 1 82.19 115 ASP B O 1
ATOM 2893 N N . ILE B 1 116 ? 3.908 -1.175 -11.906 1 81.12 116 ILE B N 1
ATOM 2894 C CA . ILE B 1 116 ? 3.273 -2.145 -11.023 1 81.12 116 ILE B CA 1
ATOM 2895 C C . ILE B 1 116 ? 1.96 -1.576 -10.492 1 81.12 116 ILE B C 1
ATOM 2897 O O . ILE B 1 116 ? 1.018 -2.322 -10.219 1 81.12 116 ILE B O 1
ATOM 2901 N N . LYS B 1 117 ? 1.855 -0.272 -10.328 1 82.81 117 LYS B N 1
ATOM 2902 C CA . LYS B 1 117 ? 0.647 0.359 -9.805 1 82.81 117 LYS B CA 1
ATOM 2903 C C . LYS B 1 117 ? -0.501 0.262 -10.805 1 82.81 117 LYS B C 1
ATOM 2905 O O . LYS B 1 117 ? -1.67 0.384 -10.43 1 82.81 117 LYS B O 1
ATOM 2910 N N . SER B 1 118 ? -0.111 0.037 -12.023 1 89.69 118 SER B N 1
ATOM 2911 C CA . SER B 1 118 ? -1.102 0.044 -13.094 1 89.69 118 SER B CA 1
ATOM 2912 C C . SER B 1 118 ? -1.856 -1.279 -13.156 1 89.69 118 SER B C 1
ATOM 2914 O O . SER B 1 118 ? -2.979 -1.336 -13.664 1 89.69 118 SER B O 1
ATOM 2916 N N . GLY B 1 119 ? -1.14 -2.344 -12.789 1 94.62 119 GLY B N 1
ATOM 2917 C CA . GLY B 1 119 ? -1.889 -3.59 -12.82 1 94.62 119 GLY B CA 1
ATOM 2918 C C . GLY B 1 119 ? -1.012 -4.809 -13.023 1 94.62 119 GLY B C 1
ATOM 2919 O O . GLY B 1 119 ? 0.195 -4.762 -12.773 1 94.62 119 GLY B O 1
ATOM 2920 N N . TYR B 1 120 ? -1.655 -5.969 -13.328 1 96.12 120 TYR B N 1
ATOM 2921 C CA . TYR B 1 120 ? -0.997 -7.254 -13.539 1 96.12 120 TYR B CA 1
ATOM 2922 C C . TYR B 1 120 ? -1.883 -8.195 -14.344 1 96.12 120 TYR B C 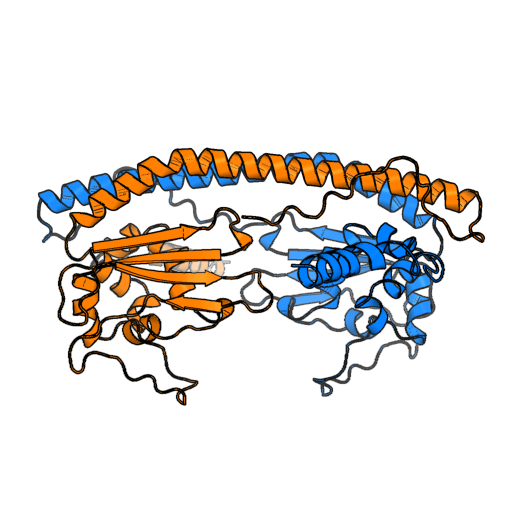1
ATOM 2924 O O . TYR B 1 120 ? -3.031 -7.867 -14.656 1 96.12 120 TYR B O 1
ATOM 2932 N N . LYS B 1 121 ? -1.313 -9.305 -14.734 1 97.44 121 LYS B N 1
ATOM 2933 C CA . LYS B 1 121 ? -2.047 -10.352 -15.445 1 97.44 121 LYS B CA 1
ATOM 2934 C C . LYS B 1 121 ? -1.838 -11.711 -14.781 1 97.44 121 LYS B C 1
ATOM 2936 O O . LYS B 1 121 ? -0.763 -11.984 -14.242 1 97.44 121 LYS B O 1
ATOM 2941 N N . ILE B 1 122 ? -2.879 -12.438 -14.812 1 98 122 ILE B N 1
ATOM 2942 C CA . ILE B 1 122 ? -2.789 -13.852 -14.453 1 98 122 ILE B CA 1
ATOM 2943 C C . ILE B 1 122 ? -2.936 -14.711 -15.703 1 98 122 ILE B C 1
ATOM 2945 O O . ILE B 1 122 ? -3.971 -14.672 -16.375 1 98 122 ILE B O 1
ATOM 2949 N N . LYS B 1 123 ? -1.887 -15.461 -15.961 1 98.06 123 LYS B N 1
ATOM 2950 C CA . LYS B 1 123 ? -1.85 -16.328 -17.125 1 98.06 123 LYS B CA 1
ATOM 2951 C C . LYS B 1 123 ? -1.947 -17.797 -16.719 1 98.06 123 LYS B C 1
ATOM 2953 O O . LYS B 1 123 ? -1.161 -18.281 -15.891 1 98.06 123 LYS B O 1
ATOM 2958 N N . MET B 1 124 ? -2.893 -18.438 -17.297 1 98.19 124 MET B N 1
ATOM 2959 C CA . MET B 1 124 ? -3.109 -19.859 -17.016 1 98.19 124 MET B CA 1
ATOM 2960 C C . MET B 1 124 ? -3.02 -20.688 -18.297 1 98.19 124 MET B C 1
ATOM 2962 O O . MET B 1 124 ? -3.74 -20.438 -19.266 1 98.19 124 MET B O 1
ATOM 2966 N N . THR B 1 125 ? -2.154 -21.656 -18.328 1 97.94 125 THR B N 1
ATOM 2967 C CA . THR B 1 125 ? -2.012 -22.562 -19.453 1 97.94 125 THR B CA 1
ATOM 2968 C C . THR B 1 125 ? -2.496 -23.969 -19.094 1 97.94 125 THR B C 1
ATOM 2970 O O . THR B 1 125 ? -2.076 -24.531 -18.078 1 97.94 125 THR B O 1
ATOM 2973 N N . PHE B 1 126 ? -3.322 -24.5 -19.969 1 97.31 126 PHE B N 1
ATOM 2974 C CA . PHE B 1 126 ? -3.959 -25.781 -19.688 1 97.31 126 PHE B CA 1
ATOM 2975 C C . PHE B 1 126 ? -3.555 -26.828 -20.719 1 97.31 126 PHE B C 1
ATOM 2977 O O . PHE B 1 126 ? -3.342 -26.5 -21.891 1 97.31 126 PHE B O 1
ATOM 2984 N N . GLU B 1 127 ? -3.492 -28.016 -20.203 1 96.75 127 GLU B N 1
ATOM 2985 C CA . GLU B 1 127 ? -3.525 -29.141 -21.125 1 96.75 127 GLU B CA 1
ATOM 2986 C C . GLU B 1 127 ? -4.914 -29.312 -21.719 1 96.75 127 GLU B C 1
ATOM 2988 O O . GLU B 1 127 ? -5.883 -28.703 -21.266 1 96.75 127 GLU B O 1
ATOM 2993 N N . LYS B 1 128 ? -4.887 -30.156 -22.812 1 97.06 128 LYS B N 1
ATOM 2994 C CA . LYS B 1 128 ? -6.195 -30.453 -23.375 1 97.06 128 LYS B CA 1
ATOM 2995 C C . LYS B 1 128 ? -7.168 -30.938 -22.312 1 97.06 128 LYS B C 1
ATOM 2997 O O . LYS B 1 128 ? -6.805 -31.75 -21.453 1 97.06 128 LYS B O 1
ATOM 3002 N N . ASN B 1 129 ? -8.453 -30.344 -22.359 1 96.75 129 ASN B N 1
ATOM 3003 C CA . ASN B 1 129 ? -9.453 -30.672 -21.344 1 96.75 129 ASN B CA 1
ATOM 3004 C C . ASN B 1 129 ? -10.859 -30.656 -21.922 1 96.75 129 ASN B C 1
ATOM 3006 O O . ASN B 1 129 ? -11.047 -30.422 -23.125 1 96.75 129 ASN B O 1
ATOM 3010 N N . ASN B 1 130 ? -11.773 -30.922 -21.047 1 95.62 130 ASN B N 1
ATOM 3011 C CA . ASN B 1 130 ? -13.141 -31.094 -21.531 1 95.62 130 ASN B CA 1
ATOM 3012 C C . ASN B 1 130 ? -13.977 -29.844 -21.344 1 95.62 130 ASN B C 1
ATOM 3014 O O . ASN B 1 130 ? -15.188 -29.844 -21.562 1 95.62 130 ASN B O 1
ATOM 3018 N N . PHE B 1 131 ? -13.375 -28.75 -21 1 96.88 131 PHE B N 1
ATOM 3019 C CA . PHE B 1 131 ? -14.141 -27.547 -20.688 1 96.88 131 PHE B CA 1
ATOM 3020 C C . PHE B 1 131 ? -14.078 -26.547 -21.828 1 96.88 131 PHE B C 1
ATOM 3022 O O . PHE B 1 131 ? -15.086 -25.938 -22.188 1 96.88 131 PHE B O 1
ATOM 3029 N N . PHE B 1 132 ? -12.922 -26.359 -22.359 1 98 132 PHE B N 1
ATOM 3030 C CA . PHE B 1 132 ? -12.734 -25.391 -23.438 1 98 132 PHE B CA 1
ATOM 3031 C C . PHE B 1 132 ? -11.555 -25.781 -24.312 1 98 132 PHE B C 1
ATOM 3033 O O . PHE B 1 132 ? -10.805 -26.703 -23.984 1 98 132 PHE B O 1
ATOM 3040 N N . ASP B 1 133 ? -11.359 -25.047 -25.438 1 98.12 133 ASP B N 1
ATOM 3041 C CA . ASP B 1 133 ? -10.336 -25.391 -26.406 1 98.12 133 ASP B CA 1
ATOM 3042 C C . ASP B 1 133 ? -9.117 -24.484 -26.266 1 98.12 133 ASP B C 1
ATOM 3044 O O . ASP B 1 133 ? -8.086 -24.719 -26.906 1 98.12 133 ASP B O 1
ATOM 3048 N N . ASN B 1 134 ? -9.219 -23.5 -25.391 1 97.81 134 ASN B N 1
ATOM 3049 C CA . ASN B 1 134 ? -8.094 -22.594 -25.188 1 97.81 134 ASN B CA 1
ATOM 3050 C C . ASN B 1 134 ? -6.883 -23.312 -24.609 1 97.81 134 ASN B C 1
ATOM 3052 O O . ASN B 1 134 ? -7.02 -24.172 -23.75 1 97.81 134 ASN B O 1
ATOM 3056 N N . GLU B 1 135 ? -5.809 -22.938 -25.125 1 98 135 GLU B N 1
ATOM 3057 C CA . GLU B 1 135 ? -4.578 -23.391 -24.484 1 98 135 GLU B CA 1
ATOM 3058 C C . GLU B 1 135 ? -4.227 -22.516 -23.281 1 98 135 GLU B C 1
ATOM 3060 O O . GLU B 1 135 ? -3.826 -23.031 -22.234 1 98 135 GLU B O 1
ATOM 3065 N N . THR B 1 136 ? -4.355 -21.234 -23.578 1 98 136 THR B N 1
ATOM 3066 C CA . THR B 1 136 ? -4.004 -20.266 -22.547 1 98 136 THR B CA 1
ATOM 3067 C C . THR B 1 136 ? -5.148 -19.281 -22.328 1 98 136 THR B C 1
ATOM 3069 O O . THR B 1 136 ? -5.773 -18.812 -23.281 1 98 136 THR B O 1
ATOM 3072 N N . ILE B 1 137 ? -5.461 -19.016 -21.047 1 98.06 137 ILE B N 1
ATOM 3073 C CA . ILE B 1 137 ? -6.426 -18 -20.641 1 98.06 137 ILE B CA 1
ATOM 3074 C C . ILE B 1 137 ? -5.723 -16.922 -19.797 1 98.06 137 ILE B C 1
ATOM 3076 O O . ILE B 1 137 ? -4.977 -17.25 -18.875 1 98.06 137 ILE B O 1
ATOM 3080 N N . VAL B 1 138 ? -5.949 -15.664 -20.141 1 98.31 138 VAL B N 1
ATOM 3081 C CA . VAL B 1 138 ? -5.309 -14.555 -19.453 1 98.31 138 VAL B CA 1
ATOM 3082 C C . VAL B 1 138 ? -6.371 -13.625 -18.859 1 98.31 138 VAL B C 1
ATOM 3084 O O . VAL B 1 138 ? -7.305 -13.227 -19.562 1 98.31 138 VAL B O 1
ATOM 3087 N N . LYS B 1 139 ? -6.281 -13.406 -17.609 1 97.88 139 LYS B N 1
ATOM 3088 C CA . LYS B 1 139 ? -7.082 -12.391 -16.953 1 97.88 139 LYS B CA 1
ATOM 3089 C C . LYS B 1 139 ? -6.234 -11.172 -16.594 1 97.88 139 LYS B C 1
ATOM 3091 O O . LYS B 1 139 ? -5.262 -11.289 -15.844 1 97.88 139 LYS B O 1
ATOM 3096 N N . THR B 1 140 ? -6.613 -10.023 -17.172 1 97.5 140 THR B N 1
ATOM 3097 C CA . THR B 1 140 ? -5.836 -8.805 -17 1 97.5 140 THR B CA 1
ATOM 3098 C C . THR B 1 140 ? -6.547 -7.832 -16.062 1 97.5 140 THR B C 1
ATOM 3100 O O . THR B 1 140 ? -7.746 -7.582 -16.203 1 97.5 140 THR B O 1
ATOM 3103 N N . PHE B 1 141 ? -5.793 -7.266 -15.156 1 97.38 141 PHE B N 1
ATOM 3104 C CA . PHE B 1 141 ? -6.336 -6.359 -14.148 1 97.38 141 PHE B CA 1
ATOM 3105 C C . PHE B 1 141 ? -5.727 -4.969 -14.281 1 97.38 141 PHE B C 1
ATOM 3107 O O . PHE B 1 141 ? -4.516 -4.801 -14.141 1 97.38 141 PHE B O 1
ATOM 3114 N N . HIS B 1 142 ? -6.543 -4.07 -14.461 1 96 142 HIS B N 1
ATOM 3115 C CA . HIS B 1 142 ? -6.156 -2.662 -14.5 1 96 142 HIS B CA 1
ATOM 3116 C C . HIS B 1 142 ? -6.555 -1.946 -13.211 1 96 142 HIS B C 1
ATOM 3118 O O . HIS B 1 142 ? -7.746 -1.785 -12.93 1 96 142 HIS B O 1
ATOM 3124 N N . LEU B 1 143 ? -5.699 -1.449 -12.406 1 93.5 143 LEU B N 1
ATOM 3125 C CA . LEU B 1 143 ? -5.953 -1.037 -11.031 1 93.5 143 LEU B CA 1
ATOM 3126 C C . LEU B 1 143 ? -5.98 0.483 -10.914 1 93.5 143 LEU B C 1
ATOM 3128 O O . LEU B 1 143 ? -6.789 1.037 -10.164 1 93.5 143 LEU B O 1
ATOM 3132 N N . ASN B 1 144 ? -5.164 1.271 -11.344 1 86.19 144 ASN B N 1
ATOM 3133 C CA . ASN B 1 144 ? -4.996 2.705 -11.133 1 86.19 144 ASN B CA 1
ATOM 3134 C C . ASN B 1 144 ? -5.477 3.508 -12.344 1 86.19 144 ASN B C 1
ATOM 3136 O O . ASN B 1 144 ? -4.762 4.383 -12.836 1 86.19 144 ASN B O 1
ATOM 3140 N N . THR B 1 145 ? -6.648 3.102 -12.68 1 84.94 145 THR B N 1
ATOM 3141 C CA . THR B 1 145 ? -7.332 3.83 -13.742 1 84.94 145 THR B CA 1
ATOM 3142 C C . THR B 1 145 ? -8.617 4.469 -13.227 1 84.94 145 THR B C 1
ATOM 3144 O O . THR B 1 145 ? -9 4.254 -12.078 1 84.94 145 THR B O 1
ATOM 3147 N N . GLU B 1 146 ? -9.195 5.359 -13.969 1 86.38 146 GLU B N 1
ATOM 3148 C CA . GLU B 1 146 ? -10.453 5.996 -13.602 1 86.38 146 GLU B CA 1
ATOM 3149 C C . GLU B 1 146 ? -11.523 4.957 -13.281 1 86.38 146 GLU B C 1
ATOM 3151 O O . GLU B 1 146 ? -12.336 5.148 -12.375 1 86.38 146 GLU B O 1
ATOM 3156 N N . ASN B 1 147 ? -11.438 3.924 -14.062 1 90.62 147 ASN B N 1
ATOM 3157 C CA . ASN B 1 147 ? -12.375 2.82 -13.867 1 90.62 147 ASN B CA 1
ATOM 3158 C C . ASN B 1 147 ? -11.648 1.479 -13.797 1 90.62 147 ASN B C 1
ATOM 3160 O O . ASN B 1 147 ? -11.656 0.711 -14.758 1 90.62 147 ASN B O 1
ATOM 3164 N N . PRO B 1 148 ? -11.117 1.22 -12.648 1 93.44 148 PRO B N 1
ATOM 3165 C CA . PRO B 1 148 ? -10.438 -0.07 -12.516 1 93.44 148 PRO B CA 1
ATOM 3166 C C . PRO B 1 148 ? -11.297 -1.242 -12.977 1 93.44 148 PRO B C 1
ATOM 3168 O O . PRO B 1 148 ? -12.5 -1.277 -12.703 1 93.44 148 PRO B O 1
ATOM 3171 N N . ASN B 1 149 ? -10.734 -2.154 -13.711 1 95.06 149 ASN B N 1
ATOM 3172 C CA . ASN B 1 149 ? -11.492 -3.266 -14.273 1 95.06 149 ASN B CA 1
ATOM 3173 C C . ASN B 1 149 ? -10.602 -4.469 -14.562 1 95.06 149 ASN B C 1
ATOM 3175 O O . ASN B 1 149 ? -9.383 -4.391 -14.406 1 95.06 149 ASN B O 1
ATOM 3179 N N . SER B 1 150 ? -11.258 -5.559 -14.914 1 96.31 150 SER B N 1
ATOM 3180 C CA . SER B 1 150 ? -10.578 -6.773 -15.344 1 96.31 150 SER B CA 1
ATOM 3181 C C . SER B 1 150 ? -11.133 -7.277 -16.672 1 96.31 150 SER B C 1
ATOM 3183 O O . SER B 1 150 ? -12.312 -7.062 -16.984 1 96.31 150 SER B O 1
ATOM 3185 N N . VAL B 1 151 ? -10.258 -7.875 -17.5 1 96.38 151 VAL B N 1
ATOM 3186 C CA . VAL B 1 151 ? -10.641 -8.43 -18.797 1 96.38 151 VAL B CA 1
ATOM 3187 C C . VAL B 1 151 ? -10.07 -9.844 -18.938 1 96.38 151 VAL B C 1
ATOM 3189 O O . VAL B 1 151 ? -8.906 -10.086 -18.594 1 96.38 151 VAL B O 1
ATOM 3192 N N . THR B 1 152 ? -10.852 -10.688 -19.422 1 97.06 152 THR B N 1
ATOM 3193 C CA . THR B 1 152 ? -10.414 -12.07 -19.609 1 97.06 152 THR B CA 1
ATOM 3194 C C . THR B 1 152 ? -10.445 -12.445 -21.094 1 97.06 152 THR B C 1
ATOM 3196 O O . THR B 1 152 ? -11.312 -11.992 -21.844 1 97.06 152 THR B O 1
ATOM 3199 N N . THR B 1 153 ? -9.484 -13.242 -21.469 1 97.5 153 THR B N 1
ATOM 3200 C CA . THR B 1 153 ? -9.508 -13.859 -22.781 1 97.5 153 THR B CA 1
ATOM 3201 C C . THR B 1 153 ? -10.867 -14.484 -23.062 1 97.5 153 THR B C 1
ATOM 3203 O O . THR B 1 153 ? -11.469 -15.094 -22.188 1 97.5 153 THR B O 1
ATOM 3206 N N . GLU B 1 154 ? -11.258 -14.328 -24.359 1 96.81 154 GLU B N 1
ATOM 3207 C CA . GLU B 1 154 ? -12.477 -15.031 -24.734 1 96.81 154 GLU B CA 1
ATOM 3208 C C . GLU B 1 154 ? -12.281 -16.547 -24.672 1 96.81 154 GLU B C 1
ATOM 3210 O O . GLU B 1 154 ? -11.336 -17.078 -25.25 1 96.81 154 GLU B O 1
ATOM 3215 N N . ILE B 1 155 ? -13.195 -17.156 -23.969 1 97.38 155 ILE B N 1
ATOM 3216 C CA . ILE B 1 155 ? -13.031 -18.594 -23.75 1 97.38 155 ILE B CA 1
ATOM 3217 C C . ILE B 1 155 ? -13.875 -19.359 -24.766 1 97.38 155 ILE B C 1
ATOM 3219 O O . ILE B 1 155 ? -15.062 -19.078 -24.938 1 97.38 155 ILE B O 1
ATOM 3223 N N . ALA B 1 156 ? -13.242 -20.328 -25.469 1 97.75 156 ALA B N 1
ATOM 3224 C CA . ALA B 1 156 ? -13.914 -21.219 -26.422 1 97.75 156 ALA B CA 1
ATOM 3225 C C . ALA B 1 156 ? -14.477 -22.453 -25.719 1 97.75 156 ALA B C 1
ATOM 3227 O O . ALA B 1 156 ? -13.961 -23.562 -25.891 1 97.75 156 ALA B O 1
ATOM 3228 N N . TRP B 1 157 ? -15.625 -22.266 -25.156 1 97.31 157 TRP B N 1
ATOM 3229 C CA . TRP B 1 157 ? -16.219 -23.312 -24.328 1 97.31 157 TRP B CA 1
ATOM 3230 C C . TRP B 1 157 ? -16.672 -24.484 -25.188 1 97.31 157 TRP B C 1
ATOM 3232 O O . TRP B 1 157 ? -17.219 -24.297 -26.281 1 97.31 157 TRP B O 1
ATOM 3242 N N . LYS B 1 158 ? -16.453 -25.641 -24.609 1 96.94 158 LYS B N 1
ATOM 3243 C CA . LYS B 1 158 ? -17.062 -26.828 -25.203 1 96.94 158 LYS B CA 1
ATOM 3244 C C . LYS B 1 158 ? -18.547 -26.906 -24.859 1 96.94 158 LYS B C 1
ATOM 3246 O O . LYS B 1 158 ? -19.031 -26.203 -23.969 1 96.94 158 LYS B O 1
ATOM 3251 N N . PRO B 1 159 ? -19.312 -27.719 -25.562 1 95.5 159 PRO B N 1
ATOM 3252 C CA . PRO B 1 159 ? -20.766 -27.766 -25.375 1 95.5 159 PRO B CA 1
ATOM 3253 C C . PRO B 1 159 ? -21.156 -28 -23.906 1 95.5 159 PRO B C 1
ATOM 3255 O O . PRO B 1 159 ? -20.656 -28.938 -23.281 1 95.5 159 PRO B O 1
ATOM 3258 N N . ASN B 1 160 ? -22 -27.109 -23.312 1 92.94 160 ASN B N 1
ATOM 3259 C CA . ASN B 1 160 ? -22.625 -27.219 -22 1 92.94 160 ASN B CA 1
ATOM 3260 C C . ASN B 1 160 ? -21.609 -27.062 -20.875 1 92.94 160 ASN B C 1
ATOM 3262 O O . ASN B 1 160 ? -21.812 -27.562 -19.766 1 92.94 160 ASN B O 1
ATOM 3266 N N . LYS B 1 161 ? -20.469 -26.438 -21.172 1 93.38 161 LYS B N 1
ATOM 3267 C CA . LYS B 1 161 ? -19.453 -26.328 -20.141 1 93.38 161 LYS B CA 1
ATOM 3268 C C . LYS B 1 161 ? -19.344 -24.891 -19.625 1 93.38 161 LYS B C 1
ATOM 3270 O O . LYS B 1 161 ? -18.719 -24.656 -18.578 1 93.38 161 LYS B O 1
ATOM 3275 N N . LYS B 1 162 ? -19.969 -23.953 -20.281 1 91.94 162 LYS B N 1
ATOM 3276 C CA . LYS B 1 162 ? -19.969 -22.578 -19.797 1 91.94 162 LYS B CA 1
ATOM 3277 C C . LYS B 1 162 ? -20.766 -22.453 -18.5 1 91.94 162 LYS B C 1
ATOM 3279 O O . LYS B 1 162 ? -21.906 -22.906 -18.422 1 91.94 162 LYS B O 1
ATOM 3284 N N . PRO B 1 163 ? -20.078 -21.828 -17.562 1 90.75 163 PRO B N 1
ATOM 3285 C CA . PRO B 1 163 ? -20.781 -21.719 -16.281 1 90.75 163 PRO B CA 1
ATOM 3286 C C . PRO B 1 163 ? -21.938 -20.719 -16.328 1 90.75 163 PRO B C 1
ATOM 3288 O O . PRO B 1 163 ? -21.844 -19.688 -17.016 1 90.75 163 PRO B O 1
ATOM 3291 N N . GLU B 1 164 ? -22.906 -21.062 -15.594 1 84.62 164 GLU B N 1
ATOM 3292 C CA . GLU B 1 164 ? -24.031 -20.141 -15.445 1 84.62 164 GLU B CA 1
ATOM 3293 C C . GLU B 1 164 ? -23.734 -19.078 -14.391 1 84.62 164 GLU B C 1
ATOM 3295 O O . GLU B 1 164 ? -23.188 -19.375 -13.328 1 84.62 164 GLU B O 1
ATOM 3300 N N . ILE B 1 165 ? -23.844 -17.906 -14.773 1 79.81 165 ILE B N 1
ATOM 3301 C CA . ILE B 1 165 ? -23.578 -16.812 -13.852 1 79.81 165 ILE B CA 1
ATOM 3302 C C . ILE B 1 165 ? -24.906 -16.25 -13.336 1 79.81 165 ILE B C 1
ATOM 3304 O O . ILE B 1 165 ? -25.781 -15.875 -14.125 1 79.81 165 ILE B O 1
ATOM 3308 N N . ASP B 1 166 ? -25.172 -16.594 -12.164 1 64.75 166 ASP B N 1
ATOM 3309 C CA . ASP B 1 166 ? -26.375 -15.969 -11.602 1 64.75 166 ASP B CA 1
ATOM 3310 C C . ASP B 1 166 ? -26.062 -14.57 -11.078 1 64.75 166 ASP B C 1
ATOM 3312 O O . ASP B 1 166 ? -25.328 -14.414 -10.102 1 64.75 166 ASP B O 1
ATOM 3316 N N . LYS B 1 167 ? -26.344 -13.602 -11.781 1 60.75 167 LYS B N 1
ATOM 3317 C CA . LYS B 1 167 ? -26.109 -12.195 -11.453 1 60.75 167 LYS B CA 1
ATOM 3318 C C . LYS B 1 167 ? -26.781 -11.82 -10.141 1 60.75 167 LYS B C 1
ATOM 3320 O O . LYS B 1 167 ? -26.375 -10.859 -9.484 1 60.75 167 LYS B O 1
ATOM 3325 N N . ASP B 1 168 ? -27.922 -12.477 -9.93 1 54.53 168 ASP B N 1
ATOM 3326 C CA . ASP B 1 168 ? -28.719 -12.055 -8.781 1 54.53 168 ASP B CA 1
ATOM 3327 C C . ASP B 1 168 ? -28.141 -12.625 -7.48 1 54.53 168 ASP B C 1
ATOM 3329 O O . ASP B 1 168 ? -28.656 -12.32 -6.395 1 54.53 168 ASP B O 1
ATOM 3333 N N . ALA B 1 169 ? -27.234 -13.438 -7.473 1 50.78 169 ALA B N 1
ATOM 3334 C CA . ALA B 1 169 ? -26.844 -14.086 -6.223 1 50.78 169 ALA B CA 1
ATOM 3335 C C . ALA B 1 169 ? -25.75 -13.297 -5.516 1 50.78 169 ALA B C 1
ATOM 3337 O O . ALA B 1 169 ? -24.562 -13.547 -5.73 1 50.78 169 ALA B O 1
ATOM 3338 N N . SER B 1 170 ? -25.984 -12.141 -5.109 1 54.31 170 SER B N 1
ATOM 3339 C CA . SER B 1 170 ? -25.109 -11.219 -4.402 1 54.31 170 SER B CA 1
ATOM 3340 C C . SER B 1 170 ? -24.234 -11.945 -3.381 1 54.31 170 SER B C 1
ATOM 3342 O O . SER B 1 170 ? -23.109 -11.531 -3.117 1 54.31 170 SER B O 1
ATOM 3344 N N . ASP B 1 171 ? -24.906 -13.039 -2.758 1 54.69 171 ASP B N 1
ATOM 3345 C CA . ASP B 1 171 ? -24.328 -13.578 -1.527 1 54.69 171 ASP B CA 1
ATOM 3346 C C . ASP B 1 171 ? -23.562 -14.867 -1.797 1 54.69 171 ASP B C 1
ATOM 3348 O O . ASP B 1 171 ? -23.109 -15.531 -0.863 1 54.69 171 ASP B O 1
ATOM 3352 N N . THR B 1 172 ? -23.484 -15.172 -3.041 1 63.75 172 THR B N 1
ATOM 3353 C CA . THR B 1 172 ? -22.953 -16.516 -3.201 1 63.75 172 THR B CA 1
ATOM 3354 C C . THR B 1 172 ? -21.484 -16.484 -3.609 1 63.75 172 THR B C 1
ATOM 3356 O O . THR B 1 172 ? -21.047 -15.562 -4.293 1 63.75 172 THR B O 1
ATOM 3359 N N . GLN B 1 173 ? -20.734 -17.375 -3.041 1 79.62 173 GLN B N 1
ATOM 3360 C CA . GLN B 1 173 ? -19.328 -17.578 -3.338 1 79.62 173 GLN B CA 1
ATOM 3361 C C . GLN B 1 173 ? -19.109 -17.922 -4.809 1 79.62 173 GLN B C 1
ATOM 3363 O O . GLN B 1 173 ? -19.844 -18.734 -5.371 1 79.62 173 GLN B O 1
ATOM 3368 N N . VAL B 1 174 ? -18.312 -17.188 -5.512 1 87.56 174 VAL B N 1
ATOM 3369 C CA . VAL B 1 174 ? -17.969 -17.359 -6.918 1 87.56 174 VAL B CA 1
ATOM 3370 C C . VAL B 1 174 ? -17.016 -18.547 -7.066 1 87.56 174 VAL B C 1
ATOM 3372 O O . VAL B 1 174 ? -16.031 -18.656 -6.34 1 87.56 174 VAL B O 1
ATOM 3375 N N . THR B 1 175 ? -17.375 -19.562 -7.91 1 91.88 175 THR B N 1
ATOM 3376 C CA . THR B 1 175 ? -16.484 -20.688 -8.172 1 91.88 175 THR B CA 1
ATOM 3377 C C . THR B 1 175 ? -15.336 -20.281 -9.094 1 91.88 175 THR B C 1
ATOM 3379 O O . THR B 1 175 ? -15.383 -19.203 -9.695 1 91.88 175 THR B O 1
ATOM 3382 N N . PHE B 1 176 ? -14.391 -21.078 -9.219 1 94.38 176 PHE B N 1
ATOM 3383 C CA . PHE B 1 176 ? -13.242 -20.797 -10.07 1 94.38 176 PHE B CA 1
ATOM 3384 C C . PHE B 1 176 ? -13.672 -20.625 -11.523 1 94.38 176 PHE B C 1
ATOM 3386 O O . PHE B 1 176 ? -13.234 -19.703 -12.203 1 94.38 176 PHE B O 1
ATOM 3393 N N . LEU B 1 177 ? -14.531 -21.531 -12 1 93.44 177 LEU B N 1
ATOM 3394 C CA . LEU B 1 177 ? -15 -21.469 -13.383 1 93.44 177 LEU B CA 1
ATOM 3395 C C . LEU B 1 177 ? -15.812 -20.203 -13.625 1 93.44 177 LEU B C 1
ATOM 3397 O O . LEU B 1 177 ? -15.68 -19.562 -14.672 1 93.44 177 LEU B O 1
ATOM 3401 N N . GLN B 1 178 ? -16.594 -19.922 -12.695 1 92.81 178 GLN B N 1
ATOM 3402 C CA . GLN B 1 178 ? -17.359 -18.688 -12.797 1 92.81 178 GLN B CA 1
ATOM 3403 C C . GLN B 1 178 ? -16.438 -17.469 -12.773 1 92.81 178 GLN B C 1
ATOM 3405 O O . GLN B 1 178 ? -16.656 -16.5 -13.5 1 92.81 178 GLN B O 1
ATOM 3410 N N . TRP B 1 179 ? -15.461 -17.547 -11.906 1 94.88 179 TRP B N 1
ATOM 3411 C CA . TRP B 1 179 ? -14.492 -16.453 -11.781 1 94.88 179 TRP B CA 1
ATOM 3412 C C . TRP B 1 179 ? -13.766 -16.219 -13.102 1 94.88 179 TRP B C 1
ATOM 3414 O O . TRP B 1 179 ? -13.477 -15.078 -13.461 1 94.88 179 TRP B O 1
ATOM 3424 N N . LEU B 1 180 ? -13.508 -17.25 -13.836 1 92.69 180 LEU B N 1
ATOM 3425 C CA . LEU B 1 180 ? -12.805 -17.141 -15.102 1 92.69 180 LEU B CA 1
ATOM 3426 C C . LEU B 1 180 ? -13.586 -16.281 -16.094 1 92.69 180 LEU B C 1
ATOM 3428 O O . LEU B 1 180 ? -12.992 -15.578 -16.922 1 92.69 180 LEU B O 1
ATOM 3432 N N . VAL B 1 181 ? -14.859 -16.312 -15.977 1 88.94 181 VAL B N 1
ATOM 3433 C CA . VAL B 1 181 ? -15.633 -15.641 -17 1 88.94 181 VAL B CA 1
ATOM 3434 C C . VAL B 1 181 ? -16.266 -14.375 -16.438 1 88.94 181 VAL B C 1
ATOM 3436 O O . VAL B 1 181 ? -16.891 -13.602 -17.156 1 88.94 181 VAL B O 1
ATOM 3439 N N . THR B 1 182 ? -16.125 -14.188 -15.188 1 91.06 182 THR B N 1
ATOM 3440 C CA . THR B 1 182 ? -16.688 -12.992 -14.562 1 91.06 182 THR B CA 1
ATOM 3441 C C . THR B 1 182 ? -15.609 -11.945 -14.328 1 91.06 182 THR B C 1
ATOM 3443 O O . THR B 1 182 ? -14.586 -12.227 -13.711 1 91.06 182 THR B O 1
ATOM 3446 N N . ASN B 1 183 ? -15.812 -10.812 -14.812 1 92.44 183 ASN B N 1
ATOM 3447 C CA . ASN B 1 183 ? -14.867 -9.719 -14.641 1 92.44 183 ASN B CA 1
ATOM 3448 C C . ASN B 1 183 ? -15.297 -8.766 -13.523 1 92.44 183 ASN B C 1
ATOM 3450 O O . ASN B 1 183 ? -15.836 -7.691 -13.797 1 92.44 183 ASN B O 1
ATOM 3454 N N . LEU B 1 184 ? -14.891 -9.102 -12.367 1 88.5 184 LEU B N 1
ATOM 3455 C CA . LEU B 1 184 ? -15.18 -8.289 -11.188 1 88.5 184 LEU B CA 1
ATOM 3456 C C . LEU B 1 184 ? -14.227 -7.105 -11.094 1 88.5 184 LEU B C 1
ATOM 3458 O O . LEU B 1 184 ? -13.133 -7.137 -11.656 1 88.5 184 LEU B O 1
ATOM 3462 N N . PRO B 1 185 ? -14.766 -6.086 -10.453 1 91.5 185 PRO B N 1
ATOM 3463 C CA . PRO B 1 185 ? -13.773 -5.059 -10.109 1 91.5 185 PRO B CA 1
ATOM 3464 C C . PRO B 1 185 ? -12.594 -5.617 -9.328 1 91.5 185 PRO B C 1
ATOM 3466 O O . PRO B 1 185 ? -12.766 -6.469 -8.461 1 91.5 185 PRO B O 1
ATOM 3469 N N . PRO B 1 186 ? -11.414 -5.141 -9.602 1 92.25 186 PRO B N 1
ATOM 3470 C CA . PRO B 1 186 ? -10.211 -5.719 -9 1 92.25 186 PRO B CA 1
ATOM 3471 C C . PRO B 1 186 ? -10.234 -5.672 -7.477 1 92.25 186 PRO B C 1
ATOM 3473 O O . PRO B 1 186 ? -9.734 -6.59 -6.816 1 92.25 186 PRO B O 1
ATOM 3476 N N . ASP B 1 187 ? -10.781 -4.656 -6.906 1 87.81 187 ASP B N 1
ATOM 3477 C CA . ASP B 1 187 ? -10.797 -4.516 -5.453 1 87.81 187 ASP B CA 1
ATOM 3478 C C . ASP B 1 187 ? -11.742 -5.523 -4.812 1 87.81 187 ASP B C 1
ATOM 3480 O O . ASP B 1 187 ? -11.68 -5.766 -3.607 1 87.81 187 ASP B O 1
ATOM 3484 N N . SER B 1 188 ? -12.625 -6.086 -5.562 1 89.38 188 SER B N 1
ATOM 3485 C CA . SER B 1 188 ? -13.602 -7.031 -5.043 1 89.38 188 SER B CA 1
ATOM 3486 C C . SER B 1 188 ? -13.25 -8.461 -5.422 1 89.38 188 SER B C 1
ATOM 3488 O O . SER B 1 188 ? -13.938 -9.406 -5.027 1 89.38 188 SER B O 1
ATOM 3490 N N . ASP B 1 189 ? -12.203 -8.656 -6.16 1 94.38 189 ASP B N 1
ATOM 3491 C CA . ASP B 1 189 ? -11.82 -9.969 -6.664 1 94.38 189 ASP B CA 1
ATOM 3492 C C . ASP B 1 189 ? -10.898 -10.695 -5.68 1 94.38 189 ASP B C 1
ATOM 3494 O O . ASP B 1 189 ? -9.68 -10.664 -5.824 1 94.38 189 ASP B O 1
ATOM 3498 N N . GLU B 1 190 ? -11.484 -11.414 -4.836 1 93.25 190 GLU B N 1
ATOM 3499 C CA . GLU B 1 190 ? -10.742 -12.094 -3.777 1 93.25 190 GLU B CA 1
ATOM 3500 C C . GLU B 1 190 ? -9.883 -13.219 -4.336 1 93.25 190 GLU B C 1
ATOM 3502 O O . GLU B 1 190 ? -8.766 -13.453 -3.867 1 93.25 190 GLU B O 1
ATOM 3507 N N . ILE B 1 191 ? -10.336 -13.953 -5.32 1 95.62 191 ILE B N 1
ATOM 3508 C CA . ILE B 1 191 ? -9.609 -15.07 -5.91 1 95.62 191 ILE B CA 1
ATOM 3509 C C . ILE B 1 191 ? -8.32 -14.562 -6.547 1 95.62 191 ILE B C 1
ATOM 3511 O O . ILE B 1 191 ? -7.242 -15.125 -6.309 1 95.62 191 ILE B O 1
ATOM 3515 N N . ALA B 1 192 ? -8.469 -13.5 -7.293 1 96.75 192 ALA B N 1
ATOM 3516 C CA . ALA B 1 192 ? -7.293 -12.922 -7.93 1 96.75 192 ALA B CA 1
ATOM 3517 C C . ALA B 1 192 ? -6.277 -12.461 -6.891 1 96.75 192 ALA B C 1
ATOM 3519 O O . ALA B 1 192 ? -5.07 -12.656 -7.062 1 96.75 192 ALA B O 1
ATOM 3520 N N . GLU B 1 193 ? -6.766 -11.859 -5.887 1 95.12 193 GLU B N 1
ATOM 3521 C CA . GLU B 1 193 ? -5.895 -11.383 -4.816 1 95.12 193 GLU B CA 1
ATOM 3522 C C . GLU B 1 193 ? -5.129 -12.531 -4.172 1 95.12 193 GLU B C 1
ATOM 3524 O O . GLU B 1 193 ? -3.916 -12.438 -3.965 1 95.12 193 GLU B O 1
ATOM 3529 N N . VAL B 1 194 ? -5.801 -13.539 -3.898 1 96 194 VAL B N 1
ATOM 3530 C CA . VAL B 1 194 ? -5.207 -14.688 -3.225 1 96 194 VAL B CA 1
ATOM 3531 C C . VAL B 1 194 ? -4.195 -15.359 -4.148 1 96 194 VAL B C 1
ATOM 3533 O O . VAL B 1 194 ? -3.105 -15.742 -3.713 1 96 194 VAL B O 1
ATOM 3536 N N . ILE B 1 195 ? -4.516 -15.531 -5.41 1 97.62 195 ILE B N 1
ATOM 3537 C CA . ILE B 1 195 ? -3.596 -16.141 -6.367 1 97.62 195 ILE B CA 1
ATOM 3538 C C . ILE B 1 195 ? -2.312 -15.312 -6.445 1 97.62 195 ILE B C 1
ATOM 3540 O O . ILE B 1 195 ? -1.211 -15.859 -6.355 1 97.62 195 ILE B O 1
ATOM 3544 N N . LYS B 1 196 ? -2.512 -14.023 -6.535 1 96.5 196 LYS B N 1
ATOM 3545 C CA . LYS B 1 196 ? -1.374 -13.133 -6.723 1 96.5 196 LYS B CA 1
ATOM 3546 C C . LYS B 1 196 ? -0.548 -13.016 -5.445 1 96.5 196 LYS B C 1
ATOM 3548 O O . LYS B 1 196 ? 0.679 -13.133 -5.48 1 96.5 1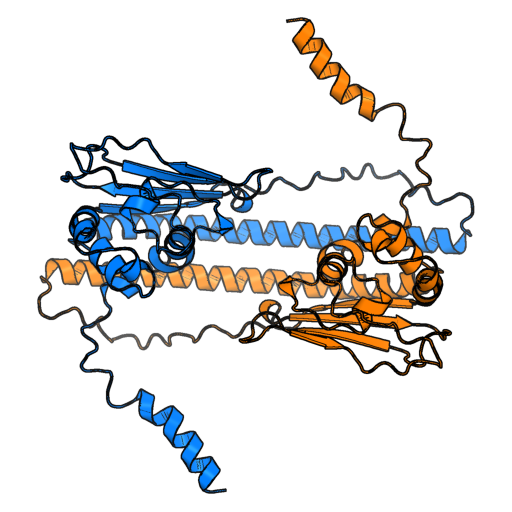96 LYS B O 1
ATOM 3553 N N . ASP B 1 197 ? -1.194 -12.867 -4.293 1 94 197 ASP B N 1
ATOM 3554 C CA . ASP B 1 197 ? -0.493 -12.414 -3.098 1 94 197 ASP B CA 1
ATOM 3555 C C . ASP B 1 197 ? -0.162 -13.594 -2.178 1 94 197 ASP B C 1
ATOM 3557 O O . ASP B 1 197 ? 0.626 -13.445 -1.241 1 94 197 ASP B O 1
ATOM 3561 N N . ASP B 1 198 ? -0.681 -14.758 -2.467 1 94.75 198 ASP B N 1
ATOM 3562 C CA . ASP B 1 198 ? -0.443 -15.883 -1.566 1 94.75 198 ASP B CA 1
ATOM 3563 C C . ASP B 1 198 ? -0 -17.125 -2.342 1 94.75 198 ASP B C 1
ATOM 3565 O O . ASP B 1 198 ? 1.148 -17.562 -2.227 1 94.75 198 ASP B O 1
ATOM 3569 N N . LEU B 1 199 ? -0.821 -17.625 -3.24 1 96.94 199 LEU B N 1
ATOM 3570 C CA . LEU B 1 199 ? -0.573 -18.891 -3.932 1 96.94 199 LEU B CA 1
ATOM 3571 C C . LEU B 1 199 ? 0.69 -18.797 -4.781 1 96.94 199 LEU B C 1
ATOM 3573 O O . LEU B 1 199 ? 1.585 -19.641 -4.66 1 96.94 199 LEU B O 1
ATOM 3577 N N . TYR B 1 200 ? 0.754 -17.797 -5.602 1 97.12 200 TYR B N 1
ATOM 3578 C CA . TYR B 1 200 ? 1.853 -17.672 -6.555 1 97.12 200 TYR B CA 1
ATOM 3579 C C . TYR B 1 200 ? 3.172 -17.406 -5.84 1 97.12 200 TYR B C 1
ATOM 3581 O O . TYR B 1 200 ? 4.238 -17.781 -6.336 1 97.12 200 TYR B O 1
ATOM 3589 N N . ILE B 1 201 ? 3.15 -16.812 -4.695 1 94.62 201 ILE B N 1
ATOM 3590 C CA . ILE B 1 201 ? 4.344 -16.406 -3.959 1 94.62 201 ILE B CA 1
ATOM 3591 C C . ILE B 1 201 ? 5.121 -17.656 -3.525 1 94.62 201 ILE B C 1
ATOM 3593 O O . ILE B 1 201 ? 6.34 -17.719 -3.691 1 94.62 201 ILE B O 1
ATOM 3597 N N . ASN B 1 202 ? 4.375 -18.625 -2.984 1 93.81 202 ASN B N 1
ATOM 3598 C CA . ASN B 1 202 ? 4.965 -19.891 -2.576 1 93.81 202 ASN B CA 1
ATOM 3599 C C . ASN B 1 202 ? 3.996 -21.062 -2.777 1 93.81 202 ASN B C 1
ATOM 3601 O O . ASN B 1 202 ? 3.49 -21.625 -1.809 1 93.81 202 ASN B O 1
ATOM 3605 N N . PRO B 1 203 ? 3.871 -21.422 -3.998 1 95.75 203 PRO B N 1
ATOM 3606 C CA . PRO B 1 203 ? 2.893 -22.469 -4.285 1 95.75 203 PRO B CA 1
ATOM 3607 C C . PRO B 1 203 ? 3.271 -23.812 -3.674 1 95.75 203 PRO B C 1
ATOM 3609 O O . PRO B 1 203 ? 2.395 -24.625 -3.357 1 95.75 203 PRO B O 1
ATOM 3612 N N . LEU B 1 204 ? 4.5 -24.094 -3.535 1 94.44 204 LEU B N 1
ATOM 3613 C CA . LEU B 1 204 ? 4.965 -25.359 -3 1 94.44 204 LEU B CA 1
ATOM 3614 C C . LEU B 1 204 ? 4.414 -25.594 -1.599 1 94.44 204 LEU B C 1
ATOM 3616 O O . LEU B 1 204 ? 4.137 -26.734 -1.221 1 94.44 204 LEU B O 1
ATOM 3620 N N . GLN B 1 205 ? 4.242 -24.547 -0.827 1 92.19 205 GLN B N 1
ATOM 3621 C CA . GLN B 1 205 ? 3.74 -24.656 0.539 1 92.19 205 GLN B CA 1
ATOM 3622 C C . GLN B 1 205 ? 2.352 -25.297 0.564 1 92.19 205 GLN B C 1
ATOM 3624 O O . GLN B 1 205 ? 2.006 -26 1.508 1 92.19 205 GLN B O 1
ATOM 3629 N N . TYR B 1 206 ? 1.688 -25.047 -0.457 1 93.31 206 TYR B N 1
ATOM 3630 C CA . TYR B 1 206 ? 0.324 -25.562 -0.521 1 93.31 206 TYR B CA 1
ATOM 3631 C C . TYR B 1 206 ? 0.294 -26.953 -1.155 1 93.31 206 TYR B C 1
ATOM 3633 O O . TYR B 1 206 ? -0.687 -27.688 -1.012 1 93.31 206 TYR B O 1
ATOM 3641 N N . TYR B 1 207 ? 1.304 -27.266 -1.862 1 89.81 207 TYR B N 1
ATOM 3642 C CA . TYR B 1 207 ? 1.395 -28.594 -2.455 1 89.81 207 TYR B CA 1
ATOM 3643 C C . TYR B 1 207 ? 1.792 -29.641 -1.412 1 89.81 207 TYR B C 1
ATOM 3645 O O . TYR B 1 207 ? 1.247 -30.75 -1.389 1 89.81 207 TYR B O 1
ATOM 3653 N N . VAL B 1 208 ? 2.795 -29.266 -0.51 1 78 208 VAL B N 1
ATOM 3654 C CA . VAL B 1 208 ? 3.373 -30.219 0.444 1 78 208 VAL B CA 1
ATOM 3655 C C . VAL B 1 208 ? 2.449 -30.359 1.652 1 78 208 VAL B C 1
ATOM 3657 O O . VAL B 1 208 ? 2.438 -31.391 2.312 1 78 208 VAL B O 1
ATOM 3660 N N . MET B 1 209 ? 1.361 -29.516 2.027 1 62.84 209 MET B N 1
ATOM 3661 C CA . MET B 1 209 ? 0.614 -29.703 3.268 1 62.84 209 MET B CA 1
ATOM 3662 C C . MET B 1 209 ? 0.402 -31.172 3.572 1 62.84 209 MET B C 1
ATOM 3664 O O . MET B 1 209 ? -0.088 -31.922 2.723 1 62.84 209 MET B O 1
ATOM 3668 N N . PRO B 1 210 ? 1.198 -31.75 4.492 1 47.69 210 PRO B N 1
ATOM 3669 C CA . PRO B 1 210 ? 1.152 -33.156 4.93 1 47.69 210 PRO B CA 1
ATOM 3670 C C . PRO B 1 210 ? -0.271 -33.625 5.18 1 47.69 210 PRO B C 1
ATOM 3672 O O . PRO B 1 210 ? -1.172 -32.844 5.434 1 47.69 210 PRO B O 1
ATOM 3675 N N . ASP B 1 211 ? -0.815 -34.75 4.727 1 43.91 211 ASP B N 1
ATOM 3676 C CA . ASP B 1 211 ? -1.609 -35.562 5.66 1 43.91 211 ASP B CA 1
ATOM 3677 C C . ASP B 1 211 ? -1.108 -35.375 7.09 1 43.91 211 ASP B C 1
ATOM 3679 O O . ASP B 1 211 ? -0.273 -36.156 7.559 1 43.91 211 ASP B O 1
ATOM 3683 N N . MET B 1 212 ? -0.539 -34.312 7.492 1 39.66 212 MET B N 1
ATOM 3684 C CA . MET B 1 212 ? -0.141 -34 8.867 1 39.66 212 MET B CA 1
ATOM 3685 C C . MET B 1 212 ? -1.255 -34.375 9.844 1 39.66 212 MET B C 1
ATOM 3687 O O . MET B 1 212 ? -2.09 -33.531 10.18 1 39.66 212 MET B O 1
ATOM 3691 N N . GLU B 1 213 ? -2.178 -35.094 9.68 1 38 213 GLU B N 1
ATOM 3692 C CA . GLU B 1 213 ? -2.826 -35.812 10.789 1 38 213 GLU B CA 1
ATOM 3693 C C . GLU B 1 213 ? -1.808 -36.219 11.844 1 38 213 GLU B C 1
ATOM 3695 O O . GLU B 1 213 ? -2.145 -36.344 13.016 1 38 213 GLU B O 1
ATOM 3700 N N . SER B 1 214 ? -0.572 -36.812 11.648 1 35.69 214 SER B N 1
ATOM 3701 C CA . SER B 1 214 ? 0.265 -37.344 12.727 1 35.69 214 SER B CA 1
ATOM 3702 C C . SER B 1 214 ? 0.919 -36.188 13.508 1 35.69 214 SER B C 1
ATOM 3704 O O . SER B 1 214 ? 1.438 -36.406 14.602 1 35.69 214 SER B O 1
ATOM 3706 N N . ILE B 1 215 ? 1.408 -35.094 12.984 1 35.38 215 ILE B N 1
ATOM 3707 C CA . ILE B 1 215 ? 2.24 -34.219 13.812 1 35.38 215 ILE B CA 1
ATOM 3708 C C . ILE B 1 215 ? 1.353 -33.281 14.648 1 35.38 215 ILE B C 1
ATOM 3710 O O . ILE B 1 215 ? 1.85 -32.406 15.328 1 35.38 215 ILE B O 1
ATOM 3714 N N . HIS B 1 216 ? 0.129 -33.219 14.438 1 34.47 216 HIS B N 1
ATOM 3715 C CA . HIS B 1 216 ? -0.577 -32.25 15.266 1 34.47 216 HIS B CA 1
ATOM 3716 C C . HIS B 1 216 ? -0.322 -32.469 16.75 1 34.47 216 HIS B C 1
ATOM 3718 O O . HIS B 1 216 ? -0.732 -31.688 17.594 1 34.47 216 HIS B O 1
ATOM 3724 N N . ASP B 1 217 ? -0.337 -33.781 17.219 1 32.88 217 ASP B N 1
ATOM 3725 C CA . ASP B 1 217 ? -0.734 -33.906 18.625 1 32.88 217 ASP B CA 1
ATOM 3726 C C . ASP B 1 217 ? 0.221 -33.125 19.531 1 32.88 217 ASP B C 1
ATOM 3728 O O . ASP B 1 217 ? -0.208 -32.5 20.5 1 32.88 217 ASP B O 1
ATOM 3732 N N . ASP B 1 218 ? 1.55 -33.531 19.719 1 32.16 218 ASP B N 1
ATOM 3733 C CA . ASP B 1 218 ? 2.297 -33.344 20.953 1 32.16 218 ASP B CA 1
ATOM 3734 C C . ASP B 1 218 ? 2.766 -31.922 21.141 1 32.16 218 ASP B C 1
ATOM 3736 O O . ASP B 1 218 ? 2.727 -31.375 22.25 1 32.16 218 ASP B O 1
ATOM 3740 N N . ASP B 1 219 ? 3.584 -31.266 20.281 1 32.97 219 ASP B N 1
ATOM 3741 C CA . ASP B 1 219 ? 4.469 -30.219 20.797 1 32.97 219 ASP B CA 1
ATOM 3742 C C . ASP B 1 219 ? 3.76 -28.859 20.844 1 32.97 219 ASP B C 1
ATOM 3744 O O . ASP B 1 219 ? 4.203 -27.953 21.531 1 32.97 219 ASP B O 1
ATOM 3748 N N . LEU B 1 220 ? 2.932 -28.469 19.969 1 32.22 220 LEU B N 1
ATOM 3749 C CA . LEU B 1 220 ? 2.449 -27.094 20.109 1 32.22 220 LEU B CA 1
ATOM 3750 C C . LEU B 1 220 ? 1.474 -26.984 21.281 1 32.22 220 LEU B C 1
ATOM 3752 O O . LEU B 1 220 ? 0.925 -25.906 21.547 1 32.22 220 LEU B O 1
ATOM 3756 N N . ASP B 1 221 ? 0.953 -28.078 21.812 1 32.53 221 ASP B N 1
ATOM 3757 C CA . ASP B 1 221 ? 0.144 -28.031 23.031 1 32.53 221 ASP B CA 1
ATOM 3758 C C . ASP B 1 221 ? 0.962 -27.516 24.203 1 32.53 221 ASP B C 1
ATOM 3760 O O . ASP B 1 221 ? 0.4 -27.078 25.219 1 32.53 221 ASP B O 1
ATOM 3764 N N . ASP B 1 222 ? 2.277 -27.734 24.219 1 32.94 222 ASP B N 1
ATOM 3765 C CA . ASP B 1 222 ? 3.068 -27.453 25.422 1 32.94 222 ASP B CA 1
ATOM 3766 C C . ASP B 1 222 ? 3.246 -25.938 25.609 1 32.94 222 ASP B C 1
ATOM 3768 O O . ASP B 1 222 ? 3.371 -25.469 26.75 1 32.94 222 ASP B O 1
ATOM 3772 N N . PHE B 1 223 ? 3.406 -25.156 24.562 1 30.86 223 PHE B N 1
ATOM 3773 C CA . PHE B 1 223 ? 3.705 -23.766 24.891 1 30.86 223 PHE B CA 1
ATOM 3774 C C . PHE B 1 223 ? 2.461 -23.047 25.406 1 30.86 223 PHE B C 1
ATOM 3776 O O . PHE B 1 223 ? 2.555 -22.156 26.25 1 30.86 223 PHE B O 1
ATOM 3783 N N . GLU B 1 224 ? 1.315 -23.281 24.922 1 31.58 224 GLU B N 1
ATOM 3784 C CA . GLU B 1 224 ? 0.167 -22.578 25.5 1 31.58 224 GLU B CA 1
ATOM 3785 C C . GLU B 1 224 ? -0.122 -23.062 26.906 1 31.58 224 GLU B C 1
ATOM 3787 O O . GLU B 1 224 ? -0.594 -22.297 27.75 1 31.58 224 GLU B O 1
ATOM 3792 N N . ASP B 1 225 ? 0.086 -24.281 27.203 1 33.94 225 ASP B N 1
ATOM 3793 C CA . ASP B 1 225 ? -0.274 -24.797 28.516 1 33.94 225 ASP B CA 1
ATOM 3794 C C . ASP B 1 225 ? 0.734 -24.344 29.578 1 33.94 225 ASP B C 1
ATOM 3796 O O . ASP B 1 225 ? 0.4 -24.234 30.75 1 33.94 225 ASP B O 1
ATOM 3800 N N . GLU B 1 226 ? 1.985 -24.141 29.25 1 33.69 226 GLU B N 1
ATOM 3801 C CA . GLU B 1 226 ? 2.91 -23.766 30.328 1 33.69 226 GLU B CA 1
ATOM 3802 C C . GLU B 1 226 ? 2.688 -22.328 30.766 1 33.69 226 GLU B C 1
ATOM 3804 O O . GLU B 1 226 ? 2.816 -22 31.938 1 33.69 226 GLU B O 1
ATOM 3809 N N . GLN B 1 227 ? 2.41 -21.375 29.938 1 32.5 227 GLN B N 1
ATOM 3810 C CA . GLN B 1 227 ? 2.174 -20.047 30.5 1 32.5 227 GLN B CA 1
ATOM 3811 C C . GLN B 1 227 ? 0.861 -20 31.281 1 32.5 227 GLN B C 1
ATOM 3813 O O . GLN B 1 227 ? 0.646 -19.109 32.094 1 32.5 227 GLN B O 1
ATOM 3818 N N . GLU B 1 228 ? -0.084 -20.766 31 1 32.72 228 GLU B N 1
ATOM 3819 C CA . GLU B 1 228 ? -1.215 -20.797 31.922 1 32.72 228 GLU B CA 1
ATOM 3820 C C . GLU B 1 228 ? -0.812 -21.375 33.281 1 32.72 228 GLU B C 1
ATOM 3822 O O . GLU B 1 228 ? -1.323 -20.953 34.312 1 32.72 228 GLU B O 1
ATOM 3827 N N . GLU B 1 229 ? 0.026 -22.344 33.312 1 33.94 229 GLU B N 1
ATOM 3828 C CA . GLU B 1 229 ? 0.334 -22.906 34.625 1 33.94 229 GLU B CA 1
ATOM 3829 C C . GLU B 1 229 ? 1.252 -21.984 35.406 1 33.94 229 GLU B C 1
ATOM 3831 O O . GLU B 1 229 ? 1.197 -21.953 36.656 1 33.94 229 GLU B O 1
ATOM 3836 N N . GLU B 1 230 ? 2.205 -21.25 34.844 1 33.34 230 GLU B N 1
ATOM 3837 C CA . GLU B 1 230 ? 2.982 -20.406 35.719 1 33.34 230 GLU B CA 1
ATOM 3838 C C . GLU B 1 230 ? 2.15 -19.219 36.219 1 33.34 230 GLU B C 1
ATOM 3840 O O . GLU B 1 230 ? 2.377 -18.719 37.344 1 33.34 230 GLU B O 1
ATOM 3845 N N . ALA B 1 231 ? 1.137 -18.688 35.594 1 35.28 231 ALA B N 1
ATOM 3846 C CA . ALA B 1 231 ? 0.233 -17.703 36.188 1 35.28 231 ALA B CA 1
ATOM 3847 C C . ALA B 1 231 ? -0.674 -18.359 37.219 1 35.28 231 ALA B C 1
ATOM 3849 O O . ALA B 1 231 ? -1.267 -17.672 38.062 1 35.28 231 ALA B O 1
ATOM 3850 N N . ALA B 1 232 ? -0.958 -19.547 37.094 1 34.66 232 ALA B N 1
ATOM 3851 C CA . ALA B 1 232 ? -1.743 -20.109 38.188 1 34.66 232 ALA B CA 1
ATOM 3852 C C . ALA B 1 232 ? -0.871 -20.359 39.406 1 34.66 232 ALA B C 1
ATOM 3854 O O . ALA B 1 232 ? -1.383 -20.562 40.531 1 34.66 232 ALA B O 1
ATOM 3855 N N . LYS B 1 233 ? 0.432 -20.484 39.219 1 36.47 233 LYS B N 1
ATOM 3856 C CA . LYS B 1 233 ? 1.201 -20.688 40.438 1 36.47 233 LYS B CA 1
ATOM 3857 C C . LYS B 1 233 ? 1.535 -19.359 41.125 1 36.47 233 LYS B C 1
ATOM 3859 O O . LYS B 1 233 ? 1.989 -19.328 42.25 1 36.47 233 LYS B O 1
ATOM 3864 N N . GLU B 1 234 ? 1.484 -18.156 40.406 1 30.06 234 GLU B N 1
ATOM 3865 C CA . GLU B 1 234 ? 1.652 -16.984 41.25 1 30.06 234 GLU B CA 1
ATOM 3866 C C . GLU B 1 234 ? 0.303 -16.406 41.688 1 30.06 234 GLU B C 1
ATOM 3868 O O . GLU B 1 234 ? -0.656 -16.422 40.906 1 30.06 234 GLU B O 1
#

Organism: NCBI:txid860376